Protein AF-0000000078446486 (afdb_homodimer)

Organism: NCBI:txid1537102

InterPro domains:
  IPR011009 Protein kinase-like domain superfamily [SSF56112] (20-369)

Secondary structure (DSSP, 8-state):
-------TT--S--GGGGGGGEEE-SS-HHHHHHHHHHSTTGGG--GGGEEEEEETT-SSSEEEEEEESS--TT--S-SEEEEEE----SSS---HHHHHHHHHHHHHTTSS--EEEEETTEEEEEPP--EEPPTTGGGSHHHHHHHHHHHHHHHHHHHHHS-TTS--S-HHHHHHHHHHHHHHHHHHHHT----HHHHHHHHHHHHHHHHHHHHH---GGGSEEEE-S---GGGEEEETTEEEE---TT-EEEEHHHHHHHHHHHTTEEE-SSTTSEEE-GGGSPPHHHHHHHHHHHHHHHHSS---TT-HHHHHHHHHHHHHHTHHHHHHHHHHHHHHHT-TT------HHHHHHHHHHHHHHHHHHHT-----/-------TT--S--TTGGGGGEEE-SS-HHHHHHHHHHSTTGGG--GGGEEEEEETT-SSSEEEEEEESS--TT--S-SEEEEEE----SSS---HHHHHHHHHHHHHTTSS--EEEEETTEEEEEPP--EEPPTTGGGSHHHHHHHHHHHHHHHHHHHHHS-TTS--S-HHHHHHHHHHHHHHHHHHHHT----HHHHHHHHHHHHHHHHHHHHH---GGGSEEEE-S---GGGEEEETTEEEE---TT-EEEEHHHHHHHHHHHTTEEE-SSTTSEEE-GGGSPPHHHHHHHHHHHHHHHHSS---TT-HHHHHHHHHHHHHHTHHHHHHHHHHHHHHHT-TT------HHHHHHHHHHHHHHHHHHHT-----

Nearest PDB structures (foldseek):
  3c5i-assembly1_A  TM=9.079E-01  e=2.081E-25  Plasmodium knowlesi
  3c5i-assembly2_B  TM=9.186E-01  e=1.576E-24  Plasmodium knowlesi
  3c5i-assembly3_C  TM=8.882E-01  e=9.376E-25  Plasmodium knowlesi
  3c5i-assembly4_D  TM=8.451E-01  e=1.606E-25  Plasmodium knowlesi
  3fi8-assembly1_A  TM=8.664E-01  e=1.576E-24  Plasmodium falciparum 3D7

pLDDT: mean 86.65, std 16.39, range [16.53, 98.81]

Structure (mmCIF, N/CA/C/O backbone):
data_AF-0000000078446486-model_v1
#
loop_
_entity.id
_entity.type
_entity.pdbx_description
1 polymer 'Choline/ethanolamine kinase, putative'
#
loop_
_atom_site.group_PDB
_atom_site.id
_atom_site.type_symbol
_atom_site.label_atom_id
_atom_site.label_alt_id
_atom_site.label_comp_id
_atom_site.label_asym_id
_atom_site.label_entity_id
_atom_site.label_seq_id
_atom_site.pdbx_PDB_ins_code
_atom_site.Cartn_x
_atom_site.Cartn_y
_atom_site.Cartn_z
_atom_site.occupancy
_atom_site.B_iso_or_equiv
_atom_site.auth_seq_id
_atom_site.auth_comp_id
_atom_site.auth_asym_id
_atom_site.auth_atom_id
_atom_site.pdbx_PDB_model_num
ATOM 1 N N . MET A 1 1 ? 1.137 -0.646 -34.281 1 17.17 1 MET A N 1
ATOM 2 C CA . MET A 1 1 ? -0.138 -0.261 -33.688 1 17.17 1 MET A CA 1
ATOM 3 C C . MET A 1 1 ? -0.159 -0.583 -32.188 1 17.17 1 MET A C 1
ATOM 5 O O . MET A 1 1 ? -1.215 -0.544 -31.562 1 17.17 1 MET A O 1
ATOM 9 N N . VAL A 1 2 ? 1.008 -1.05 -31.672 1 21.7 2 VAL A N 1
ATOM 10 C CA . VAL A 1 2 ? 1.697 -1.612 -30.516 1 21.7 2 VAL A CA 1
ATOM 11 C C . VAL A 1 2 ? 1.606 -0.644 -29.344 1 21.7 2 VAL A C 1
ATOM 13 O O . VAL A 1 2 ? 1.833 -1.03 -28.188 1 21.7 2 VAL A O 1
ATOM 16 N N . SER A 1 3 ? 1.565 0.663 -29.594 1 23.97 3 SER A N 1
ATOM 17 C CA . SER A 1 3 ? 2.326 1.719 -28.938 1 23.97 3 SER A CA 1
ATOM 18 C C . SER A 1 3 ? 1.633 2.186 -27.656 1 23.97 3 SER A C 1
ATOM 20 O O . SER A 1 3 ? 2.041 3.176 -27.047 1 23.97 3 SER A O 1
ATOM 22 N N . GLU A 1 4 ? 0.388 1.93 -27.609 1 28.2 4 GLU A N 1
ATOM 23 C CA . GLU A 1 4 ? -0.267 2.836 -26.672 1 28.2 4 GLU A CA 1
ATOM 24 C C . GLU A 1 4 ? 0.098 2.496 -25.234 1 28.2 4 GLU A C 1
ATOM 26 O O . GLU A 1 4 ? -0.685 1.864 -24.516 1 28.2 4 GLU A O 1
ATOM 31 N N . CYS A 1 5 ? 1.182 1.83 -25.047 1 30.77 5 CYS A N 1
ATOM 32 C CA . CYS A 1 5 ? 1.819 1.688 -23.75 1 30.77 5 CYS A CA 1
ATOM 33 C C . CYS A 1 5 ? 1.807 3.008 -22.984 1 30.77 5 CYS A C 1
ATOM 35 O O . CYS A 1 5 ? 2.312 4.016 -23.484 1 30.77 5 CYS A O 1
ATOM 37 N N . LEU A 1 6 ? 0.783 3.273 -22.25 1 31.23 6 LEU A N 1
ATOM 38 C CA . LEU A 1 6 ? 0.732 4.523 -21.5 1 31.23 6 LEU A CA 1
ATOM 39 C C . LEU A 1 6 ? 2.088 4.84 -20.875 1 31.23 6 LEU A C 1
ATOM 41 O O . LEU A 1 6 ? 2.809 3.934 -20.453 1 31.23 6 LEU A O 1
ATOM 45 N N . SER A 1 7 ? 2.74 5.855 -21.266 1 28.39 7 SER A N 1
ATOM 46 C CA . SER A 1 7 ? 3.955 6.406 -20.672 1 28.39 7 SER A CA 1
ATOM 47 C C . SER A 1 7 ? 3.951 6.242 -19.156 1 28.39 7 SER A C 1
ATOM 49 O O . SER A 1 7 ? 2.891 6.215 -18.531 1 28.39 7 SER A O 1
ATOM 51 N N . PRO A 1 8 ? 5.008 5.684 -18.547 1 33.44 8 PRO A N 1
ATOM 52 C CA . PRO A 1 8 ? 5.188 5.5 -17.109 1 33.44 8 PRO A CA 1
ATOM 53 C C . PRO A 1 8 ? 4.488 6.578 -16.281 1 33.44 8 PRO A C 1
ATOM 55 O O . PRO A 1 8 ? 4.25 6.387 -15.086 1 33.44 8 PRO A O 1
ATOM 58 N N . ASN A 1 9 ? 4.449 7.836 -16.719 1 31.69 9 ASN A N 1
ATOM 59 C CA . ASN A 1 9 ? 3.947 9.055 -16.078 1 31.69 9 ASN A CA 1
ATOM 60 C C . ASN A 1 9 ? 2.434 9 -15.891 1 31.69 9 ASN A C 1
ATOM 62 O O . ASN A 1 9 ? 1.844 9.93 -15.328 1 31.69 9 ASN A O 1
ATOM 66 N N . THR A 1 10 ? 1.692 8.398 -16.906 1 31.11 10 THR A N 1
ATOM 67 C CA . THR A 1 10 ? 0.243 8.562 -16.859 1 31.11 10 THR A CA 1
ATOM 68 C C . THR A 1 10 ? -0.374 7.652 -15.805 1 31.11 10 THR A C 1
ATOM 70 O O . THR A 1 10 ? -0.491 6.441 -16 1 31.11 10 THR A O 1
ATOM 73 N N . LEU A 1 11 ? -0.039 7.547 -14.727 1 34.69 11 LEU A N 1
ATOM 74 C CA . LEU A 1 11 ? -0.969 7.027 -13.727 1 34.69 11 LEU A CA 1
ATOM 75 C C . LEU A 1 11 ? -2.404 7.418 -14.062 1 34.69 11 LEU A C 1
ATOM 77 O O . LEU A 1 11 ? -3.287 7.363 -13.211 1 34.69 11 LEU A O 1
ATOM 81 N N . MET A 1 12 ? -2.592 8.461 -15.023 1 30.03 12 MET A N 1
ATOM 82 C CA . MET A 1 12 ? -3.953 8.938 -15.25 1 30.03 12 MET A CA 1
ATOM 83 C C . MET A 1 12 ? -4.902 7.77 -15.5 1 30.03 12 MET A C 1
ATOM 85 O O . MET A 1 12 ? -4.488 6.719 -15.992 1 30.03 12 MET A O 1
ATOM 89 N N . SER A 1 13 ? -6.141 7.949 -14.859 1 30.98 13 SER A N 1
ATOM 90 C CA . SER A 1 13 ? -7.418 7.285 -15.086 1 30.98 13 SER A CA 1
ATOM 91 C C . SER A 1 13 ? -7.621 6.973 -16.562 1 30.98 13 SER A C 1
ATOM 93 O O . SER A 1 13 ? -8.367 7.668 -17.266 1 30.98 13 SER A O 1
ATOM 95 N N . ASN A 1 14 ? -6.676 6.992 -17.375 1 31.09 14 ASN A N 1
ATOM 96 C CA . ASN A 1 14 ? -7.289 6.742 -18.672 1 31.09 14 ASN A CA 1
ATOM 97 C C . ASN A 1 14 ? -8.18 5.5 -18.656 1 31.09 14 ASN A C 1
ATOM 99 O O . ASN A 1 14 ? -7.68 4.375 -18.719 1 31.09 14 ASN A O 1
ATOM 103 N N . ALA A 1 15 ? -9.398 5.559 -18.156 1 30.23 15 ALA A N 1
ATOM 104 C CA . ALA A 1 15 ? -10.586 4.75 -18.406 1 30.23 15 ALA A CA 1
ATOM 105 C C . ALA A 1 15 ? -10.539 4.102 -19.781 1 30.23 15 ALA A C 1
ATOM 107 O O . ALA A 1 15 ? -11.156 3.061 -20.016 1 30.23 15 ALA A O 1
ATOM 108 N N . THR A 1 16 ? -9.93 4.801 -20.734 1 31.5 16 THR A N 1
ATOM 109 C CA . THR A 1 16 ? -10.055 4.281 -22.094 1 31.5 16 THR A CA 1
ATOM 110 C C . THR A 1 16 ? -9.141 3.08 -22.312 1 31.5 16 THR A C 1
ATOM 112 O O . THR A 1 16 ? -9.195 2.424 -23.344 1 31.5 16 THR A O 1
ATOM 115 N N . ALA A 1 17 ? -8 3.143 -21.766 1 34.19 17 ALA A N 1
ATOM 116 C CA . ALA A 1 17 ? -7.082 2.062 -22.109 1 34.19 17 ALA A CA 1
ATOM 117 C C . ALA A 1 17 ? -7.516 0.747 -21.469 1 34.19 17 ALA A C 1
ATOM 119 O O . ALA A 1 17 ? -6.797 -0.253 -21.547 1 34.19 17 ALA A O 1
ATOM 120 N N . ALA A 1 18 ? -8.43 0.736 -20.5 1 39.41 18 ALA A N 1
ATOM 121 C CA . ALA A 1 18 ? -9.156 -0.343 -19.844 1 39.41 18 ALA A CA 1
ATOM 122 C C . ALA A 1 18 ? -9.648 -1.376 -20.844 1 39.41 18 ALA A C 1
ATOM 124 O O . ALA A 1 18 ? -10 -2.498 -20.469 1 39.41 18 ALA A O 1
ATOM 125 N N . SER A 1 19 ? -9.844 -0.953 -21.922 1 44.41 19 SER A N 1
ATOM 126 C CA . SER A 1 19 ? -10.75 -1.642 -22.828 1 44.41 19 SER A CA 1
ATOM 127 C C . SER A 1 19 ? -10.133 -2.932 -23.359 1 44.41 19 SER A C 1
ATOM 129 O O . SER A 1 19 ? -10.844 -3.881 -23.688 1 44.41 19 SER A O 1
ATOM 131 N N . SER A 1 20 ? -8.633 -3.016 -23.25 1 59.62 20 SER A N 1
ATOM 132 C CA . SER A 1 20 ? -8.148 -4.039 -24.172 1 59.62 20 SER A CA 1
ATOM 133 C C . SER A 1 20 ? -8.133 -5.414 -23.516 1 59.62 20 SER A C 1
ATOM 135 O O . SER A 1 20 ? -8.102 -6.438 -24.203 1 59.62 20 SER A O 1
ATOM 137 N N . TYR A 1 21 ? -8.414 -5.387 -22.125 1 73.5 21 TYR A N 1
ATOM 138 C CA . TYR A 1 21 ? -8.289 -6.73 -21.578 1 73.5 21 TYR A CA 1
ATOM 139 C C . TYR A 1 21 ? -9.664 -7.32 -21.281 1 73.5 21 TYR A C 1
ATOM 141 O O . TYR A 1 21 ? -9.766 -8.383 -20.656 1 73.5 21 TYR A O 1
ATOM 149 N N . MET A 1 22 ? -10.641 -6.559 -21.766 1 80.44 22 MET A N 1
ATOM 150 C CA . MET A 1 22 ? -12 -7.039 -21.547 1 80.44 22 MET A CA 1
ATOM 151 C C . MET A 1 22 ? -12.828 -6.922 -22.812 1 80.44 22 MET A C 1
ATOM 153 O O . MET A 1 22 ? -12.68 -5.957 -23.578 1 80.44 22 MET A O 1
ATOM 157 N N . VAL A 1 23 ? -13.625 -7.93 -23.109 1 83.81 23 VAL A N 1
ATOM 158 C CA . VAL A 1 23 ? -14.516 -7.922 -24.266 1 83.81 23 VAL A CA 1
ATOM 159 C C . VAL A 1 23 ? -15.953 -8.125 -23.797 1 83.81 23 VAL A C 1
ATOM 161 O O . VAL A 1 23 ? -16.234 -8.984 -22.953 1 83.81 23 VAL A O 1
ATOM 164 N N . LYS A 1 24 ? -16.812 -7.328 -24.359 1 90.38 24 LYS A N 1
ATOM 165 C CA . LYS A 1 24 ? -18.234 -7.453 -24.031 1 90.38 24 LYS A CA 1
ATOM 166 C C . LYS A 1 24 ? -18.781 -8.797 -24.484 1 90.38 24 LYS A C 1
ATOM 168 O O . LYS A 1 24 ? -18.469 -9.266 -25.578 1 90.38 24 LYS A O 1
ATOM 173 N N . VAL A 1 25 ? -19.531 -9.391 -23.594 1 91.06 25 VAL A N 1
ATOM 174 C CA . VAL A 1 25 ? -20.172 -10.664 -23.922 1 91.06 25 VAL A CA 1
ATOM 175 C C . VAL A 1 25 ? -21.625 -10.43 -24.312 1 91.06 25 VAL A C 1
ATOM 177 O O . VAL A 1 25 ? -22.422 -9.945 -23.516 1 91.06 25 VAL A O 1
ATOM 180 N N . ASP A 1 26 ? -22.016 -10.758 -25.484 1 86.19 26 ASP A N 1
ATOM 181 C CA . ASP A 1 26 ? -23.359 -10.477 -26 1 86.19 26 ASP A CA 1
ATOM 182 C C . ASP A 1 26 ? -24.375 -11.477 -25.453 1 86.19 26 ASP A C 1
ATOM 184 O O . ASP A 1 26 ? -25.422 -11.086 -24.938 1 86.19 26 ASP A O 1
ATOM 188 N N . ASP A 1 27 ? -24.203 -12.758 -25.625 1 84.75 27 ASP A N 1
ATOM 189 C CA . ASP A 1 27 ? -25.109 -13.789 -25.109 1 84.75 27 ASP A CA 1
ATOM 190 C C . ASP A 1 27 ? -24.719 -14.211 -23.703 1 84.75 27 ASP A C 1
ATOM 192 O O . ASP A 1 27 ? -24.266 -15.336 -23.484 1 84.75 27 ASP A O 1
ATOM 196 N N . SER A 1 28 ? -25.125 -13.297 -22.719 1 89.81 28 SER A N 1
ATOM 197 C CA . SER A 1 28 ? -24.578 -13.477 -21.375 1 89.81 28 SER A CA 1
ATOM 198 C C . SER A 1 28 ? -25.688 -13.766 -20.359 1 89.81 28 SER A C 1
ATOM 200 O O . SER A 1 28 ? -25.531 -13.508 -19.172 1 89.81 28 SER A O 1
ATOM 202 N N . ASP A 1 29 ? -26.828 -14.25 -20.797 1 93.75 29 ASP A N 1
ATOM 203 C CA . ASP A 1 29 ? -27.984 -14.391 -19.922 1 93.75 29 ASP A CA 1
ATOM 204 C C . ASP A 1 29 ? -27.703 -15.391 -18.812 1 93.75 29 ASP A C 1
ATOM 206 O O . ASP A 1 29 ? -28.094 -15.164 -17.656 1 93.75 29 ASP A O 1
ATOM 210 N N . GLU A 1 30 ? -27.141 -16.453 -19.172 1 93.44 30 GLU A N 1
ATOM 211 C CA . GLU A 1 30 ? -26.828 -17.469 -18.172 1 93.44 30 GLU A CA 1
ATOM 212 C C . GLU A 1 30 ? -25.922 -16.906 -17.094 1 93.44 30 GLU A C 1
ATOM 214 O O . GLU A 1 30 ? -26.094 -17.219 -15.906 1 93.44 30 GLU A O 1
ATOM 219 N N . LEU A 1 31 ? -24.969 -16.172 -17.516 1 95.75 31 LEU A N 1
ATOM 220 C CA . LEU A 1 31 ? -24.047 -15.547 -16.578 1 95.75 31 LEU A CA 1
ATOM 221 C C . LEU A 1 31 ? -24.766 -14.539 -15.688 1 95.75 31 LEU A C 1
ATOM 223 O O . LEU A 1 31 ? -24.516 -14.484 -14.477 1 95.75 31 LEU A O 1
ATOM 227 N N . LYS A 1 32 ? -25.609 -13.797 -16.344 1 96.56 32 LYS A N 1
ATOM 228 C CA . LYS A 1 32 ? -26.406 -12.82 -15.594 1 96.56 32 LYS A CA 1
ATOM 229 C C . LYS A 1 32 ? -27.281 -13.508 -14.555 1 96.56 32 LYS A C 1
ATOM 231 O O . LYS A 1 32 ? -27.438 -13.023 -13.438 1 96.56 32 LYS A O 1
ATOM 236 N N . ASP A 1 33 ? -27.828 -14.609 -14.938 1 96.31 33 ASP A N 1
ATOM 237 C CA . ASP A 1 33 ? -28.688 -15.367 -14.039 1 96.31 33 ASP A CA 1
ATOM 238 C C . ASP A 1 33 ? -27.922 -15.82 -12.797 1 96.31 33 ASP A C 1
ATOM 240 O O . ASP A 1 33 ? -28.453 -15.789 -11.688 1 96.31 33 ASP A O 1
ATOM 244 N N . ILE A 1 34 ? -26.75 -16.266 -13 1 95.62 34 ILE A N 1
ATOM 245 C CA . ILE A 1 34 ? -25.922 -16.719 -11.883 1 95.62 34 ILE A CA 1
ATOM 246 C C . ILE A 1 34 ? -25.734 -15.57 -10.898 1 95.62 34 ILE A C 1
ATOM 248 O O . ILE A 1 34 ? -25.891 -15.75 -9.688 1 95.62 34 ILE A O 1
ATOM 252 N N . CYS A 1 35 ? -25.422 -14.398 -11.391 1 95.75 35 CYS A N 1
ATOM 253 C CA . CYS A 1 35 ? -25.141 -13.258 -10.539 1 95.75 35 CYS A CA 1
ATOM 254 C C . CYS A 1 35 ? -26.406 -12.766 -9.844 1 95.75 35 CYS A C 1
ATOM 256 O O . CYS A 1 35 ? -26.359 -12.375 -8.672 1 95.75 35 CYS A O 1
ATOM 258 N N . ILE A 1 36 ? -27.5 -12.797 -10.547 1 94.81 36 ILE A N 1
ATOM 259 C CA . ILE A 1 36 ? -28.781 -12.391 -9.961 1 94.81 36 ILE A CA 1
ATOM 260 C C . ILE A 1 36 ? -29.125 -13.32 -8.805 1 94.81 36 ILE A C 1
ATOM 262 O O . ILE A 1 36 ? -29.641 -12.875 -7.773 1 94.81 36 ILE A O 1
ATOM 266 N N . LYS A 1 37 ? -28.797 -14.508 -8.977 1 94.88 37 LYS A N 1
ATOM 267 C CA . LYS A 1 37 ? -29.141 -15.531 -7.988 1 94.88 37 LYS A CA 1
ATOM 268 C C . LYS A 1 37 ? -28.234 -15.438 -6.766 1 94.88 37 LYS A C 1
ATOM 270 O O . LYS A 1 37 ? -28.688 -15.617 -5.633 1 94.88 37 LYS A O 1
ATOM 275 N N . TYR A 1 38 ? -26.984 -15.148 -7.008 1 94.25 38 TYR A N 1
ATOM 276 C CA . TYR A 1 38 ? -26.031 -15.398 -5.926 1 94.25 38 TYR A CA 1
ATOM 277 C C . TYR A 1 38 ? -25.5 -14.094 -5.355 1 94.25 38 TYR A C 1
ATOM 279 O O . TYR A 1 38 ? -24.969 -14.07 -4.242 1 94.25 38 TYR A O 1
ATOM 287 N N . VAL A 1 39 ? -25.531 -12.992 -6.074 1 92.81 39 VAL A N 1
ATOM 288 C CA . VAL A 1 39 ? -25.047 -11.719 -5.551 1 92.81 39 VAL A CA 1
ATOM 289 C C . VAL A 1 39 ? -26.109 -11.062 -4.684 1 92.81 39 VAL A C 1
ATOM 291 O O . VAL A 1 39 ? -27.25 -10.875 -5.129 1 92.81 39 VAL A O 1
ATOM 294 N N . PRO A 1 40 ? -25.734 -10.727 -3.535 1 87 40 PRO A N 1
ATOM 295 C CA . PRO A 1 40 ? -26.734 -10.102 -2.654 1 87 40 PRO A CA 1
ATOM 296 C C . PRO A 1 40 ? -27.391 -8.875 -3.279 1 87 40 PRO A C 1
ATOM 298 O O . PRO A 1 40 ? -26.688 -8.016 -3.832 1 87 40 PRO A O 1
ATOM 301 N N . PHE A 1 41 ? -28.688 -8.812 -3.336 1 82.88 41 PHE A N 1
ATOM 302 C CA . PHE A 1 41 ? -29.531 -7.688 -3.719 1 82.88 41 PHE A CA 1
ATOM 303 C C . PHE A 1 41 ? -29.625 -7.57 -5.234 1 82.88 41 PHE A C 1
ATOM 305 O O . PHE A 1 41 ? -30.219 -6.617 -5.754 1 82.88 41 PHE A O 1
ATOM 312 N N . TRP A 1 42 ? -29.016 -8.477 -5.906 1 90.19 42 TRP A N 1
ATOM 313 C CA . TRP A 1 42 ? -29.078 -8.391 -7.363 1 90.19 42 TRP A CA 1
ATOM 314 C C . TRP A 1 42 ? -30.375 -8.977 -7.898 1 90.19 42 TRP A C 1
ATOM 316 O O . TRP A 1 42 ? -30.656 -8.883 -9.094 1 90.19 42 TRP A O 1
ATOM 326 N N . ASP A 1 43 ? -31.234 -9.492 -7.043 1 88.88 43 ASP A N 1
ATOM 327 C CA . ASP A 1 43 ? -32.5 -10.07 -7.438 1 88.88 43 ASP A CA 1
ATOM 328 C C . ASP A 1 43 ? -33.469 -8.992 -7.922 1 88.88 43 ASP A C 1
ATOM 330 O O . ASP A 1 43 ? -34.469 -9.297 -8.57 1 88.88 43 ASP A O 1
ATOM 334 N N . LYS A 1 44 ? -33.156 -7.832 -7.664 1 87.5 44 LYS A N 1
ATOM 335 C CA . LYS A 1 44 ? -34 -6.723 -8.07 1 87.5 44 LYS A CA 1
ATOM 336 C C . LYS A 1 44 ? -33.719 -6.285 -9.5 1 87.5 44 LYS A C 1
ATOM 338 O O . LYS A 1 44 ? -34.5 -5.543 -10.102 1 87.5 44 LYS A O 1
ATOM 343 N N . PHE A 1 45 ? -32.656 -6.742 -9.992 1 90.06 45 PHE A N 1
ATOM 344 C CA . PHE A 1 45 ? -32.25 -6.328 -11.328 1 90.06 45 PHE A CA 1
ATOM 345 C C . PHE A 1 45 ? -32.719 -7.336 -12.367 1 90.06 45 PHE A C 1
ATOM 347 O O . PHE A 1 45 ? -32.875 -8.523 -12.07 1 90.06 45 PHE A O 1
ATOM 354 N N . GLY A 1 46 ? -32.969 -6.797 -13.617 1 91.31 46 GLY A N 1
ATOM 355 C CA . GLY A 1 46 ? -33.188 -7.648 -14.773 1 91.31 46 GLY A CA 1
ATOM 356 C C . GLY A 1 46 ? -31.953 -7.762 -15.656 1 91.31 46 GLY A C 1
ATOM 357 O O . GLY A 1 46 ? -30.938 -7.086 -15.422 1 91.31 46 GLY A O 1
ATOM 358 N N . HIS A 1 47 ? -32.062 -8.594 -16.656 1 94.25 47 HIS A N 1
ATOM 359 C CA . HIS A 1 47 ? -30.953 -8.812 -17.578 1 94.25 47 HIS A CA 1
ATOM 360 C C . HIS A 1 47 ? -30.5 -7.512 -18.234 1 94.25 47 HIS A C 1
ATOM 362 O O . HIS A 1 47 ? -29.312 -7.305 -18.484 1 94.25 47 HIS A O 1
ATOM 368 N N . GLY A 1 48 ? -31.406 -6.688 -18.5 1 92.12 48 GLY A N 1
ATOM 369 C CA . GLY A 1 48 ? -31.125 -5.422 -19.156 1 92.12 48 GLY A CA 1
ATOM 370 C C . GLY A 1 48 ? -30.328 -4.461 -18.297 1 92.12 48 GLY A C 1
ATOM 371 O O . GLY A 1 48 ? -29.703 -3.529 -18.797 1 92.12 48 GLY A O 1
ATOM 372 N N . ASP A 1 49 ? -30.312 -4.746 -17.047 1 92.88 49 ASP A N 1
ATOM 373 C CA . ASP A 1 49 ? -29.641 -3.861 -16.094 1 92.88 49 ASP A CA 1
ATOM 374 C C . ASP A 1 49 ? -28.203 -4.289 -15.875 1 92.88 49 ASP A C 1
ATOM 376 O O . ASP A 1 49 ? -27.438 -3.602 -15.188 1 92.88 49 ASP A O 1
ATOM 380 N N . ILE A 1 50 ? -27.859 -5.379 -16.438 1 94.88 50 ILE A N 1
ATOM 381 C CA . ILE A 1 50 ? -26.578 -5.988 -16.109 1 94.88 50 ILE A CA 1
ATOM 382 C C . ILE A 1 50 ? -25.766 -6.168 -17.391 1 94.88 50 ILE A C 1
ATOM 384 O O . ILE A 1 50 ? -26.297 -6.551 -18.438 1 94.88 50 ILE A O 1
ATOM 388 N N . GLN A 1 51 ? -24.516 -5.871 -17.297 1 95 51 GLN A N 1
ATOM 389 C CA . GLN A 1 51 ? -23.578 -6.039 -18.406 1 95 51 GLN A CA 1
ATOM 390 C C . GLN A 1 51 ? -22.422 -6.973 -18.016 1 95 51 GLN A C 1
ATOM 392 O O . GLN A 1 51 ? -21.938 -6.926 -16.875 1 95 51 GLN A O 1
ATOM 397 N N . VAL A 1 52 ? -22.047 -7.789 -18.984 1 95.44 52 VAL A N 1
ATOM 398 C CA . VAL A 1 52 ? -21 -8.781 -18.719 1 95.44 52 VAL A CA 1
ATOM 399 C C . VAL A 1 52 ? -19.828 -8.562 -19.688 1 95.44 52 VAL A C 1
ATOM 401 O O . VAL A 1 52 ? -20.031 -8.391 -20.891 1 95.44 52 VAL A O 1
ATOM 404 N N . HIS A 1 53 ? -18.641 -8.492 -19.109 1 92.88 53 HIS A N 1
ATOM 405 C CA . HIS A 1 53 ? -17.406 -8.453 -19.891 1 92.88 53 HIS A CA 1
ATOM 406 C C . HIS A 1 53 ? -16.5 -9.633 -19.547 1 92.88 53 HIS A C 1
ATOM 408 O O . HIS A 1 53 ? -16.297 -9.945 -18.375 1 92.88 53 HIS A O 1
ATOM 414 N N . LYS A 1 54 ? -16.047 -10.25 -20.578 1 89.94 54 LYS A N 1
ATOM 415 C CA . LYS A 1 54 ? -15.07 -11.328 -20.375 1 89.94 54 LYS A CA 1
ATOM 416 C C . LYS A 1 54 ? -13.656 -10.781 -20.219 1 89.94 54 LYS A C 1
ATOM 418 O O . LYS A 1 54 ? -13.25 -9.875 -20.953 1 89.94 54 LYS A O 1
ATOM 423 N N . ILE A 1 55 ? -12.977 -11.25 -19.219 1 85.69 55 ILE A N 1
ATOM 424 C CA . ILE A 1 55 ? -11.57 -10.906 -19.062 1 85.69 55 ILE A CA 1
ATOM 425 C C . ILE A 1 55 ? -10.711 -11.82 -19.922 1 85.69 55 ILE A C 1
ATOM 427 O O . ILE A 1 55 ? -10.578 -13.016 -19.641 1 85.69 55 ILE A O 1
ATOM 431 N N . THR A 1 56 ? -10.07 -11.281 -20.875 1 76.94 56 THR A N 1
ATOM 432 C CA . THR A 1 56 ? -9.383 -12.062 -21.891 1 76.94 56 THR A CA 1
ATOM 433 C C . THR A 1 56 ? -7.988 -12.461 -21.422 1 76.94 56 THR A C 1
ATOM 435 O O . THR A 1 56 ? -7.367 -13.367 -21.984 1 76.94 56 THR A O 1
ATOM 438 N N . SER A 1 57 ? -7.531 -11.828 -20.422 1 71.94 57 SER A N 1
ATOM 439 C CA . SER A 1 57 ? -6.184 -12.078 -19.922 1 71.94 57 SER A CA 1
ATOM 440 C C . SER A 1 57 ? -6.152 -13.305 -19.016 1 71.94 57 SER A C 1
ATOM 442 O O . SER A 1 57 ? -5.078 -13.812 -18.672 1 71.94 57 SER A O 1
ATOM 444 N N . ALA A 1 58 ? -7.281 -13.844 -18.734 1 72.62 58 ALA A N 1
ATOM 445 C CA . ALA A 1 58 ? -7.316 -15.031 -17.891 1 72.62 58 ALA A CA 1
ATOM 446 C C . ALA A 1 58 ? -6.84 -16.266 -18.641 1 72.62 58 ALA A C 1
ATOM 448 O O . ALA A 1 58 ? -7.266 -16.516 -19.781 1 72.62 58 ALA A O 1
ATOM 449 N N . MET A 1 59 ? -5.984 -17.047 -18.047 1 66.25 59 MET A N 1
ATOM 450 C CA . MET A 1 59 ? -5.297 -18.109 -18.781 1 66.25 59 MET A CA 1
ATOM 451 C C . MET A 1 59 ? -5.895 -19.469 -18.453 1 66.25 59 MET A C 1
ATOM 453 O O . MET A 1 59 ? -5.734 -20.422 -19.219 1 66.25 59 MET A O 1
ATOM 457 N N . THR A 1 60 ? -6.496 -19.594 -17.312 1 68.31 60 THR A N 1
ATOM 458 C CA . THR A 1 60 ? -6.957 -20.906 -16.891 1 68.31 60 THR A CA 1
ATOM 459 C C . THR A 1 60 ? -8.484 -20.969 -16.859 1 68.31 60 THR A C 1
ATOM 461 O O . THR A 1 60 ? -9.094 -21.812 -17.5 1 68.31 60 THR A O 1
ATOM 464 N N . ASN A 1 61 ? -9.039 -20.047 -16.125 1 71.5 61 ASN A N 1
ATOM 465 C CA . ASN A 1 61 ? -10.477 -20.047 -15.891 1 71.5 61 ASN A CA 1
ATOM 466 C C . ASN A 1 61 ? -11.164 -18.938 -16.688 1 71.5 61 ASN A C 1
ATOM 468 O O . ASN A 1 61 ? -10.508 -18.047 -17.234 1 71.5 61 ASN A O 1
ATOM 472 N N . ARG A 1 62 ? -12.461 -19.203 -16.844 1 84 62 ARG A N 1
ATOM 473 C CA . ARG A 1 62 ? -13.266 -18.125 -17.422 1 84 62 ARG A CA 1
ATOM 474 C C . ARG A 1 62 ? -13.625 -17.094 -16.359 1 84 62 ARG A C 1
ATOM 476 O O . ARG A 1 62 ? -14.266 -17.422 -15.359 1 84 62 ARG A O 1
ATOM 483 N N . VAL A 1 63 ? -13.172 -15.922 -16.609 1 89.25 63 VAL A N 1
ATOM 484 C CA . VAL A 1 63 ? -13.367 -14.859 -15.625 1 89.25 63 VAL A CA 1
ATOM 485 C C . VAL A 1 63 ? -14.102 -13.688 -16.266 1 89.25 63 VAL A C 1
ATOM 487 O O . VAL A 1 63 ? -13.773 -13.281 -17.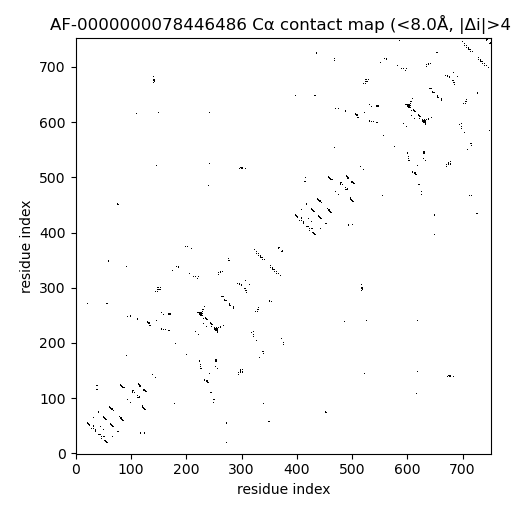391 1 89.25 63 VAL A O 1
ATOM 490 N N . TYR A 1 64 ? -15.125 -13.164 -15.555 1 93.19 64 TYR A N 1
ATOM 491 C CA . TYR A 1 64 ? -15.977 -12.102 -16.094 1 93.19 64 TYR A CA 1
ATOM 492 C C . TYR A 1 64 ? -16.125 -10.969 -15.086 1 93.19 64 TYR A C 1
ATOM 494 O O . TYR A 1 64 ? -16.25 -11.203 -13.883 1 93.19 64 TYR A O 1
ATOM 502 N N . ARG A 1 65 ? -16.062 -9.812 -15.609 1 93.44 65 ARG A N 1
ATOM 503 C CA . ARG A 1 65 ? -16.594 -8.688 -14.844 1 93.44 65 ARG A CA 1
ATOM 504 C C . ARG A 1 65 ? -18.078 -8.516 -15.086 1 93.44 65 ARG A C 1
ATOM 506 O O . ARG A 1 65 ? -18.516 -8.406 -16.234 1 93.44 65 ARG A O 1
ATOM 513 N N . VAL A 1 66 ? -18.859 -8.523 -14.109 1 95.38 66 VAL A N 1
ATOM 514 C CA . VAL A 1 66 ? -20.297 -8.32 -14.203 1 95.38 66 VAL A CA 1
ATOM 515 C C . VAL A 1 66 ? -20.703 -7.043 -13.461 1 95.38 66 VAL A C 1
ATOM 517 O O . VAL A 1 66 ? -20.375 -6.879 -12.281 1 95.38 66 VAL A O 1
ATOM 520 N N . GLN A 1 67 ? -21.375 -6.207 -14.133 1 93.88 67 GLN A N 1
ATOM 521 C CA . GLN A 1 67 ? -21.641 -4.898 -13.547 1 93.88 67 GLN A CA 1
ATOM 522 C C . GLN A 1 67 ? -23.094 -4.473 -13.773 1 93.88 67 GLN A C 1
ATOM 524 O O . GLN A 1 67 ? -23.656 -4.727 -14.836 1 93.88 67 GLN A O 1
ATOM 529 N N . VAL A 1 68 ? -23.609 -3.807 -12.828 1 91.75 68 VAL A N 1
ATOM 530 C CA . VAL A 1 68 ? -24.906 -3.16 -12.961 1 91.75 68 VAL A CA 1
ATOM 531 C C . VAL A 1 68 ? -24.75 -1.823 -13.68 1 91.75 68 VAL A C 1
ATOM 533 O O . VAL A 1 68 ? -23.875 -1.027 -13.344 1 91.75 68 VAL A O 1
ATOM 536 N N . LEU A 1 69 ? -25.359 -1.491 -14.742 1 86.44 69 LEU A N 1
ATOM 537 C CA . LEU A 1 69 ? -25.203 -0.333 -15.617 1 86.44 69 LEU A CA 1
ATOM 538 C C . LEU A 1 69 ? -25.641 0.944 -14.906 1 86.44 69 LEU A C 1
ATOM 540 O O . LEU A 1 69 ? -24.984 1.978 -15.016 1 86.44 69 LEU A O 1
ATOM 544 N N . GLU A 1 70 ? -26.734 1.104 -14.297 1 76.88 70 GLU A N 1
ATOM 545 C CA . GLU A 1 70 ? -27.219 2.305 -13.625 1 76.88 70 GLU A CA 1
ATOM 546 C C . GLU A 1 70 ? -27.406 2.061 -12.133 1 76.88 70 GLU A C 1
ATOM 548 O O . GLU A 1 70 ? -28.531 1.862 -11.664 1 76.88 70 GLU A O 1
ATOM 553 N N . PRO A 1 71 ? -26.234 2.021 -11.633 1 64.88 71 PRO A N 1
ATOM 554 C CA . PRO A 1 71 ? -26.406 1.771 -10.203 1 64.88 71 PRO A CA 1
ATOM 555 C C . PRO A 1 71 ? -27.047 2.945 -9.469 1 64.88 71 PRO A C 1
ATOM 557 O O . PRO A 1 71 ? -26.766 4.105 -9.781 1 64.88 71 PRO A O 1
ATOM 560 N N . ARG A 1 72 ? -28.094 2.732 -8.844 1 57.81 72 ARG A N 1
ATOM 561 C CA . ARG A 1 72 ? -28.734 3.799 -8.07 1 57.81 72 ARG A CA 1
ATOM 562 C C . ARG A 1 72 ? -27.844 4.23 -6.906 1 57.81 72 ARG A C 1
ATOM 564 O O . ARG A 1 72 ? -27.141 3.41 -6.316 1 57.81 72 ARG A O 1
ATOM 571 N N . LYS A 1 73 ? -27.656 5.43 -6.809 1 53.34 73 LYS A N 1
ATOM 572 C CA . LYS A 1 73 ? -26.844 6.059 -5.777 1 53.34 73 LYS A CA 1
ATOM 573 C C . LYS A 1 73 ? -27.094 5.43 -4.414 1 53.34 73 LYS A C 1
ATOM 575 O O . LYS A 1 73 ? -26.188 5.352 -3.58 1 53.34 73 LYS A O 1
ATOM 580 N N . ASP A 1 74 ? -28.406 4.953 -4.273 1 48.84 74 ASP A N 1
ATOM 581 C CA . ASP A 1 74 ? -28.844 4.449 -2.975 1 48.84 74 ASP A CA 1
ATOM 582 C C . ASP A 1 74 ? -28.641 2.939 -2.877 1 48.84 74 ASP A C 1
ATOM 584 O O . ASP A 1 74 ? -29.078 2.312 -1.906 1 48.84 74 ASP A O 1
ATOM 588 N N . SER A 1 75 ? -28 2.488 -3.885 1 52.91 75 SER A N 1
ATOM 589 C CA . SER A 1 75 ? -28 1.028 -3.916 1 52.91 75 SER A CA 1
ATOM 590 C C . SER A 1 75 ? -26.922 0.458 -3.004 1 52.91 75 SER A C 1
ATOM 592 O O . SER A 1 75 ? -25.797 0.956 -2.982 1 52.91 75 SER A O 1
ATOM 594 N N . LEU A 1 76 ? -27.375 -0.331 -2.033 1 53.03 76 LEU A N 1
ATOM 595 C CA . LEU A 1 76 ? -26.609 -0.979 -0.975 1 53.03 76 LEU A CA 1
ATOM 596 C C . LEU A 1 76 ? -25.703 -2.064 -1.546 1 53.03 76 LEU A C 1
ATOM 598 O O . LEU A 1 76 ? -24.734 -2.475 -0.902 1 53.03 76 LEU A O 1
ATOM 602 N N . GLY A 1 77 ? -25.906 -2.387 -2.754 1 60.81 77 GLY A N 1
ATOM 603 C CA . GLY A 1 77 ? -25.188 -3.568 -3.207 1 60.81 77 GLY A CA 1
ATOM 604 C C . GLY A 1 77 ? -24 -3.242 -4.102 1 60.81 77 GLY A C 1
ATOM 605 O O . GLY A 1 77 ? -23.781 -2.08 -4.449 1 60.81 77 GLY A O 1
ATOM 606 N N . ALA A 1 78 ? -23.125 -4.27 -4.164 1 76.75 78 ALA A N 1
ATOM 607 C CA . ALA A 1 78 ? -22.016 -4.152 -5.105 1 76.75 78 ALA A CA 1
ATOM 608 C C . ALA A 1 78 ? -22.516 -3.783 -6.5 1 76.75 78 ALA A C 1
ATOM 610 O O . ALA A 1 78 ? -23.562 -4.266 -6.941 1 76.75 78 ALA A O 1
ATOM 611 N N . HIS A 1 79 ? -21.797 -2.93 -7.094 1 86.31 79 HIS A N 1
ATOM 612 C CA . HIS A 1 79 ? -22.188 -2.553 -8.453 1 86.31 79 HIS A CA 1
ATOM 613 C C . HIS A 1 79 ? -21.422 -3.373 -9.484 1 86.31 79 HIS A C 1
ATOM 615 O O . HIS A 1 79 ? -21.812 -3.422 -10.656 1 86.31 79 HIS A O 1
ATOM 621 N N . LYS A 1 80 ? -20.328 -3.912 -9.047 1 91.56 80 LYS A N 1
ATOM 622 C CA . LYS A 1 80 ? -19.484 -4.754 -9.891 1 91.56 80 LYS A CA 1
ATOM 623 C C . LYS A 1 80 ? -19 -5.977 -9.125 1 91.56 80 LYS A C 1
ATOM 625 O O . LYS A 1 80 ? -18.703 -5.898 -7.93 1 91.56 80 LYS A O 1
ATOM 630 N N . VAL A 1 81 ? -18.984 -7.094 -9.805 1 94.69 81 VAL A N 1
ATOM 631 C CA . VAL A 1 81 ? -18.422 -8.305 -9.211 1 94.69 81 VAL A CA 1
ATOM 632 C C . VAL A 1 81 ? -17.578 -9.055 -10.242 1 94.69 81 VAL A C 1
ATOM 634 O O . VAL A 1 81 ? -17.656 -8.758 -11.438 1 94.69 81 VAL A O 1
ATOM 637 N N . LEU A 1 82 ? -16.734 -9.938 -9.758 1 94.69 82 LEU A N 1
ATOM 638 C CA . LEU A 1 82 ? -15.953 -10.844 -10.594 1 94.69 82 LEU A CA 1
ATOM 639 C C . LEU A 1 82 ? -16.516 -12.258 -10.539 1 94.69 82 LEU A C 1
ATOM 641 O O . LEU A 1 82 ? -16.594 -12.859 -9.469 1 94.69 82 LEU A O 1
ATOM 645 N N . LEU A 1 83 ? -16.969 -12.711 -11.672 1 95.25 83 LEU A N 1
ATOM 646 C CA . LEU A 1 83 ? -17.484 -14.07 -11.797 1 95.25 83 LEU A CA 1
ATOM 647 C C . LEU A 1 83 ? -16.422 -15 -12.375 1 95.25 83 LEU A C 1
ATOM 649 O O . LEU A 1 83 ? -15.883 -14.75 -13.453 1 95.25 83 LEU A O 1
ATOM 653 N N . ARG A 1 84 ? -16.094 -16.047 -11.625 1 91.38 84 ARG A N 1
ATOM 654 C CA . ARG A 1 84 ? -15.141 -17.062 -12.07 1 91.38 84 ARG A CA 1
ATOM 655 C C . ARG A 1 84 ? -15.82 -18.406 -12.234 1 91.38 84 ARG A C 1
ATOM 657 O O . ARG A 1 84 ? -16.438 -18.922 -11.297 1 91.38 84 ARG A O 1
ATOM 664 N N . LEU A 1 85 ? -15.742 -18.906 -13.398 1 88 85 LEU A N 1
ATOM 665 C CA . LEU A 1 85 ? -16.25 -20.234 -13.68 1 88 85 LEU A CA 1
ATOM 666 C C . LEU A 1 85 ? -15.117 -21.234 -13.852 1 88 85 LEU A C 1
ATOM 668 O O . LEU A 1 85 ? -14.188 -21 -14.625 1 88 85 LEU A O 1
ATOM 672 N N . VAL A 1 86 ? -15.211 -22.219 -12.984 1 77.56 86 VAL A N 1
ATOM 673 C CA . VAL A 1 86 ? -14.125 -23.203 -12.984 1 77.56 86 VAL A CA 1
ATOM 674 C C . VAL A 1 86 ? -14.531 -24.422 -13.812 1 77.56 86 VAL A C 1
ATOM 676 O O . VAL A 1 86 ? -15.68 -24.859 -13.758 1 77.56 86 VAL A O 1
ATOM 679 N N . TYR A 1 87 ? -13.695 -24.797 -14.672 1 68.25 87 TYR A N 1
ATOM 680 C CA . TYR A 1 87 ? -13.938 -26.016 -15.453 1 68.25 87 TYR A CA 1
ATOM 681 C C . TYR A 1 87 ? -13.742 -27.25 -14.594 1 68.25 87 TYR A C 1
ATOM 683 O O . TYR A 1 87 ? -12.844 -27.297 -13.742 1 68.25 87 TYR A O 1
ATOM 691 N N . PRO A 1 88 ? -14.82 -28.094 -14.656 1 60.53 88 PRO A N 1
ATOM 692 C CA . PRO A 1 88 ? -14.641 -29.344 -13.93 1 60.53 88 PRO A CA 1
ATOM 693 C C . PRO A 1 88 ? -13.414 -30.125 -14.398 1 60.53 88 PRO A C 1
ATOM 695 O O . PRO A 1 88 ? -13.258 -30.375 -15.602 1 60.53 88 PRO A O 1
ATOM 698 N N . ASP A 1 89 ? -12.234 -29.672 -14.148 1 59.41 89 ASP A N 1
ATOM 699 C CA . ASP A 1 89 ? -11.164 -30.469 -14.727 1 59.41 89 ASP A CA 1
ATOM 700 C C . ASP A 1 89 ? -10.352 -31.172 -13.633 1 59.41 89 ASP A C 1
ATOM 702 O O . ASP A 1 89 ? -9.961 -30.531 -12.648 1 59.41 89 ASP A O 1
ATOM 706 N N . GLU A 1 90 ? -10.414 -32.438 -13.781 1 56.62 90 GLU A N 1
ATOM 707 C CA . GLU A 1 90 ? -9.711 -33.344 -12.891 1 56.62 90 GLU A CA 1
ATOM 708 C C . GLU A 1 90 ? -8.211 -33.094 -12.898 1 56.62 90 GLU A C 1
ATOM 710 O O . GLU A 1 90 ? -7.504 -33.438 -11.945 1 56.62 90 GLU A O 1
ATOM 715 N N . LEU A 1 91 ? -7.742 -32.531 -13.969 1 54.88 91 LEU A N 1
ATOM 716 C CA . LEU A 1 91 ? -6.293 -32.531 -14.141 1 54.88 91 LEU A CA 1
ATOM 717 C C . LEU A 1 91 ? -5.645 -31.406 -13.336 1 54.88 91 LEU A C 1
ATOM 719 O O . LEU A 1 91 ? -4.668 -31.641 -12.617 1 54.88 91 LEU A O 1
ATOM 723 N N . VAL A 1 92 ? -6.156 -30.219 -13.531 1 55.81 92 VAL A N 1
ATOM 724 C CA . VAL A 1 92 ? -5.562 -29.062 -12.875 1 55.81 92 VAL A CA 1
ATOM 725 C C . VAL A 1 92 ? -6.508 -28.531 -11.797 1 55.81 92 VAL A C 1
ATOM 727 O O . VAL A 1 92 ? -6.309 -27.438 -11.266 1 55.81 92 VAL A O 1
ATOM 730 N N . SER A 1 93 ? -7.441 -29.547 -11.367 1 56.97 93 SER A N 1
ATOM 731 C CA . SER A 1 93 ? -8.547 -29.062 -10.547 1 56.97 93 SER A CA 1
ATOM 732 C C . SER A 1 93 ? -8.094 -28.734 -9.133 1 56.97 93 SER A C 1
ATOM 734 O O . SER A 1 93 ? -7.293 -29.469 -8.547 1 56.97 93 SER A O 1
ATOM 736 N N . PHE A 1 94 ? -8.266 -27.516 -8.859 1 61.88 94 PHE A N 1
ATOM 737 C CA . PHE A 1 94 ? -8.078 -27.031 -7.496 1 61.88 94 PHE A CA 1
ATOM 738 C C . PHE A 1 94 ? -9.25 -27.453 -6.609 1 61.88 94 PHE A C 1
ATOM 740 O O . PHE A 1 94 ? -10.359 -27.672 -7.102 1 61.88 94 PHE A O 1
ATOM 747 N N . ASP A 1 95 ? -8.828 -27.938 -5.445 1 72.44 95 ASP A N 1
ATOM 748 C CA . ASP A 1 95 ? -9.852 -28.125 -4.414 1 72.44 95 ASP A CA 1
ATOM 749 C C . ASP A 1 95 ? -10.594 -26.812 -4.137 1 72.44 95 ASP A C 1
ATOM 751 O O . ASP A 1 95 ? -10.117 -25.984 -3.365 1 72.44 95 ASP A O 1
ATOM 755 N N . MET A 1 96 ? -11.742 -26.688 -4.816 1 75.56 96 MET A N 1
ATOM 756 C CA . MET A 1 96 ? -12.516 -25.453 -4.734 1 75.56 96 MET A CA 1
ATOM 757 C C . MET A 1 96 ? -12.852 -25.109 -3.289 1 75.56 96 MET A C 1
ATOM 759 O O . MET A 1 96 ? -12.867 -23.938 -2.908 1 75.56 96 MET A O 1
ATOM 763 N N . GLU A 1 97 ? -13.125 -26.125 -2.586 1 78.69 97 GLU A N 1
ATOM 764 C CA . GLU A 1 97 ? -13.469 -25.891 -1.188 1 78.69 97 GLU A CA 1
ATOM 765 C C . GLU A 1 97 ? -12.289 -25.297 -0.424 1 78.69 97 GLU A C 1
ATOM 767 O O . GLU A 1 97 ? -12.469 -24.359 0.358 1 78.69 97 GLU A O 1
ATOM 772 N N . CYS A 1 98 ? -11.203 -25.859 -0.685 1 82.25 98 CYS A N 1
ATOM 773 C CA . CYS A 1 98 ? -10.008 -25.344 -0.032 1 82.25 98 CYS A CA 1
ATOM 774 C C . CYS A 1 98 ? -9.703 -23.922 -0.494 1 82.25 98 CYS A C 1
ATOM 776 O O . CYS A 1 98 ? -9.359 -23.062 0.317 1 82.25 98 CYS A O 1
ATOM 778 N N . GLN A 1 99 ? -9.93 -23.688 -1.726 1 84.88 99 GLN A N 1
ATOM 779 C CA . GLN A 1 99 ? -9.664 -22.359 -2.279 1 84.88 99 GLN A CA 1
ATOM 780 C C . GLN A 1 99 ? -10.617 -21.312 -1.694 1 84.88 99 GLN A C 1
ATOM 782 O O . GLN A 1 99 ? -10.219 -20.188 -1.429 1 84.88 99 GLN A O 1
ATOM 787 N N . ASN A 1 100 ? -11.766 -21.75 -1.546 1 87.81 100 ASN A N 1
ATOM 788 C CA . ASN A 1 100 ? -12.758 -20.844 -0.959 1 87.81 100 ASN A CA 1
ATOM 789 C C . ASN A 1 100 ? -12.422 -20.516 0.493 1 87.81 100 ASN A C 1
ATOM 791 O O . ASN A 1 100 ? -12.602 -19.375 0.934 1 87.81 100 ASN A O 1
ATOM 795 N N . GLU A 1 101 ? -11.953 -21.516 1.189 1 89.81 101 GLU A N 1
ATOM 796 C CA . GLU A 1 101 ? -11.547 -21.281 2.574 1 89.81 101 GLU A CA 1
ATOM 797 C C . GLU A 1 101 ? -10.375 -20.312 2.654 1 89.81 101 GLU A C 1
ATOM 799 O O . GLU A 1 101 ? -10.328 -19.453 3.539 1 89.81 101 GLU A O 1
ATOM 804 N N . VAL A 1 102 ? -9.5 -20.516 1.77 1 91.44 102 VAL A N 1
ATOM 805 C CA . VAL A 1 102 ? -8.328 -19.641 1.706 1 91.44 102 VAL A CA 1
ATOM 806 C C . VAL A 1 102 ? -8.766 -18.219 1.411 1 91.44 102 VAL A C 1
ATOM 808 O O . VAL A 1 102 ? -8.336 -17.281 2.088 1 91.44 102 VAL A O 1
ATOM 811 N N . LEU A 1 103 ? -9.617 -18.047 0.459 1 91.19 103 LEU A N 1
ATOM 812 C CA . LEU A 1 103 ? -10.102 -16.734 0.088 1 91.19 103 LEU A CA 1
ATOM 813 C C . LEU A 1 103 ? -10.82 -16.062 1.256 1 91.19 103 LEU A C 1
ATOM 815 O O . LEU A 1 103 ? -10.711 -14.852 1.456 1 91.19 103 LEU A O 1
ATOM 819 N N . GLU A 1 104 ? -11.539 -16.828 1.924 1 90.62 104 GLU A N 1
ATOM 820 C CA . GLU A 1 104 ? -12.266 -16.312 3.074 1 90.62 104 GLU A CA 1
ATOM 821 C C . GLU A 1 104 ? -11.312 -15.797 4.148 1 90.62 104 GLU A C 1
ATOM 823 O O . GLU A 1 104 ? -11.508 -14.711 4.699 1 90.62 104 GLU A O 1
ATOM 828 N N . LEU A 1 105 ? -10.336 -16.594 4.418 1 91.38 105 LEU A N 1
ATOM 829 C CA . LEU A 1 105 ? -9.367 -16.188 5.426 1 91.38 105 LEU A CA 1
ATOM 830 C C . LEU A 1 105 ? -8.594 -14.953 4.969 1 91.38 105 LEU A C 1
ATOM 832 O O . LEU A 1 105 ? -8.414 -14.008 5.734 1 91.38 105 LEU A O 1
ATOM 836 N N . LEU A 1 106 ? -8.172 -14.984 3.74 1 92.19 106 LEU A N 1
ATOM 837 C CA . LEU A 1 106 ? -7.383 -13.875 3.217 1 92.19 106 LEU A CA 1
ATOM 838 C C . LEU A 1 106 ? -8.203 -12.594 3.18 1 92.19 106 LEU A C 1
ATOM 840 O O . LEU A 1 106 ? -7.684 -11.508 3.441 1 92.19 106 LEU A O 1
ATOM 844 N N . SER A 1 107 ? -9.438 -12.727 2.811 1 87.81 107 SER A N 1
ATOM 845 C CA . SER A 1 107 ? -10.32 -11.562 2.742 1 87.81 107 SER A CA 1
ATOM 846 C C . SER A 1 107 ? -10.555 -10.969 4.125 1 87.81 107 SER A C 1
ATOM 848 O O . SER A 1 107 ? -10.688 -9.75 4.266 1 87.81 107 SER A O 1
ATOM 850 N N . SER A 1 108 ? -10.648 -11.812 5.074 1 83.31 108 SER A N 1
ATOM 851 C CA . SER A 1 108 ? -10.859 -11.344 6.441 1 83.31 108 SER A CA 1
ATOM 852 C C . SER A 1 108 ? -9.672 -10.516 6.926 1 83.31 108 SER A C 1
ATOM 854 O O . SER A 1 108 ? -9.82 -9.688 7.828 1 83.31 108 SER A O 1
ATOM 856 N N . HIS A 1 109 ? -8.562 -10.711 6.266 1 79.88 109 HIS A N 1
ATOM 857 C CA . HIS A 1 109 ? -7.375 -9.938 6.602 1 79.88 109 HIS A CA 1
ATOM 858 C C . HIS A 1 109 ? -7.043 -8.93 5.5 1 79.88 109 HIS A C 1
ATOM 860 O O . HIS A 1 109 ? -5.938 -8.391 5.461 1 79.88 109 HIS A O 1
ATOM 866 N N . GLU A 1 110 ? -7.934 -8.844 4.547 1 79.44 110 GLU A N 1
ATOM 867 C CA . GLU A 1 110 ? -7.941 -7.836 3.486 1 79.44 110 GLU A CA 1
ATOM 868 C C . GLU A 1 110 ? -6.781 -8.047 2.518 1 79.44 110 GLU A C 1
ATOM 870 O O . GLU A 1 110 ? -6.297 -7.09 1.906 1 79.44 110 GLU A O 1
ATOM 875 N N . PHE A 1 111 ? -6.262 -9.25 2.471 1 85.81 111 PHE A N 1
ATOM 876 C CA . PHE A 1 111 ? -5.211 -9.562 1.511 1 85.81 111 PHE A CA 1
ATOM 877 C C . PHE A 1 111 ? -5.801 -9.859 0.137 1 85.81 111 PHE A C 1
ATOM 879 O O . PHE A 1 111 ? -5.145 -9.641 -0.885 1 85.81 111 PHE A O 1
ATOM 886 N N . SER A 1 112 ? -7.016 -10.336 0.18 1 89.12 112 SER A N 1
ATOM 887 C CA . SER A 1 112 ? -7.664 -10.719 -1.068 1 89.12 112 SER A CA 1
ATOM 888 C C . SER A 1 112 ? -9 -10.008 -1.242 1 89.12 112 SER A C 1
ATOM 890 O O . SER A 1 112 ? -9.523 -9.422 -0.295 1 89.12 112 SER A O 1
ATOM 892 N N . PRO A 1 113 ? -9.469 -10.023 -2.518 1 88.12 113 PRO A N 1
ATOM 893 C CA . PRO A 1 113 ? -10.875 -9.648 -2.648 1 88.12 113 PRO A CA 1
ATOM 894 C C . PRO A 1 113 ? -11.805 -10.531 -1.82 1 88.12 113 PRO A C 1
ATOM 896 O O . PRO A 1 113 ? -11.469 -11.68 -1.528 1 88.12 113 PRO A O 1
ATOM 899 N N . ARG A 1 114 ? -12.898 -10.008 -1.504 1 88.25 114 ARG A N 1
ATOM 900 C CA . ARG A 1 114 ? -13.859 -10.758 -0.701 1 88.25 114 ARG A CA 1
ATOM 901 C C . ARG A 1 114 ? -14.57 -11.812 -1.541 1 88.25 114 ARG A C 1
ATOM 903 O O . ARG A 1 114 ? -14.891 -11.578 -2.709 1 88.25 114 ARG A O 1
ATOM 910 N N . LEU A 1 115 ? -14.82 -12.914 -0.897 1 90.31 115 LEU A N 1
ATOM 911 C CA . LEU A 1 115 ? -15.688 -13.914 -1.505 1 90.31 115 LEU A CA 1
ATOM 912 C C . LEU A 1 115 ? -17.156 -13.523 -1.368 1 90.31 115 LEU A C 1
ATOM 914 O O . LEU A 1 115 ? -17.672 -13.422 -0.254 1 90.31 115 LEU A O 1
ATOM 918 N N . VAL A 1 116 ? -17.797 -13.227 -2.451 1 91.44 116 VAL A N 1
ATOM 919 C CA . VAL A 1 116 ? -19.203 -12.812 -2.443 1 91.44 116 VAL A CA 1
ATOM 920 C C . VAL A 1 116 ? -20.109 -14.039 -2.354 1 91.44 116 VAL A C 1
ATOM 922 O O . VAL A 1 116 ? -21.062 -14.055 -1.576 1 91.44 116 VAL A O 1
ATOM 925 N N . ALA A 1 117 ? -19.797 -14.992 -3.16 1 92.81 117 ALA A N 1
ATOM 926 C CA . ALA A 1 117 ? -20.562 -16.234 -3.168 1 92.81 117 ALA A CA 1
ATOM 927 C C . ALA A 1 117 ? -19.781 -17.359 -3.832 1 92.81 117 ALA A C 1
ATOM 929 O O . ALA A 1 117 ? -18.953 -17.125 -4.707 1 92.81 117 ALA A O 1
ATOM 930 N N . ALA A 1 118 ? -20.078 -18.562 -3.281 1 91.38 118 ALA A N 1
ATOM 931 C CA . ALA A 1 118 ? -19.578 -19.781 -3.914 1 91.38 118 ALA A CA 1
ATOM 932 C C . ALA A 1 118 ? -20.719 -20.672 -4.402 1 91.38 118 ALA A C 1
ATOM 934 O O . ALA A 1 118 ? -21.766 -20.75 -3.76 1 91.38 118 ALA A O 1
ATOM 935 N N . PHE A 1 119 ? -20.594 -21.234 -5.543 1 89.44 119 PHE A N 1
ATOM 936 C CA . PHE A 1 119 ? -21.578 -22.141 -6.113 1 89.44 119 PHE A CA 1
ATOM 937 C C . PHE A 1 119 ? -20.891 -23.25 -6.906 1 89.44 119 PHE A C 1
ATOM 939 O O . PHE A 1 119 ? -19.703 -23.156 -7.219 1 89.44 119 PHE A O 1
ATOM 946 N N . PRO A 1 120 ? -21.672 -24.266 -7.09 1 83.75 120 PRO A N 1
ATOM 947 C CA . PRO A 1 120 ? -21.062 -25.328 -7.906 1 83.75 120 PRO A CA 1
ATOM 948 C C . PRO A 1 120 ? -20.625 -24.828 -9.281 1 83.75 120 PRO A C 1
ATOM 950 O O . PRO A 1 120 ? -21.438 -24.25 -10.016 1 83.75 120 PRO A O 1
ATOM 953 N N . GLY A 1 121 ? -19.406 -24.953 -9.523 1 82.81 121 GLY A N 1
ATOM 954 C CA . GLY A 1 121 ? -18.906 -24.578 -10.836 1 82.81 121 GLY A CA 1
ATOM 955 C C . GLY A 1 121 ? -18.156 -23.266 -10.844 1 82.81 121 GLY A C 1
ATOM 956 O O . GLY A 1 121 ? -17.609 -22.859 -11.867 1 82.81 121 GLY A O 1
ATOM 957 N N . GLY A 1 122 ? -18.266 -22.625 -9.664 1 89.44 122 GLY A N 1
ATOM 958 C CA . GLY A 1 122 ? -17.531 -21.359 -9.68 1 89.44 122 GLY A CA 1
ATOM 959 C C . GLY A 1 122 ? -17.719 -20.547 -8.414 1 89.44 122 GLY A C 1
ATOM 960 O O . GLY A 1 122 ? -18.109 -21.078 -7.371 1 89.44 122 GLY A O 1
ATOM 961 N N . ARG A 1 123 ? -17.281 -19.281 -8.523 1 91.81 123 ARG A N 1
ATOM 962 C CA . ARG A 1 123 ? -17.438 -18.359 -7.406 1 91.81 123 ARG A CA 1
ATOM 963 C C . ARG A 1 123 ? -17.547 -16.922 -7.895 1 91.81 123 ARG A C 1
ATOM 965 O O . ARG A 1 123 ? -17.234 -16.625 -9.047 1 91.81 123 ARG A O 1
ATOM 972 N N . ILE A 1 124 ? -18.062 -16.125 -7.051 1 94.12 124 ILE A N 1
ATOM 973 C CA . ILE A 1 124 ? -18.188 -14.695 -7.27 1 94.12 124 ILE A CA 1
ATOM 974 C C . ILE A 1 124 ? -17.359 -13.938 -6.23 1 94.12 124 ILE A C 1
ATOM 976 O O . ILE A 1 124 ? -17.469 -14.211 -5.031 1 94.12 124 ILE A O 1
ATOM 980 N N . GLU A 1 125 ? -16.484 -13.094 -6.73 1 93.38 125 GLU A N 1
ATOM 981 C CA . GLU A 1 125 ? -15.617 -12.312 -5.859 1 93.38 125 GLU A CA 1
ATOM 982 C C . GLU A 1 125 ? -15.883 -10.82 -6.004 1 93.38 125 GLU A C 1
ATOM 984 O O . GLU A 1 125 ? -16.469 -10.383 -6.988 1 93.38 125 GLU A O 1
ATOM 989 N N . GLN A 1 126 ? -15.445 -10.141 -5.004 1 91.38 126 GLN A N 1
ATOM 990 C CA . GLN A 1 126 ? -15.453 -8.68 -5.059 1 91.38 126 GLN A CA 1
ATOM 991 C C . GLN A 1 126 ? -14.617 -8.172 -6.23 1 91.38 126 GLN A C 1
ATOM 993 O O . GLN A 1 126 ? -13.531 -8.695 -6.5 1 91.38 126 GLN A O 1
ATOM 998 N N . TRP A 1 127 ? -15.188 -7.23 -6.938 1 89.81 127 TRP A N 1
ATOM 999 C CA . TRP A 1 127 ? -14.414 -6.531 -7.961 1 89.81 127 TRP A CA 1
ATOM 1000 C C . TRP A 1 127 ? -13.539 -5.449 -7.332 1 89.81 127 TRP A C 1
ATOM 1002 O O . TRP A 1 127 ? -14.031 -4.625 -6.555 1 89.81 127 TRP A O 1
ATOM 1012 N N . LEU A 1 128 ? -12.328 -5.441 -7.613 1 83.25 128 LEU A N 1
ATOM 1013 C CA . LEU A 1 128 ? -11.422 -4.391 -7.16 1 83.25 128 LEU A CA 1
ATOM 1014 C C . LEU A 1 128 ? -11.258 -3.314 -8.227 1 83.25 128 LEU A C 1
ATOM 1016 O O . LEU A 1 128 ? -10.805 -3.602 -9.336 1 83.25 128 LEU A O 1
ATOM 1020 N N . ASP A 1 129 ? -11.695 -2.146 -7.824 1 79.31 129 ASP A N 1
ATOM 1021 C CA . ASP A 1 129 ? -11.453 -1.031 -8.734 1 79.31 129 ASP A CA 1
ATOM 1022 C C . ASP A 1 129 ? -9.977 -0.656 -8.773 1 79.31 129 ASP A C 1
ATOM 1024 O O . ASP A 1 129 ? -9.359 -0.433 -7.727 1 79.31 129 ASP A O 1
ATOM 1028 N N . GLY A 1 130 ? -9.352 -0.82 -9.891 1 81.25 130 GLY A N 1
ATOM 1029 C CA . GLY A 1 130 ? -7.945 -0.507 -10.078 1 81.25 130 GLY A CA 1
ATOM 1030 C C . GLY A 1 130 ? -7.477 -0.679 -11.516 1 81.25 130 GLY A C 1
ATOM 1031 O O . GLY A 1 130 ? -8.289 -0.648 -12.445 1 81.25 130 GLY A O 1
ATOM 1032 N N . TYR A 1 131 ? -6.164 -0.621 -11.594 1 77.12 131 TYR A N 1
ATOM 1033 C CA . TYR A 1 131 ? -5.586 -0.733 -12.93 1 77.12 131 TYR A CA 1
ATOM 1034 C C . TYR A 1 131 ? -4.527 -1.828 -12.969 1 77.12 131 TYR A C 1
ATOM 1036 O O . TYR A 1 131 ? -3.857 -2.094 -11.969 1 77.12 131 TYR A O 1
ATOM 1044 N N . ILE A 1 132 ? -4.523 -2.436 -14.094 1 76.94 132 ILE A N 1
ATOM 1045 C CA . ILE A 1 132 ? -3.498 -3.457 -14.289 1 76.94 132 ILE A CA 1
ATOM 1046 C C . ILE A 1 132 ? -2.168 -2.795 -14.641 1 76.94 132 ILE A C 1
ATOM 1048 O O . ILE A 1 132 ? -2.137 -1.772 -15.328 1 76.94 132 ILE A O 1
ATOM 1052 N N . LEU A 1 133 ? -1.127 -3.326 -14.195 1 83.62 133 LEU A N 1
ATOM 1053 C CA . LEU A 1 133 ? 0.214 -2.799 -14.422 1 83.62 133 LEU A CA 1
ATOM 1054 C C . LEU A 1 133 ? 0.731 -3.203 -15.805 1 83.62 133 LEU A C 1
ATOM 1056 O O . LEU A 1 133 ? 0.366 -4.262 -16.328 1 83.62 133 LEU A O 1
ATOM 1060 N N . CYS A 1 134 ? 1.421 -2.33 -16.422 1 77.38 134 CYS A N 1
ATOM 1061 C CA . CYS A 1 134 ? 2.025 -2.625 -17.719 1 77.38 134 CYS A CA 1
ATOM 1062 C C . CYS A 1 134 ? 3.385 -3.293 -17.547 1 77.38 134 CYS A C 1
ATOM 1064 O O . CYS A 1 134 ? 3.996 -3.201 -16.469 1 77.38 134 CYS A O 1
ATOM 1066 N N . THR A 1 135 ? 3.713 -3.812 -18.797 1 73.94 135 THR A N 1
ATOM 1067 C CA . THR A 1 135 ? 5.02 -4.457 -18.812 1 73.94 135 THR A CA 1
ATOM 1068 C C . THR A 1 135 ? 6.117 -3.459 -18.438 1 73.94 135 THR A C 1
ATOM 1070 O O . THR A 1 135 ? 6.133 -2.336 -18.953 1 73.94 135 THR A O 1
ATOM 1073 N N . GLY A 1 136 ? 6.84 -3.568 -17.531 1 83.38 136 GLY A N 1
ATOM 1074 C CA . GLY A 1 136 ? 7.949 -2.713 -17.141 1 83.38 136 GLY A CA 1
ATOM 1075 C C . GLY A 1 136 ? 7.66 -1.902 -15.891 1 83.38 136 GLY A C 1
ATOM 1076 O O . GLY A 1 136 ? 8.578 -1.35 -15.273 1 83.38 136 GLY A O 1
ATOM 1077 N N . SER A 1 137 ? 6.363 -1.781 -15.617 1 86.5 137 SER A N 1
ATOM 1078 C CA . SER A 1 137 ? 5.98 -0.992 -14.453 1 86.5 137 SER A CA 1
ATOM 1079 C C . SER A 1 137 ? 6.773 -1.409 -13.219 1 86.5 137 SER A C 1
ATOM 1081 O O . SER A 1 137 ? 7.152 -0.566 -12.398 1 86.5 137 SER A O 1
ATOM 1083 N N . LEU A 1 138 ? 7.047 -2.594 -13.188 1 91.31 138 LEU A N 1
ATOM 1084 C CA . LEU A 1 138 ? 7.633 -3.145 -11.977 1 91.31 138 LEU A CA 1
ATOM 1085 C C . LEU A 1 138 ? 9.141 -2.887 -11.93 1 91.31 138 LEU A C 1
ATOM 1087 O O . LEU A 1 138 ? 9.797 -3.205 -10.938 1 91.31 138 LEU A O 1
ATOM 1091 N N . GLN A 1 139 ? 9.594 -2.223 -13.008 1 93.56 139 GLN A N 1
ATOM 1092 C CA . GLN A 1 139 ? 10.984 -1.768 -12.969 1 93.56 139 GLN A CA 1
ATOM 1093 C C . GLN A 1 139 ? 11.141 -0.558 -12.047 1 93.56 139 GLN A C 1
ATOM 1095 O O . GLN A 1 139 ? 12.25 -0.238 -11.617 1 93.56 139 GLN A O 1
ATOM 1100 N N . ASN A 1 140 ? 10.078 0.102 -11.828 1 94.25 140 ASN A N 1
ATOM 1101 C CA . ASN A 1 140 ? 10.102 1.261 -10.945 1 94.25 140 ASN A CA 1
ATOM 1102 C C . ASN A 1 140 ? 10.312 0.85 -9.484 1 94.25 140 ASN A C 1
ATOM 1104 O O . ASN A 1 140 ? 9.594 -0.011 -8.969 1 94.25 140 ASN A O 1
ATOM 1108 N N . ILE A 1 141 ? 11.227 1.536 -8.852 1 96.88 141 ILE A N 1
ATOM 1109 C CA . ILE A 1 141 ? 11.672 1.171 -7.512 1 96.88 141 ILE A CA 1
ATOM 1110 C C . ILE A 1 141 ? 10.5 1.254 -6.535 1 96.88 141 ILE A C 1
ATOM 1112 O O . ILE A 1 141 ? 10.336 0.381 -5.68 1 96.88 141 ILE A O 1
ATOM 1116 N N . SER A 1 142 ? 9.711 2.275 -6.633 1 94.62 142 SER A N 1
ATOM 1117 C CA . SER A 1 142 ? 8.609 2.457 -5.699 1 94.62 142 SER A CA 1
ATOM 1118 C C . SER A 1 142 ? 7.586 1.331 -5.828 1 94.62 142 SER A C 1
ATOM 1120 O O . SER A 1 142 ? 7.09 0.819 -4.82 1 94.62 142 SER A O 1
ATOM 1122 N N . LEU A 1 143 ? 7.258 0.9 -7.02 1 94.12 143 LEU A N 1
ATOM 1123 C CA . LEU A 1 143 ? 6.316 -0.193 -7.238 1 94.12 143 LEU A CA 1
ATOM 1124 C C . LEU A 1 143 ? 6.922 -1.524 -6.805 1 94.12 143 LEU A C 1
ATOM 1126 O O . LEU A 1 143 ? 6.254 -2.324 -6.141 1 94.12 143 LEU A O 1
ATOM 1130 N N . LEU A 1 144 ? 8.172 -1.684 -7.215 1 96.75 144 LEU A N 1
ATOM 1131 C CA . LEU A 1 144 ? 8.852 -2.934 -6.895 1 96.75 144 LEU A CA 1
ATOM 1132 C C . LEU A 1 144 ? 8.938 -3.135 -5.387 1 96.75 144 LEU A C 1
ATOM 1134 O O . LEU A 1 144 ? 8.68 -4.23 -4.887 1 96.75 144 LEU A O 1
ATOM 1138 N N . THR A 1 145 ? 9.305 -2.076 -4.625 1 96.88 145 THR A N 1
ATOM 1139 C CA . THR A 1 145 ? 9.438 -2.189 -3.178 1 96.88 145 THR A CA 1
ATOM 1140 C C . THR A 1 145 ? 8.062 -2.34 -2.521 1 96.88 145 THR A C 1
ATOM 1142 O O . THR A 1 145 ? 7.938 -2.986 -1.48 1 96.88 145 THR A O 1
ATOM 1145 N N . SER A 1 146 ? 7.035 -1.771 -3.145 1 94.94 146 SER A N 1
ATOM 1146 C CA . SER A 1 146 ? 5.68 -1.986 -2.646 1 94.94 146 SER A CA 1
ATOM 1147 C C . SER A 1 146 ? 5.281 -3.455 -2.744 1 94.94 146 SER A C 1
ATOM 1149 O O . SER A 1 146 ? 4.691 -4.008 -1.812 1 94.94 146 SER A O 1
ATOM 1151 N N . VAL A 1 147 ? 5.629 -4.062 -3.857 1 96.06 147 VAL A N 1
ATOM 1152 C CA . VAL A 1 147 ? 5.363 -5.488 -4.016 1 96.06 147 VAL A CA 1
ATOM 1153 C C . VAL A 1 147 ? 6.109 -6.277 -2.943 1 96.06 147 VAL A C 1
ATOM 1155 O O . VAL A 1 147 ? 5.539 -7.168 -2.309 1 96.06 147 VAL A O 1
ATOM 1158 N N . ALA A 1 148 ? 7.375 -5.945 -2.734 1 97.81 148 ALA A N 1
ATOM 1159 C CA . ALA A 1 148 ? 8.211 -6.629 -1.755 1 97.81 148 ALA A CA 1
ATOM 1160 C C . ALA A 1 148 ? 7.617 -6.527 -0.354 1 97.81 148 ALA A C 1
ATOM 1162 O O . ALA A 1 148 ? 7.559 -7.516 0.378 1 97.81 148 ALA A O 1
ATOM 1163 N N . ALA A 1 149 ? 7.172 -5.328 -0 1 95.75 149 ALA A N 1
ATOM 1164 C CA . ALA A 1 149 ? 6.605 -5.086 1.324 1 95.75 149 ALA A CA 1
ATOM 1165 C C . ALA A 1 149 ? 5.336 -5.902 1.537 1 95.75 149 ALA A C 1
ATOM 1167 O O . ALA A 1 149 ? 5.156 -6.52 2.588 1 95.75 149 ALA A O 1
ATOM 1168 N N . ILE A 1 150 ? 4.449 -5.93 0.552 1 94.75 150 ILE A N 1
ATOM 1169 C CA . ILE A 1 150 ? 3.174 -6.633 0.655 1 94.75 150 ILE A CA 1
ATOM 1170 C C . ILE A 1 150 ? 3.42 -8.141 0.723 1 94.75 150 ILE A C 1
ATOM 1172 O O . ILE A 1 150 ? 2.811 -8.836 1.537 1 94.75 150 ILE A O 1
ATOM 1176 N N . LEU A 1 151 ? 4.301 -8.609 -0.114 1 96.94 151 LEU A N 1
ATOM 1177 C CA . LEU A 1 151 ? 4.598 -10.039 -0.139 1 96.94 151 LEU A CA 1
ATOM 1178 C C . LEU A 1 151 ? 5.188 -10.5 1.191 1 96.94 151 LEU A C 1
ATOM 1180 O O . LEU A 1 151 ? 4.809 -11.547 1.715 1 96.94 151 LEU A O 1
ATOM 1184 N N . GLY A 1 152 ? 6.152 -9.711 1.706 1 97.12 152 GLY A N 1
ATOM 1185 C CA . GLY A 1 152 ? 6.727 -10.039 3 1 97.12 152 GLY A CA 1
ATOM 1186 C C . GLY A 1 152 ? 5.699 -10.078 4.117 1 97.12 152 GLY A C 1
ATOM 1187 O O . GLY A 1 152 ? 5.688 -11.008 4.926 1 97.12 152 GLY A O 1
ATOM 1188 N N . LYS A 1 153 ? 4.887 -9.047 4.145 1 93.75 153 LYS A N 1
ATOM 1189 C CA . LYS A 1 153 ? 3.822 -8.992 5.141 1 93.75 153 LYS A CA 1
ATOM 1190 C C . LYS A 1 153 ? 2.871 -10.172 4.992 1 93.75 153 LYS A C 1
ATOM 1192 O O . LYS A 1 153 ? 2.43 -10.75 5.988 1 93.75 153 LYS A O 1
ATOM 1197 N N . PHE A 1 154 ? 2.518 -10.477 3.793 1 95.38 154 PHE A N 1
ATOM 1198 C CA . PHE A 1 154 ? 1.644 -11.602 3.486 1 95.38 154 PHE A CA 1
ATOM 1199 C C . PHE A 1 154 ? 2.227 -12.898 4.031 1 95.38 154 PHE A C 1
ATOM 1201 O O . PHE A 1 154 ? 1.541 -13.648 4.73 1 95.38 154 PHE A O 1
ATOM 1208 N N . HIS A 1 155 ? 3.492 -13.125 3.707 1 97.25 155 HIS A N 1
ATOM 1209 C CA . HIS A 1 155 ? 4.176 -14.328 4.168 1 97.25 155 HIS A CA 1
ATOM 1210 C C . HIS A 1 155 ? 4.191 -14.398 5.691 1 97.25 155 HIS A C 1
ATOM 1212 O O . HIS A 1 155 ? 3.977 -15.469 6.27 1 97.25 155 HIS A O 1
ATOM 1218 N N . ARG A 1 156 ? 4.449 -13.344 6.293 1 94.5 156 ARG A N 1
ATOM 1219 C CA . ARG A 1 156 ? 4.578 -13.289 7.742 1 94.5 156 ARG A CA 1
ATOM 1220 C C . ARG A 1 156 ? 3.219 -13.453 8.422 1 94.5 156 ARG A C 1
ATOM 1222 O O . ARG A 1 156 ? 3.072 -14.234 9.359 1 94.5 156 ARG A O 1
ATOM 1229 N N . THR A 1 157 ? 2.195 -12.797 7.949 1 91.69 157 THR A N 1
ATOM 1230 C CA . THR A 1 157 ? 0.9 -12.695 8.617 1 91.69 157 THR A CA 1
ATOM 1231 C C . THR A 1 157 ? 0.076 -13.961 8.383 1 91.69 157 THR A C 1
ATOM 1233 O O . THR A 1 157 ? -0.43 -14.555 9.336 1 91.69 157 THR A O 1
ATOM 1236 N N . VAL A 1 158 ? -0.025 -14.383 7.176 1 93.12 158 VAL A N 1
ATOM 1237 C CA . VAL A 1 158 ? -0.929 -15.477 6.844 1 93.12 158 VAL A CA 1
ATOM 1238 C C . VAL A 1 158 ? -0.38 -16.781 7.41 1 93.12 158 VAL A C 1
ATOM 1240 O O . VAL A 1 158 ? -1.146 -17.672 7.805 1 93.12 158 VAL A O 1
ATOM 1243 N N . SER A 1 159 ? 0.938 -16.906 7.48 1 94.62 159 SER A N 1
ATOM 1244 C CA . SER A 1 159 ? 1.536 -18.109 8.039 1 94.62 159 SER A CA 1
ATOM 1245 C C . SER A 1 159 ? 1.139 -18.297 9.5 1 94.62 159 SER A C 1
ATOM 1247 O O . SER A 1 159 ? 1.059 -19.422 9.992 1 94.62 159 SER A O 1
ATOM 1249 N N . VAL A 1 160 ? 0.903 -17.203 10.148 1 91.75 160 VAL A N 1
ATOM 1250 C CA . VAL A 1 160 ? 0.555 -17.234 11.562 1 91.75 160 VAL A CA 1
ATOM 1251 C C . VAL A 1 160 ? -0.937 -17.516 11.727 1 91.75 160 VAL A C 1
ATOM 1253 O O . VAL A 1 160 ? -1.338 -18.281 12.602 1 91.75 160 VAL A O 1
ATOM 1256 N N . VAL A 1 161 ? -1.765 -17.047 10.844 1 91.25 161 VAL A N 1
ATOM 1257 C CA . VAL A 1 161 ? -3.209 -17.094 11.047 1 91.25 161 VAL A CA 1
ATOM 1258 C C . VAL A 1 161 ? -3.799 -18.266 10.258 1 91.25 161 VAL A C 1
ATOM 1260 O O . VAL A 1 161 ? -4.977 -18.594 10.414 1 91.25 161 VAL A O 1
ATOM 1263 N N . ALA A 1 162 ? -2.973 -18.875 9.43 1 93.44 162 ALA A N 1
ATOM 1264 C CA . ALA A 1 162 ? -3.445 -19.984 8.602 1 93.44 162 ALA A CA 1
ATOM 1265 C C . ALA A 1 162 ? -3.98 -21.125 9.477 1 93.44 162 ALA A C 1
ATOM 1267 O O . ALA A 1 162 ? -3.471 -21.375 10.57 1 93.44 162 ALA A O 1
ATOM 1268 N N . LYS A 1 163 ? -4.949 -21.781 8.953 1 92.81 163 LYS A N 1
ATOM 1269 C CA . LYS A 1 163 ? -5.562 -22.891 9.688 1 92.81 163 LYS A CA 1
ATOM 1270 C C . LYS A 1 163 ? -4.57 -24.031 9.898 1 92.81 163 LYS A C 1
ATOM 1272 O O . LYS A 1 163 ? -3.803 -24.359 8.992 1 92.81 163 LYS A O 1
ATOM 1277 N N . PRO A 1 164 ? -4.629 -24.625 11.102 1 92.94 164 PRO A N 1
ATOM 1278 C CA . PRO A 1 164 ? -3.729 -25.75 11.391 1 92.94 164 PRO A CA 1
ATOM 1279 C C . PRO A 1 164 ? -3.963 -26.938 10.469 1 92.94 164 PRO A C 1
ATOM 1281 O O . PRO A 1 164 ? -3.041 -27.719 10.219 1 92.94 164 PRO A O 1
ATOM 1284 N N . SER A 1 165 ? -5.156 -27.016 9.883 1 91.5 165 SER A N 1
ATOM 1285 C CA . SER A 1 165 ? -5.523 -28.172 9.062 1 91.5 165 SER A CA 1
ATOM 1286 C C . SER A 1 165 ? -4.906 -28.062 7.672 1 91.5 165 SER A C 1
ATOM 1288 O O . SER A 1 165 ? -4.871 -29.047 6.93 1 91.5 165 SER A O 1
ATOM 1290 N N . TRP A 1 166 ? -4.473 -26.938 7.324 1 91.69 166 TRP A N 1
ATOM 1291 C CA . TRP A 1 166 ? -3.879 -26.766 6.004 1 91.69 166 TRP A CA 1
ATOM 1292 C C . TRP A 1 166 ? -2.516 -27.453 5.93 1 91.69 166 TRP A C 1
ATOM 1294 O O . TRP A 1 166 ? -1.703 -27.328 6.852 1 91.69 166 TRP A O 1
ATOM 1304 N N . SER A 1 167 ? -2.27 -28.188 4.848 1 91.56 167 SER A N 1
ATOM 1305 C CA . SER A 1 167 ? -1.008 -28.891 4.676 1 91.56 167 SER A CA 1
ATOM 1306 C C . SER A 1 167 ? 0.177 -27.938 4.715 1 91.56 167 SER A C 1
ATOM 1308 O O . SER A 1 167 ? 0.144 -26.875 4.094 1 91.56 167 SER A O 1
ATOM 1310 N N . ARG A 1 168 ? 1.221 -28.328 5.418 1 95.12 168 ARG A N 1
ATOM 1311 C CA . ARG A 1 168 ? 2.439 -27.531 5.5 1 95.12 168 ARG A CA 1
ATOM 1312 C C . ARG A 1 168 ? 3.5 -28.047 4.535 1 95.12 168 ARG A C 1
ATOM 1314 O O . ARG A 1 168 ? 4.613 -27.516 4.48 1 95.12 168 ARG A O 1
ATOM 1321 N N . LYS A 1 169 ? 3.094 -29.109 3.807 1 95 169 LYS A N 1
ATOM 1322 C CA . LYS A 1 169 ? 3.988 -29.594 2.76 1 95 169 LYS A CA 1
ATOM 1323 C C . LYS A 1 169 ? 4.102 -28.594 1.62 1 95 169 LYS A C 1
ATOM 1325 O O . LYS A 1 169 ? 3.094 -28.047 1.169 1 95 169 LYS A O 1
ATOM 1330 N N . PRO A 1 170 ? 5.32 -28.312 1.175 1 97.44 170 PRO A N 1
ATOM 1331 C CA . PRO A 1 170 ? 5.465 -27.344 0.088 1 97.44 170 PRO A CA 1
ATOM 1332 C C . PRO A 1 170 ? 4.574 -27.656 -1.112 1 97.44 170 PRO A C 1
ATOM 1334 O O . PRO A 1 170 ? 4.602 -28.781 -1.621 1 97.44 170 PRO A O 1
ATOM 1337 N N . MET A 1 171 ? 3.822 -26.719 -1.518 1 95.06 171 MET A N 1
ATOM 1338 C CA . MET A 1 171 ? 2.832 -26.844 -2.584 1 95.06 171 MET A CA 1
ATOM 1339 C C . MET A 1 171 ? 3.484 -27.328 -3.877 1 95.06 171 MET A C 1
ATOM 1341 O O . MET A 1 171 ? 2.912 -28.141 -4.598 1 95.06 171 MET A O 1
ATOM 1345 N N . VAL A 1 172 ? 4.676 -26.859 -4.203 1 97.19 172 VAL A N 1
ATOM 1346 C CA . VAL A 1 172 ? 5.363 -27.203 -5.445 1 97.19 172 VAL A CA 1
ATOM 1347 C C . VAL A 1 172 ? 5.621 -28.703 -5.5 1 97.19 172 VAL A C 1
ATOM 1349 O O . VAL A 1 172 ? 5.438 -29.328 -6.547 1 97.19 172 VAL A O 1
ATOM 1352 N N . ASP A 1 173 ? 6.008 -29.312 -4.402 1 96.38 173 ASP A N 1
ATOM 1353 C CA . ASP A 1 173 ? 6.262 -30.75 -4.348 1 96.38 173 ASP A CA 1
ATOM 1354 C C . ASP A 1 173 ? 4.98 -31.531 -4.586 1 96.38 173 ASP A C 1
ATOM 1356 O O . ASP A 1 173 ? 4.969 -32.5 -5.371 1 96.38 173 ASP A O 1
ATOM 1360 N N . ARG A 1 174 ? 3.969 -31.094 -3.975 1 93.56 174 ARG A N 1
ATOM 1361 C CA . ARG A 1 174 ? 2.689 -31.781 -4.066 1 93.56 174 ARG A CA 1
ATOM 1362 C C . ARG A 1 174 ? 2.115 -31.688 -5.477 1 93.56 174 ARG A C 1
ATOM 1364 O O . ARG A 1 174 ? 1.66 -32.688 -6.035 1 93.56 174 ARG A O 1
ATOM 1371 N N . ILE A 1 175 ? 2.137 -30.547 -6.031 1 93.38 175 ILE A N 1
ATOM 1372 C CA . ILE A 1 175 ? 1.486 -30.297 -7.312 1 93.38 175 ILE A CA 1
ATOM 1373 C C . ILE A 1 175 ? 2.279 -30.969 -8.43 1 93.38 175 ILE A C 1
ATOM 1375 O O . ILE A 1 175 ? 1.7 -31.609 -9.32 1 93.38 175 ILE A O 1
ATOM 1379 N N . VAL A 1 176 ? 3.574 -30.859 -8.406 1 96.38 176 VAL A N 1
ATOM 1380 C CA . VAL A 1 176 ? 4.398 -31.453 -9.445 1 96.38 176 VAL A CA 1
ATOM 1381 C C . VAL A 1 176 ? 4.258 -32.969 -9.398 1 96.38 176 VAL A C 1
ATOM 1383 O O . VAL A 1 176 ? 4.129 -33.625 -10.445 1 96.38 176 VAL A O 1
ATOM 1386 N N . GLU A 1 177 ? 4.312 -33.5 -8.18 1 94.56 177 GLU A N 1
ATOM 1387 C CA . GLU A 1 177 ? 4.145 -34.938 -8.016 1 94.56 177 GLU A CA 1
ATOM 1388 C C . GLU A 1 177 ? 2.801 -35.406 -8.578 1 94.56 177 GLU A C 1
ATOM 1390 O O . GLU A 1 177 ? 2.715 -36.469 -9.203 1 94.56 177 GLU A O 1
ATOM 1395 N N . ARG A 1 178 ? 1.844 -34.656 -8.398 1 92.38 178 ARG A N 1
ATOM 1396 C CA . ARG A 1 178 ? 0.493 -34.969 -8.852 1 92.38 178 ARG A CA 1
ATOM 1397 C C . ARG A 1 178 ? 0.361 -34.781 -10.359 1 92.38 178 ARG A C 1
ATOM 1399 O O . ARG A 1 178 ? -0.334 -35.562 -11.023 1 92.38 178 ARG A O 1
ATOM 1406 N N . TRP A 1 179 ? 0.979 -33.781 -10.953 1 94.44 179 TRP A N 1
ATOM 1407 C CA . TRP A 1 179 ? 0.771 -33.406 -12.344 1 94.44 179 TRP A CA 1
ATOM 1408 C C . TRP A 1 179 ? 1.58 -34.281 -13.281 1 94.44 179 TRP A C 1
ATOM 1410 O O . TRP A 1 179 ? 1.183 -34.531 -14.43 1 94.44 179 TRP A O 1
ATOM 1420 N N . LEU A 1 180 ? 2.707 -34.875 -12.836 1 96.44 180 LEU A N 1
ATOM 1421 C CA . LEU A 1 180 ? 3.643 -35.562 -13.703 1 96.44 180 LEU A CA 1
ATOM 1422 C C . LEU A 1 180 ? 2.963 -36.75 -14.391 1 96.44 180 LEU A C 1
ATOM 1424 O O . LEU A 1 180 ? 3.059 -36.906 -15.609 1 96.44 180 LEU A O 1
ATOM 1428 N N . PRO A 1 181 ? 2.191 -37.594 -13.648 1 95.19 181 PRO A N 1
ATOM 1429 C CA . PRO A 1 181 ? 1.487 -38.688 -14.328 1 95.19 181 PRO A CA 1
ATOM 1430 C C . PRO A 1 181 ? 0.473 -38.188 -15.352 1 95.19 181 PRO A C 1
ATOM 1432 O O . PRO A 1 181 ? 0.299 -38.781 -16.406 1 95.19 181 PRO A O 1
ATOM 1435 N N . HIS A 1 182 ? -0.175 -37.062 -15.047 1 93.12 182 HIS A N 1
ATOM 1436 C CA . HIS A 1 182 ? -1.146 -36.5 -15.977 1 93.12 182 HIS A CA 1
ATOM 1437 C C . HIS A 1 182 ? -0.46 -35.938 -17.219 1 93.12 182 HIS A C 1
ATOM 1439 O O . HIS A 1 182 ? -1.016 -36 -18.312 1 93.12 182 HIS A O 1
ATOM 1445 N N . VAL A 1 183 ? 0.702 -35.406 -17.016 1 95.88 183 VAL A N 1
ATOM 1446 C CA . VAL A 1 183 ? 1.491 -34.875 -18.125 1 95.88 183 VAL A CA 1
ATOM 1447 C C . VAL A 1 183 ? 1.878 -36.031 -19.062 1 95.88 183 VAL A C 1
ATOM 1449 O O . VAL A 1 183 ? 1.786 -35.875 -20.297 1 95.88 183 VAL A O 1
ATOM 1452 N N . LYS A 1 184 ? 2.287 -37.125 -18.5 1 96.25 184 LYS A N 1
ATOM 1453 C CA . LYS A 1 184 ? 2.639 -38.281 -19.297 1 96.25 184 LYS A CA 1
ATOM 1454 C C . LYS A 1 184 ? 1.47 -38.719 -20.172 1 96.25 184 LYS A C 1
ATOM 1456 O O . LYS A 1 184 ? 1.638 -38.969 -21.375 1 96.25 184 LYS A O 1
ATOM 1461 N N . VAL A 1 185 ? 0.323 -38.781 -19.594 1 94.56 185 VAL A N 1
ATOM 1462 C CA . VAL A 1 185 ? -0.879 -39.188 -20.312 1 94.56 185 VAL A CA 1
ATOM 1463 C C . VAL A 1 185 ? -1.209 -38.188 -21.406 1 94.56 185 VAL A C 1
ATOM 1465 O O . VAL A 1 185 ? -1.53 -38.562 -22.531 1 94.56 185 VAL A O 1
ATOM 1468 N N . ALA A 1 186 ? -1.115 -36.938 -21.062 1 93.69 186 ALA A N 1
ATOM 1469 C CA . ALA A 1 186 ? -1.443 -35.875 -22 1 93.69 186 ALA A CA 1
ATOM 1470 C C . ALA A 1 186 ? -0.508 -35.906 -23.203 1 93.69 186 ALA A C 1
ATOM 1472 O O . ALA A 1 186 ? -0.952 -35.75 -24.344 1 93.69 186 ALA A O 1
ATOM 1473 N N . VAL A 1 187 ? 0.732 -36.062 -23 1 96 187 VAL A N 1
ATOM 1474 C CA . VAL A 1 187 ? 1.737 -36.062 -24.047 1 96 187 VAL A CA 1
ATOM 1475 C C . VAL A 1 187 ? 1.496 -37.219 -25 1 96 187 VAL A C 1
ATOM 1477 O O . VAL A 1 187 ? 1.563 -37.094 -26.219 1 96 187 VAL A O 1
ATOM 1480 N N . GLN A 1 188 ? 1.179 -38.344 -24.453 1 95.44 188 GLN A N 1
ATOM 1481 C CA . GLN A 1 188 ? 0.924 -39.562 -25.25 1 95.44 188 GLN A CA 1
ATOM 1482 C C . GLN A 1 188 ? -0.359 -39.406 -26.062 1 95.44 188 GLN A C 1
ATOM 1484 O O . GLN A 1 188 ? -0.379 -39.719 -27.25 1 95.44 188 GLN A O 1
ATOM 1489 N N . LYS A 1 189 ? -1.341 -38.969 -25.406 1 93.44 189 LYS A N 1
ATOM 1490 C CA . LYS A 1 189 ? -2.654 -38.844 -26.047 1 93.44 189 LYS A CA 1
ATOM 1491 C C . LYS A 1 189 ? -2.643 -37.812 -27.172 1 93.44 189 LYS A C 1
ATOM 1493 O O . LYS A 1 189 ? -3.283 -38.031 -28.203 1 93.44 189 LYS A O 1
ATOM 1498 N N . CYS A 1 190 ? -1.934 -36.75 -27 1 93.75 190 CYS A N 1
ATOM 1499 C CA . CYS A 1 190 ? -1.986 -35.656 -27.953 1 93.75 190 CYS A CA 1
ATOM 1500 C C . CYS A 1 190 ? -0.783 -35.688 -28.875 1 93.75 190 CYS A C 1
ATOM 1502 O O . CYS A 1 190 ? -0.674 -34.844 -29.781 1 93.75 190 CYS A O 1
ATOM 1504 N N . GLY A 1 191 ? 0.103 -36.594 -28.703 1 94.12 191 GLY A N 1
ATOM 1505 C CA . GLY A 1 191 ? 1.279 -36.688 -29.547 1 94.12 191 GLY A CA 1
ATOM 1506 C C . GLY A 1 191 ? 2.18 -35.469 -29.484 1 94.12 191 GLY A C 1
ATOM 1507 O O . GLY A 1 191 ? 2.629 -35 -30.531 1 94.12 191 GLY A O 1
ATOM 1508 N N . MET A 1 192 ? 2.369 -34.969 -28.281 1 94.62 192 MET A N 1
ATOM 1509 C CA . MET A 1 192 ? 3.182 -33.781 -28.125 1 94.62 192 MET A CA 1
ATOM 1510 C C . MET A 1 192 ? 4.668 -34.094 -28.203 1 94.62 192 MET A C 1
ATOM 1512 O O . MET A 1 192 ? 5.09 -35.188 -27.797 1 94.62 192 MET A O 1
ATOM 1516 N N . ASP A 1 193 ? 5.438 -33.156 -28.766 1 94.38 193 ASP A N 1
ATOM 1517 C CA . ASP A 1 193 ? 6.891 -33.312 -28.828 1 94.38 193 ASP A CA 1
ATOM 1518 C C . ASP A 1 193 ? 7.531 -32.875 -27.5 1 94.38 193 ASP A C 1
ATOM 1520 O O . ASP A 1 193 ? 8.172 -31.844 -27.422 1 94.38 193 ASP A O 1
ATOM 1524 N N . VAL A 1 194 ? 7.371 -33.656 -26.484 1 96.25 194 VAL A N 1
ATOM 1525 C CA . VAL A 1 194 ? 7.867 -33.406 -25.141 1 96.25 194 VAL A CA 1
ATOM 1526 C C . VAL A 1 194 ? 8.523 -34.656 -24.578 1 96.25 194 VAL A C 1
ATOM 1528 O O . VAL A 1 194 ? 7.977 -35.75 -24.703 1 96.25 194 VAL A O 1
ATOM 1531 N N . ASP A 1 195 ? 9.711 -34.531 -24.062 1 96.19 195 ASP A N 1
ATOM 1532 C CA . ASP A 1 195 ? 10.406 -35.656 -23.422 1 96.19 195 ASP A CA 1
ATOM 1533 C C . ASP A 1 195 ? 9.945 -35.812 -21.969 1 96.19 195 ASP A C 1
ATOM 1535 O O . ASP A 1 195 ? 10.531 -35.219 -21.062 1 96.19 195 ASP A O 1
ATOM 1539 N N . VAL A 1 196 ? 9.016 -36.719 -21.766 1 97.06 196 VAL A N 1
ATOM 1540 C CA . VAL A 1 196 ? 8.398 -36.906 -20.453 1 97.06 196 VAL A CA 1
ATOM 1541 C C . VAL A 1 196 ? 9.43 -37.438 -19.469 1 97.06 196 VAL A C 1
ATOM 1543 O O . VAL A 1 196 ? 9.406 -37.062 -18.281 1 97.06 196 VAL A O 1
ATOM 1546 N N . ASP A 1 197 ? 10.32 -38.281 -19.875 1 96.31 197 ASP A N 1
ATOM 1547 C CA . ASP A 1 197 ? 11.367 -38.812 -19 1 96.31 197 ASP A CA 1
ATOM 1548 C C . ASP A 1 197 ? 12.258 -37.688 -18.469 1 96.31 197 ASP A C 1
ATOM 1550 O O . ASP A 1 197 ? 12.703 -37.75 -17.328 1 96.31 197 ASP A O 1
ATOM 1554 N N . LYS A 1 198 ? 12.531 -36.75 -19.297 1 96.69 198 LYS A N 1
ATOM 1555 C CA . LYS A 1 198 ? 13.336 -35.625 -18.891 1 96.69 198 LYS A CA 1
ATOM 1556 C C . LYS A 1 198 ? 12.633 -34.812 -17.812 1 96.69 198 LYS A C 1
ATOM 1558 O O . LYS A 1 198 ? 13.281 -34.25 -16.906 1 96.69 198 LYS A O 1
ATOM 1563 N N . LEU A 1 199 ? 11.344 -34.719 -17.938 1 97.81 199 LEU A N 1
ATOM 1564 C CA . LEU A 1 199 ? 10.562 -34 -16.922 1 97.81 199 LEU A CA 1
ATOM 1565 C C . LEU A 1 199 ? 10.625 -34.719 -15.586 1 97.81 199 LEU A C 1
ATOM 1567 O O . LEU A 1 199 ? 10.773 -34.062 -14.539 1 97.81 199 LEU A O 1
ATOM 1571 N N . TYR A 1 200 ? 10.484 -36 -15.57 1 97.5 200 TYR A N 1
ATOM 1572 C CA . TYR A 1 200 ? 10.602 -36.781 -14.344 1 97.5 200 TYR A CA 1
ATOM 1573 C C . TYR A 1 200 ? 11.992 -36.656 -13.734 1 97.5 200 TYR A C 1
ATOM 1575 O O . TYR A 1 200 ? 12.125 -36.5 -12.516 1 97.5 200 TYR A O 1
ATOM 1583 N N . ARG A 1 201 ? 13.008 -36.688 -14.586 1 96.81 201 ARG A N 1
ATOM 1584 C CA . ARG A 1 201 ? 14.367 -36.5 -14.109 1 96.81 201 ARG A CA 1
ATOM 1585 C C . ARG A 1 201 ? 14.555 -35.094 -13.5 1 96.81 201 ARG A C 1
ATOM 1587 O O . ARG A 1 201 ? 15.242 -34.938 -12.492 1 96.81 201 ARG A O 1
ATOM 1594 N N . ALA A 1 202 ? 13.969 -34.125 -14.164 1 97.38 202 ALA A N 1
ATOM 1595 C CA . ALA A 1 202 ? 14.039 -32.75 -13.664 1 97.38 202 ALA A CA 1
ATOM 1596 C C . ALA A 1 202 ? 13.453 -32.625 -12.258 1 97.38 202 ALA A C 1
ATOM 1598 O O . ALA A 1 202 ? 14.008 -31.953 -11.398 1 97.38 202 ALA A O 1
ATOM 1599 N N . PHE A 1 203 ? 12.352 -33.281 -12.039 1 98.06 203 PHE A N 1
ATOM 1600 C CA . PHE A 1 203 ? 11.719 -33.281 -10.727 1 98.06 203 PHE A CA 1
ATOM 1601 C C . PHE A 1 203 ? 12.609 -33.938 -9.688 1 98.06 203 PHE A C 1
ATOM 1603 O O . PHE A 1 203 ? 12.734 -33.438 -8.562 1 98.06 203 PHE A O 1
ATOM 1610 N N . ASP A 1 204 ? 13.242 -35.031 -10.047 1 96.88 204 ASP A N 1
ATOM 1611 C CA . ASP A 1 204 ? 14.164 -35.719 -9.148 1 96.88 204 ASP A CA 1
ATOM 1612 C C . ASP A 1 204 ? 15.344 -34.844 -8.773 1 96.88 204 ASP A C 1
ATOM 1614 O O . ASP A 1 204 ? 15.75 -34.781 -7.613 1 96.88 204 ASP A O 1
ATOM 1618 N N . VAL A 1 205 ? 15.898 -34.188 -9.781 1 96.38 205 VAL A N 1
ATOM 1619 C CA . VAL A 1 205 ? 17.016 -33.281 -9.562 1 96.38 205 VAL A CA 1
ATOM 1620 C C . VAL A 1 205 ? 16.578 -32.125 -8.672 1 96.38 205 VAL A C 1
ATOM 1622 O O . VAL A 1 205 ? 17.297 -31.75 -7.738 1 96.38 205 VAL A O 1
ATOM 1625 N N . TYR A 1 206 ? 15.406 -31.594 -8.984 1 97.12 206 TYR A N 1
ATOM 1626 C CA . TYR A 1 206 ? 14.859 -30.516 -8.172 1 97.12 206 TYR A CA 1
ATOM 1627 C C . TYR A 1 206 ? 14.789 -30.906 -6.703 1 97.12 206 TYR A C 1
ATOM 1629 O O . TYR A 1 206 ? 15.258 -30.172 -5.828 1 97.12 206 TYR A O 1
ATOM 1637 N N . LYS A 1 207 ? 14.242 -32.062 -6.402 1 97.06 207 LYS A N 1
ATOM 1638 C CA . LYS A 1 207 ? 14.078 -32.531 -5.031 1 97.06 207 LYS A CA 1
ATOM 1639 C C . LYS A 1 207 ? 15.43 -32.688 -4.332 1 97.06 207 LYS A C 1
ATOM 1641 O O . LYS A 1 207 ? 15.578 -32.281 -3.176 1 97.06 207 LYS A O 1
ATOM 1646 N N . LYS A 1 208 ? 16.406 -33.188 -5.043 1 95.5 208 LYS A N 1
ATOM 1647 C CA . LYS A 1 208 ? 17.734 -33.375 -4.48 1 95.5 208 LYS A CA 1
ATOM 1648 C C . LYS A 1 208 ? 18.406 -32.031 -4.184 1 95.5 208 LYS A C 1
ATOM 1650 O O . LYS A 1 208 ? 19.016 -31.875 -3.123 1 95.5 208 LYS A O 1
ATOM 1655 N N . VAL A 1 209 ? 18.281 -31.125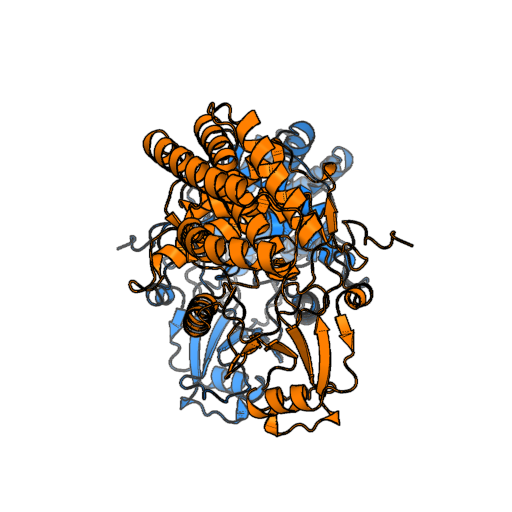 -5.113 1 95.75 209 VAL A N 1
ATOM 1656 C CA . VAL A 1 209 ? 18.922 -29.828 -4.984 1 95.75 209 VAL A CA 1
ATOM 1657 C C . VAL A 1 209 ? 18.312 -29.062 -3.811 1 95.75 209 VAL A C 1
ATOM 1659 O O . VAL A 1 209 ? 19.031 -28.5 -2.982 1 95.75 209 VAL A O 1
ATOM 1662 N N . ILE A 1 210 ? 17.016 -29.078 -3.707 1 96.56 210 ILE A N 1
ATOM 1663 C CA . ILE A 1 210 ? 16.328 -28.312 -2.67 1 96.56 210 ILE A CA 1
ATOM 1664 C C . ILE A 1 210 ? 16.609 -28.938 -1.303 1 96.56 210 ILE A C 1
ATOM 1666 O O . ILE A 1 210 ? 16.797 -28.219 -0.318 1 96.56 210 ILE A O 1
ATOM 1670 N N . ALA A 1 211 ? 16.594 -30.25 -1.245 1 95.12 211 ALA A N 1
ATOM 1671 C CA . ALA A 1 211 ? 16.922 -30.922 0.008 1 95.12 211 ALA A CA 1
ATOM 1672 C C . ALA A 1 211 ? 18.312 -30.547 0.49 1 95.12 211 ALA A C 1
ATOM 1674 O O . ALA A 1 211 ? 18.516 -30.219 1.66 1 95.12 211 ALA A O 1
ATOM 1675 N N . LYS A 1 212 ? 19.281 -30.609 -0.378 1 93.94 212 LYS A N 1
ATOM 1676 C CA . LYS A 1 212 ? 20.656 -30.25 -0.03 1 93.94 212 LYS A CA 1
ATOM 1677 C C . LYS A 1 212 ? 20.766 -28.781 0.354 1 93.94 212 LYS A C 1
ATOM 1679 O O . LYS A 1 212 ? 21.453 -28.438 1.314 1 93.94 212 LYS A O 1
ATOM 1684 N N . HIS A 1 213 ? 20.094 -27.984 -0.443 1 94.44 213 HIS A N 1
ATOM 1685 C CA . HIS A 1 213 ? 20.125 -26.547 -0.196 1 94.44 213 HIS A CA 1
ATOM 1686 C C . HIS A 1 213 ? 19.531 -26.203 1.162 1 94.44 213 HIS A C 1
ATOM 1688 O O . HIS A 1 213 ? 20.062 -25.359 1.893 1 94.44 213 HIS A O 1
ATOM 1694 N N . SER A 1 214 ? 18.453 -26.797 1.52 1 94.25 214 SER A N 1
ATOM 1695 C CA . SER A 1 214 ? 17.781 -26.562 2.791 1 94.25 214 SER A CA 1
ATOM 1696 C C . SER A 1 214 ? 18.656 -26.969 3.969 1 94.25 214 SER A C 1
ATOM 1698 O O . SER A 1 214 ? 18.547 -26.406 5.059 1 94.25 214 SER A O 1
ATOM 1700 N N . GLU A 1 215 ? 19.531 -27.875 3.717 1 94 215 GLU A N 1
ATOM 1701 C CA . GLU A 1 215 ? 20.438 -28.359 4.762 1 94 215 GLU A CA 1
ATOM 1702 C C . GLU A 1 215 ? 21.641 -27.453 4.914 1 94 215 GLU A C 1
ATOM 1704 O O . GLU A 1 215 ? 22.203 -27.328 6.012 1 94 215 GLU A O 1
ATOM 1709 N N . THR A 1 216 ? 22 -26.797 3.867 1 93.31 216 THR A N 1
ATOM 1710 C CA . THR A 1 216 ? 23.297 -26.125 3.869 1 93.31 216 THR A CA 1
ATOM 1711 C C . THR A 1 216 ? 23.141 -24.609 3.982 1 93.31 216 THR A C 1
ATOM 1713 O O . THR A 1 216 ? 24.094 -23.891 4.281 1 93.31 216 THR A O 1
ATOM 1716 N N . SER A 1 217 ? 21.922 -24.141 3.783 1 94.81 217 SER A N 1
ATOM 1717 C CA . SER A 1 217 ? 21.688 -22.703 3.816 1 94.81 217 SER A CA 1
ATOM 1718 C C . SER A 1 217 ? 20.641 -22.344 4.859 1 94.81 217 SER A C 1
ATOM 1720 O O . SER A 1 217 ? 19.625 -23.016 4.98 1 94.81 217 SER A O 1
ATOM 1722 N N . GLN A 1 218 ? 20.953 -21.281 5.566 1 93.81 218 GLN A N 1
ATOM 1723 C CA . GLN A 1 218 ? 20 -20.797 6.57 1 93.81 218 GLN A CA 1
ATOM 1724 C C . GLN A 1 218 ? 19.188 -19.609 6.051 1 93.81 218 GLN A C 1
ATOM 1726 O O . GLN A 1 218 ? 18.594 -18.875 6.832 1 93.81 218 GLN A O 1
ATOM 1731 N N . SER A 1 219 ? 19.203 -19.469 4.793 1 96.81 219 SER A N 1
ATOM 1732 C CA . SER A 1 219 ? 18.469 -18.375 4.164 1 96.81 219 SER A CA 1
ATOM 1733 C C . SER A 1 219 ? 16.984 -18.453 4.473 1 96.81 219 SER A C 1
ATOM 1735 O O . SER A 1 219 ? 16.406 -19.547 4.492 1 96.81 219 SER A O 1
ATOM 1737 N N . PHE A 1 220 ? 16.375 -17.25 4.664 1 97.56 220 PHE A N 1
ATOM 1738 C CA . PHE A 1 220 ? 14.93 -17.172 4.879 1 97.56 220 PHE A CA 1
ATOM 1739 C C . PHE A 1 220 ? 14.172 -17.797 3.717 1 97.56 220 PHE A C 1
ATOM 1741 O O . PHE A 1 220 ? 13.039 -18.266 3.881 1 97.56 220 PHE A O 1
ATOM 1748 N N . SER A 1 221 ? 14.75 -17.875 2.557 1 97.38 221 SER A N 1
ATOM 1749 C CA . SER A 1 221 ? 14.141 -18.438 1.354 1 97.38 221 SER A CA 1
ATOM 1750 C C . SER A 1 221 ? 13.742 -19.891 1.559 1 97.38 221 SER A C 1
ATOM 1752 O O . SER A 1 221 ? 12.859 -20.406 0.868 1 97.38 221 SER A O 1
ATOM 1754 N N . ASN A 1 222 ? 14.422 -20.609 2.477 1 97.62 222 ASN A N 1
ATOM 1755 C CA . ASN A 1 222 ? 14.18 -22.031 2.711 1 97.62 222 ASN A CA 1
ATOM 1756 C C . ASN A 1 222 ? 13.023 -22.25 3.68 1 97.62 222 ASN A C 1
ATOM 1758 O O . ASN A 1 222 ? 12.555 -23.375 3.85 1 97.62 222 ASN A O 1
ATOM 1762 N N . LYS A 1 223 ? 12.562 -21.156 4.273 1 97.75 223 LYS A N 1
ATOM 1763 C CA . LYS A 1 223 ? 11.445 -21.266 5.203 1 97.75 223 LYS A CA 1
ATOM 1764 C C . LYS A 1 223 ? 10.148 -21.578 4.469 1 97.75 223 LYS A C 1
ATOM 1766 O O . LYS A 1 223 ? 9.898 -21.047 3.389 1 97.75 223 LYS A O 1
ATOM 1771 N N . VAL A 1 224 ? 9.391 -22.484 5.062 1 98.06 224 VAL A N 1
ATOM 1772 C CA . VAL A 1 224 ? 8.062 -22.781 4.531 1 98.06 224 VAL A CA 1
ATOM 1773 C C . VAL A 1 224 ? 7.047 -21.812 5.129 1 98.06 224 VAL A C 1
ATOM 1775 O O . VAL A 1 224 ? 6.871 -21.766 6.352 1 98.06 224 VAL A O 1
ATOM 1778 N N . VAL A 1 225 ? 6.441 -20.984 4.273 1 98.44 225 VAL A N 1
ATOM 1779 C CA . VAL A 1 225 ? 5.445 -19.984 4.66 1 98.44 225 VAL A CA 1
ATOM 1780 C C . VAL A 1 225 ? 4.238 -20.078 3.729 1 98.44 225 VAL A C 1
ATOM 1782 O O . VAL A 1 225 ? 4.262 -20.828 2.744 1 98.44 225 VAL A O 1
ATOM 1785 N N . PHE A 1 226 ? 3.146 -19.469 4.141 1 97.69 226 PHE A N 1
ATOM 1786 C CA . PHE A 1 226 ? 1.998 -19.422 3.244 1 97.69 226 PHE A CA 1
ATOM 1787 C C . PHE A 1 226 ? 2.25 -18.484 2.078 1 97.69 226 PHE A C 1
ATOM 1789 O O . PHE A 1 226 ? 2.404 -17.266 2.273 1 97.69 226 PHE A O 1
ATOM 1796 N N . CYS A 1 227 ? 2.275 -19.016 0.864 1 98.31 227 CYS A N 1
ATOM 1797 C CA . CYS A 1 227 ? 2.711 -18.297 -0.321 1 98.31 227 CYS A CA 1
ATOM 1798 C C . CYS A 1 227 ? 1.543 -18.047 -1.267 1 98.31 227 CYS A C 1
ATOM 1800 O O . CYS A 1 227 ? 0.524 -18.734 -1.198 1 98.31 227 CYS A O 1
ATOM 1802 N N . HIS A 1 228 ? 1.674 -17.016 -2.104 1 97.19 228 HIS A N 1
ATOM 1803 C CA . HIS A 1 228 ? 0.771 -16.781 -3.227 1 97.19 228 HIS A CA 1
ATOM 1804 C C . HIS A 1 228 ? 0.948 -17.844 -4.301 1 97.19 228 HIS A C 1
ATOM 1806 O O . HIS A 1 228 ? -0.034 -18.344 -4.863 1 97.19 228 HIS A O 1
ATOM 1812 N N . ASN A 1 229 ? 2.191 -18.156 -4.602 1 97.5 229 ASN A N 1
ATOM 1813 C CA . ASN A 1 229 ? 2.656 -19.25 -5.457 1 97.5 229 ASN A CA 1
ATOM 1814 C C . ASN A 1 229 ? 2.385 -18.953 -6.93 1 97.5 229 ASN A C 1
ATOM 1816 O O . ASN A 1 229 ? 2.775 -19.734 -7.801 1 97.5 229 ASN A O 1
ATOM 1820 N N . ASP A 1 230 ? 1.757 -17.875 -7.281 1 96.19 230 ASP A N 1
ATOM 1821 C CA . ASP A 1 230 ? 1.542 -17.469 -8.664 1 96.19 230 ASP A CA 1
ATOM 1822 C C . ASP A 1 230 ? 1.562 -15.945 -8.805 1 96.19 230 ASP A C 1
ATOM 1824 O O . ASP A 1 230 ? 0.709 -15.367 -9.484 1 96.19 230 ASP A O 1
ATOM 1828 N N . LEU A 1 231 ? 2.467 -15.32 -8.125 1 95.94 231 LEU A N 1
ATOM 1829 C CA . LEU A 1 231 ? 2.561 -13.867 -8.203 1 95.94 231 LEU A CA 1
ATOM 1830 C C . LEU A 1 231 ? 3.301 -13.438 -9.469 1 95.94 231 LEU A C 1
ATOM 1832 O O . LEU A 1 231 ? 4.465 -13.797 -9.664 1 95.94 231 LEU A O 1
ATOM 1836 N N . HIS A 1 232 ? 2.672 -12.812 -10.352 1 93.06 232 HIS A N 1
ATOM 1837 C CA . HIS A 1 232 ? 3.201 -12.148 -11.531 1 93.06 232 HIS A CA 1
ATOM 1838 C C . HIS A 1 232 ? 2.43 -10.867 -11.844 1 93.06 232 HIS A C 1
ATOM 1840 O O . HIS A 1 232 ? 1.473 -10.531 -11.141 1 93.06 232 HIS A O 1
ATOM 1846 N N . ILE A 1 233 ? 2.836 -10.125 -12.805 1 90.38 233 ILE A N 1
ATOM 1847 C CA . ILE A 1 233 ? 2.389 -8.75 -13.016 1 90.38 233 ILE A CA 1
ATOM 1848 C C . ILE A 1 233 ? 0.876 -8.727 -13.227 1 90.38 233 ILE A C 1
ATOM 1850 O O . ILE A 1 233 ? 0.199 -7.785 -12.812 1 90.38 233 ILE A O 1
ATOM 1854 N N . LYS A 1 234 ? 0.261 -9.758 -13.844 1 88.31 234 LYS A N 1
ATOM 1855 C CA . LYS A 1 234 ? -1.169 -9.773 -14.141 1 88.31 234 LYS A CA 1
ATOM 1856 C C . LYS A 1 234 ? -1.986 -10.047 -12.883 1 88.31 234 LYS A C 1
ATOM 1858 O O . LYS A 1 234 ? -3.201 -9.844 -12.867 1 88.31 234 LYS A O 1
ATOM 1863 N N . ASN A 1 235 ? -1.322 -10.508 -11.883 1 92 235 ASN A N 1
ATOM 1864 C CA . ASN A 1 235 ? -2.01 -10.812 -10.625 1 92 235 ASN A CA 1
ATOM 1865 C C . ASN A 1 235 ? -1.785 -9.711 -9.594 1 92 235 ASN A C 1
ATOM 1867 O O . ASN A 1 235 ? -1.9 -9.961 -8.391 1 92 235 ASN A O 1
ATOM 1871 N N . ILE A 1 236 ? -1.381 -8.586 -10.07 1 92.38 236 ILE A N 1
ATOM 1872 C CA . ILE A 1 236 ? -1.227 -7.391 -9.242 1 92.38 236 ILE A CA 1
ATOM 1873 C C . ILE A 1 236 ? -2.111 -6.27 -9.781 1 92.38 236 ILE A C 1
ATOM 1875 O O . ILE A 1 236 ? -2.01 -5.902 -10.961 1 92.38 236 ILE A O 1
ATOM 1879 N N . VAL A 1 237 ? -2.959 -5.797 -8.945 1 89.81 237 VAL A N 1
ATOM 1880 C CA . VAL A 1 237 ? -3.824 -4.676 -9.297 1 89.81 237 VAL A CA 1
ATOM 1881 C C . VAL A 1 237 ? -3.354 -3.414 -8.578 1 89.81 237 VAL A C 1
ATOM 1883 O O . VAL A 1 237 ? -3.172 -3.42 -7.359 1 89.81 237 VAL A O 1
ATOM 1886 N N . ALA A 1 238 ? -3.061 -2.447 -9.352 1 86.69 238 ALA A N 1
ATOM 1887 C CA . ALA A 1 238 ? -2.703 -1.158 -8.766 1 86.69 238 ALA A CA 1
ATOM 1888 C C . ALA A 1 238 ? -3.949 -0.334 -8.453 1 86.69 238 ALA A C 1
ATOM 1890 O O . ALA A 1 238 ? -4.852 -0.22 -9.281 1 86.69 238 ALA A O 1
ATOM 1891 N N . THR A 1 239 ? -3.984 0.041 -7.223 1 78.19 239 THR A N 1
ATOM 1892 C CA . THR A 1 239 ? -5.031 0.965 -6.805 1 78.19 239 THR A CA 1
ATOM 1893 C C . THR A 1 239 ? -4.438 2.318 -6.418 1 78.19 239 THR A C 1
ATOM 1895 O O . THR A 1 239 ? -3.217 2.486 -6.41 1 78.19 239 THR A O 1
ATOM 1898 N N . TYR A 1 240 ? -5.277 3.268 -6.184 1 66.62 240 TYR A N 1
ATOM 1899 C CA . TYR A 1 240 ? -4.793 4.586 -5.797 1 66.62 240 TYR A CA 1
ATOM 1900 C C . TYR A 1 240 ? -4.148 4.547 -4.414 1 66.62 240 TYR A C 1
ATOM 1902 O O . TYR A 1 240 ? -3.291 5.375 -4.098 1 66.62 240 TYR A O 1
ATOM 1910 N N . THR A 1 241 ? -4.52 3.559 -3.701 1 67.88 241 THR A N 1
ATOM 1911 C CA . THR A 1 241 ? -4.016 3.525 -2.332 1 67.88 241 THR A CA 1
ATOM 1912 C C . THR A 1 241 ? -2.967 2.428 -2.17 1 67.88 241 THR A C 1
ATOM 1914 O O . THR A 1 241 ? -2.539 2.133 -1.053 1 67.88 241 THR A O 1
ATOM 1917 N N . GLY A 1 242 ? -2.643 1.846 -3.254 1 78.31 242 GLY A N 1
ATOM 1918 C CA . GLY A 1 242 ? -1.607 0.83 -3.156 1 78.31 242 GLY A CA 1
ATOM 1919 C C . GLY A 1 242 ? -1.842 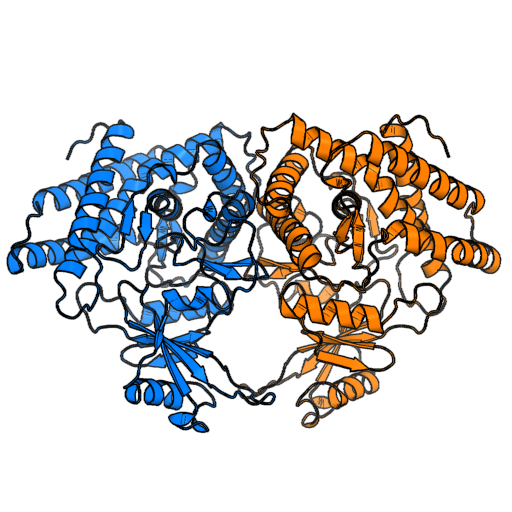-0.352 -4.078 1 78.31 242 GLY A C 1
ATOM 1920 O O . GLY A 1 242 ? -2.658 -0.276 -5 1 78.31 242 GLY A O 1
ATOM 1921 N N . LEU A 1 243 ? -1.074 -1.379 -3.895 1 89.62 243 LEU A N 1
ATOM 1922 C CA . LEU A 1 243 ? -1.152 -2.578 -4.723 1 89.62 243 LEU A CA 1
ATOM 1923 C C . LEU A 1 243 ? -1.965 -3.666 -4.027 1 89.62 243 LEU A C 1
ATOM 1925 O O . LEU A 1 243 ? -1.979 -3.746 -2.797 1 89.62 243 LEU A O 1
ATOM 1929 N N . ARG A 1 244 ? -2.682 -4.414 -4.812 1 89.75 244 ARG A N 1
ATOM 1930 C CA . ARG A 1 244 ? -3.439 -5.562 -4.324 1 89.75 244 ARG A CA 1
ATOM 1931 C C . ARG A 1 244 ? -3.125 -6.812 -5.141 1 89.75 244 ARG A C 1
ATOM 1933 O O . ARG A 1 244 ? -3.006 -6.746 -6.367 1 89.75 244 ARG A O 1
ATOM 1940 N N . PHE A 1 245 ? -2.922 -7.883 -4.414 1 93.19 245 PHE A N 1
ATOM 1941 C CA . PHE A 1 245 ? -2.752 -9.156 -5.105 1 93.19 245 PHE A CA 1
ATOM 1942 C C . PHE A 1 245 ? -4.102 -9.797 -5.398 1 93.19 245 PHE A C 1
ATOM 1944 O O . PHE A 1 245 ? -5.062 -9.602 -4.652 1 93.19 245 PHE A O 1
ATOM 1951 N N . ILE A 1 246 ? -4.188 -10.469 -6.508 1 91.25 246 ILE A N 1
ATOM 1952 C CA . ILE A 1 246 ? -5.398 -11.203 -6.855 1 91.25 246 ILE A CA 1
ATOM 1953 C C . ILE A 1 246 ? -5.031 -12.617 -7.312 1 91.25 246 ILE A C 1
ATOM 1955 O O . ILE A 1 246 ? -3.848 -12.945 -7.449 1 91.25 246 ILE A O 1
ATOM 1959 N N . ASP A 1 247 ? -5.984 -13.477 -7.422 1 90.5 247 ASP A N 1
ATOM 1960 C CA . ASP A 1 247 ? -5.875 -14.852 -7.906 1 90.5 247 ASP A CA 1
ATOM 1961 C C . ASP A 1 247 ? -5.023 -15.703 -6.965 1 90.5 247 ASP A C 1
ATOM 1963 O O . ASP A 1 247 ? -3.85 -15.953 -7.242 1 90.5 247 ASP A O 1
ATOM 1967 N N . PHE A 1 248 ? -5.609 -16.234 -6.012 1 91.94 248 PHE A N 1
ATOM 1968 C CA . PHE A 1 248 ? -4.945 -17.031 -4.984 1 91.94 248 PHE A CA 1
ATOM 1969 C C . PHE A 1 248 ? -5.238 -18.516 -5.18 1 91.94 248 PHE A C 1
ATOM 1971 O O . PHE A 1 248 ? -5.316 -19.266 -4.207 1 91.94 248 PHE A O 1
ATOM 1978 N N . ASP A 1 249 ? -5.363 -18.891 -6.398 1 87.5 249 ASP A N 1
ATOM 1979 C CA . ASP A 1 249 ? -5.766 -20.25 -6.723 1 87.5 249 ASP A CA 1
ATOM 1980 C C . ASP A 1 249 ? -4.68 -21.25 -6.328 1 87.5 249 ASP A C 1
ATOM 1982 O O . ASP A 1 249 ? -4.977 -22.391 -5.984 1 87.5 249 ASP A O 1
ATOM 1986 N N . TYR A 1 250 ? -3.508 -20.781 -6.336 1 91.62 250 TYR A N 1
ATOM 1987 C CA . TYR A 1 250 ? -2.4 -21.672 -6.031 1 91.62 250 TYR A CA 1
ATOM 1988 C C . TYR A 1 250 ? -1.837 -21.406 -4.645 1 91.62 250 TYR A C 1
ATOM 1990 O O . TYR A 1 250 ? -0.796 -21.953 -4.27 1 91.62 250 TYR A O 1
ATOM 1998 N N . ALA A 1 251 ? -2.498 -20.578 -3.951 1 94.81 251 ALA A N 1
ATOM 1999 C CA . ALA A 1 251 ? -1.983 -20.188 -2.639 1 94.81 251 ALA A CA 1
ATOM 2000 C C . ALA A 1 251 ? -1.897 -21.391 -1.707 1 94.81 251 ALA A C 1
ATOM 2002 O O . ALA A 1 251 ? -2.76 -22.266 -1.738 1 94.81 251 ALA A O 1
ATOM 2003 N N . GLY A 1 252 ? -0.928 -21.453 -0.93 1 95.31 252 GLY A N 1
ATOM 2004 C CA . GLY A 1 252 ? -0.64 -22.5 0.029 1 95.31 252 GLY A CA 1
ATOM 2005 C C . GLY A 1 252 ? 0.77 -22.438 0.585 1 95.31 252 GLY A C 1
ATOM 2006 O O . GLY A 1 252 ? 1.573 -21.609 0.155 1 95.31 252 GLY A O 1
ATOM 2007 N N . PHE A 1 253 ? 1.027 -23.312 1.523 1 97.5 253 PHE A N 1
ATOM 2008 C CA . PHE A 1 253 ? 2.35 -23.312 2.137 1 97.5 253 PHE A CA 1
ATOM 2009 C C . PHE A 1 253 ? 3.406 -23.781 1.146 1 97.5 253 PHE A C 1
ATOM 2011 O O . PHE A 1 253 ? 3.172 -24.734 0.385 1 97.5 253 PHE A O 1
ATOM 2018 N N . ASN A 1 254 ? 4.465 -23.125 1.04 1 98.5 254 ASN A N 1
ATOM 2019 C CA . ASN A 1 254 ? 5.594 -23.359 0.145 1 98.5 254 ASN A CA 1
ATOM 2020 C C . ASN A 1 254 ? 6.848 -22.641 0.627 1 98.5 254 ASN A C 1
ATOM 2022 O O . ASN A 1 254 ? 6.816 -21.922 1.632 1 98.5 254 ASN A O 1
ATOM 2026 N N . TYR A 1 255 ? 7.973 -22.906 -0.008 1 98.62 255 TYR A N 1
ATOM 2027 C CA . TYR A 1 255 ? 9.188 -22.172 0.326 1 98.62 255 TYR A CA 1
ATOM 2028 C C . TYR A 1 255 ? 9.031 -20.688 -0.008 1 98.62 255 TYR A C 1
ATOM 2030 O O . TYR A 1 255 ? 8.57 -20.344 -1.094 1 98.62 255 TYR A O 1
ATOM 2038 N N . ALA A 1 256 ? 9.391 -19.828 0.961 1 98.75 256 ALA A N 1
ATOM 2039 C CA . ALA A 1 256 ? 9.375 -18.391 0.698 1 98.75 256 ALA A CA 1
ATOM 2040 C C . ALA A 1 256 ? 10.141 -18.062 -0.577 1 98.75 256 ALA A C 1
ATOM 2042 O O . ALA A 1 256 ? 9.711 -17.219 -1.369 1 98.75 256 ALA A O 1
ATOM 2043 N N . GLY A 1 257 ? 11.242 -18.781 -0.77 1 98.69 257 GLY A N 1
ATOM 2044 C CA . GLY A 1 257 ? 12.086 -18.578 -1.937 1 98.69 257 GLY A CA 1
ATOM 2045 C C . GLY A 1 257 ? 11.391 -18.891 -3.244 1 98.69 257 GLY A C 1
ATOM 2046 O O . GLY A 1 257 ? 11.664 -18.266 -4.273 1 98.69 257 GLY A O 1
ATOM 2047 N N . TYR A 1 258 ? 10.492 -19.844 -3.242 1 98.62 258 TYR A N 1
ATOM 2048 C CA . TYR A 1 258 ? 9.719 -20.188 -4.434 1 98.62 258 TYR A CA 1
ATOM 2049 C C . TYR A 1 258 ? 8.898 -18.984 -4.902 1 98.62 258 TYR A C 1
ATOM 2051 O O . TYR A 1 258 ? 8.875 -18.672 -6.098 1 98.62 258 TYR A O 1
ATOM 2059 N N . ASP A 1 259 ? 8.219 -18.359 -3.943 1 98.69 259 ASP A N 1
ATOM 2060 C CA . ASP A 1 259 ? 7.305 -17.266 -4.262 1 98.69 259 ASP A CA 1
ATOM 2061 C C . ASP A 1 259 ? 8.055 -16.078 -4.855 1 98.69 259 ASP A C 1
ATOM 2063 O O . ASP A 1 259 ? 7.625 -15.5 -5.859 1 98.69 259 ASP A O 1
ATOM 2067 N N . VAL A 1 260 ? 9.172 -15.734 -4.262 1 98.81 260 VAL A N 1
ATOM 2068 C CA . VAL A 1 260 ? 10 -14.641 -4.754 1 98.81 260 VAL A CA 1
ATOM 2069 C C . VAL A 1 260 ? 10.609 -15.016 -6.105 1 98.81 260 VAL A C 1
ATOM 2071 O O . VAL A 1 260 ? 10.633 -14.195 -7.027 1 98.81 260 VAL A O 1
ATOM 2074 N N . ALA A 1 261 ? 11.062 -16.266 -6.227 1 98.69 261 ALA A N 1
ATOM 2075 C CA . ALA A 1 261 ? 11.648 -16.75 -7.473 1 98.69 261 ALA A CA 1
ATOM 2076 C C . ALA A 1 261 ? 10.641 -16.703 -8.609 1 98.69 261 ALA A C 1
ATOM 2078 O O . ALA A 1 261 ? 10.984 -16.344 -9.742 1 98.69 261 ALA A O 1
ATOM 2079 N N . ASN A 1 262 ? 9.438 -17.141 -8.258 1 98.5 262 ASN A N 1
ATOM 2080 C CA . ASN A 1 262 ? 8.383 -17.094 -9.266 1 98.5 262 ASN A CA 1
ATOM 2081 C C . ASN A 1 262 ? 8.164 -15.672 -9.781 1 98.5 262 ASN A C 1
ATOM 2083 O O . ASN A 1 262 ? 8.031 -15.461 -10.992 1 98.5 262 ASN A O 1
ATOM 2087 N N . PHE A 1 263 ? 8.148 -14.734 -8.891 1 97.94 263 PHE A N 1
ATOM 2088 C CA . PHE A 1 263 ? 7.953 -13.328 -9.242 1 97.94 263 PHE A CA 1
ATOM 2089 C C . PHE A 1 263 ? 9.102 -12.828 -10.109 1 97.94 263 PHE A C 1
ATOM 2091 O O . PHE A 1 263 ? 8.875 -12.195 -11.148 1 97.94 263 PHE A O 1
ATOM 2098 N N . PHE A 1 264 ? 10.344 -13.156 -9.734 1 97.88 264 PHE A N 1
ATOM 2099 C CA . PHE A 1 264 ? 11.516 -12.711 -10.477 1 97.88 264 PHE A CA 1
ATOM 2100 C C . PHE A 1 264 ? 11.562 -13.359 -11.852 1 97.88 264 PHE A C 1
ATOM 2102 O O . PHE A 1 264 ? 11.828 -12.688 -12.852 1 97.88 264 PHE A O 1
ATOM 2109 N N . ALA A 1 265 ? 11.289 -14.641 -11.898 1 96.56 265 ALA A N 1
ATOM 2110 C CA . ALA A 1 265 ? 11.422 -15.398 -13.133 1 96.56 265 ALA A CA 1
ATOM 2111 C C . ALA A 1 265 ? 10.383 -14.969 -14.164 1 96.56 265 ALA A C 1
ATOM 2113 O O . ALA A 1 265 ? 10.594 -15.109 -15.367 1 96.56 265 ALA A O 1
ATOM 2114 N N . ASP A 1 266 ? 9.305 -14.398 -13.688 1 95.31 266 ASP A N 1
ATOM 2115 C CA . ASP A 1 266 ? 8.219 -14.039 -14.594 1 95.31 266 ASP A CA 1
ATOM 2116 C C . ASP A 1 266 ? 8.383 -12.609 -15.102 1 95.31 266 ASP A C 1
ATOM 2118 O O . ASP A 1 266 ? 7.715 -12.203 -16.062 1 95.31 266 ASP A O 1
ATOM 2122 N N . MET A 1 267 ? 9.297 -11.852 -14.594 1 94.31 267 MET A N 1
ATOM 2123 C CA . MET A 1 267 ? 9.492 -10.445 -14.922 1 94.31 267 MET A CA 1
ATOM 2124 C C . MET A 1 267 ? 9.719 -10.266 -16.422 1 94.31 267 MET A C 1
ATOM 2126 O O . MET A 1 267 ? 9.164 -9.352 -17.031 1 94.31 267 MET A O 1
ATOM 2130 N N . PRO A 1 268 ? 10.453 -11.18 -17.062 1 94 268 PRO A N 1
ATOM 2131 C CA . PRO A 1 268 ? 10.711 -10.969 -18.5 1 94 268 PRO A CA 1
ATOM 2132 C C . PRO A 1 268 ? 9.547 -11.383 -19.375 1 94 268 PRO A C 1
ATOM 2134 O O . PRO A 1 268 ? 9.578 -11.18 -20.594 1 94 268 PRO A O 1
ATOM 2137 N N . PHE A 1 269 ? 8.523 -12 -18.812 1 91.12 269 PHE A N 1
ATOM 2138 C CA . PHE A 1 269 ? 7.395 -12.477 -19.609 1 91.12 269 PHE A CA 1
ATOM 2139 C C . PHE A 1 269 ? 6.379 -11.359 -19.828 1 91.12 269 PHE A C 1
ATOM 2141 O O . PHE A 1 269 ? 5.867 -10.789 -18.859 1 91.12 269 PHE A O 1
ATOM 2148 N N . CYS A 1 270 ? 6.129 -11.047 -21.047 1 87 270 CYS A N 1
ATOM 2149 C CA . CYS A 1 270 ? 5.125 -10.07 -21.453 1 87 270 CYS A CA 1
ATOM 2150 C C . CYS A 1 270 ? 3.887 -10.758 -22.016 1 87 270 CYS A C 1
ATOM 2152 O O . CYS A 1 270 ? 3.947 -11.391 -23.078 1 87 270 CYS A O 1
ATOM 2154 N N . TYR A 1 271 ? 2.865 -10.586 -21.328 1 81.56 271 TYR A N 1
ATOM 2155 C CA . TYR A 1 271 ? 1.622 -11.211 -21.766 1 81.56 271 TYR A CA 1
ATOM 2156 C C . TYR A 1 271 ? 0.8 -10.266 -22.625 1 81.56 271 TYR A C 1
ATOM 2158 O O . TYR A 1 271 ? 0.549 -9.125 -22.25 1 81.56 271 TYR A O 1
ATOM 2166 N N . VAL A 1 272 ? 0.57 -10.711 -23.812 1 73.12 272 VAL A N 1
ATOM 2167 C CA . VAL A 1 272 ? -0.094 -9.867 -24.812 1 73.12 272 VAL A CA 1
ATOM 2168 C C . VAL A 1 272 ? -1.33 -10.586 -25.344 1 73.12 272 VAL A C 1
ATOM 2170 O O . VAL A 1 272 ? -1.497 -11.789 -25.141 1 73.12 272 VAL A O 1
ATOM 2173 N N . ASP A 1 273 ? -2.17 -9.859 -25.953 1 68.75 273 ASP A N 1
ATOM 2174 C CA . ASP A 1 273 ? -3.432 -10.398 -26.438 1 68.75 273 ASP A CA 1
ATOM 2175 C C . ASP A 1 273 ? -3.232 -11.156 -27.75 1 68.75 273 ASP A C 1
ATOM 2177 O O . ASP A 1 273 ? -4.016 -12.047 -28.094 1 68.75 273 ASP A O 1
ATOM 2181 N N . GLN A 1 274 ? -2.199 -10.922 -28.422 1 67.12 274 GLN A N 1
ATOM 2182 C CA . GLN A 1 274 ? -1.965 -11.578 -29.703 1 67.12 274 GLN A CA 1
ATOM 2183 C C . GLN A 1 274 ? -1.194 -12.883 -29.531 1 67.12 274 GLN A C 1
ATOM 2185 O O . GLN A 1 274 ? -0.374 -13 -28.609 1 67.12 274 GLN A O 1
ATOM 2190 N N . SER A 1 275 ? -1.666 -13.891 -30.328 1 66.56 275 SER A N 1
ATOM 2191 C CA . SER A 1 275 ? -0.921 -15.148 -30.312 1 66.56 275 SER A CA 1
ATOM 2192 C C . SER A 1 275 ? 0.577 -14.898 -30.453 1 66.56 275 SER A C 1
ATOM 2194 O O . SER A 1 275 ? 1.001 -14.07 -31.25 1 66.56 275 SER A O 1
ATOM 2196 N N . PRO A 1 276 ? 1.451 -15.562 -29.766 1 71.62 276 PRO A N 1
ATOM 2197 C CA . PRO A 1 276 ? 1.203 -16.656 -28.844 1 71.62 276 PRO A CA 1
ATOM 2198 C C . PRO A 1 276 ? 0.78 -16.172 -27.453 1 71.62 276 PRO A C 1
ATOM 2200 O O . PRO A 1 276 ? 0.845 -16.938 -26.484 1 71.62 276 PRO A O 1
ATOM 2203 N N . SER A 1 277 ? 0.51 -14.977 -27.281 1 76.62 277 SER A N 1
ATOM 2204 C CA . SER A 1 277 ? -0.091 -14.305 -26.141 1 76.62 277 SER A CA 1
ATOM 2205 C C . SER A 1 277 ? 0.944 -14.031 -25.047 1 76.62 277 SER A C 1
ATOM 2207 O O . SER A 1 277 ? 0.588 -13.727 -23.906 1 76.62 277 SER A O 1
ATOM 2209 N N . PHE A 1 278 ? 2.293 -14.43 -25.438 1 84 278 PHE A N 1
ATOM 2210 C CA . PHE A 1 278 ? 3.361 -13.984 -24.547 1 84 278 PHE A CA 1
ATOM 2211 C C . PHE A 1 278 ? 4.656 -13.781 -25.328 1 84 278 PHE A C 1
ATOM 2213 O O . PHE A 1 278 ? 4.816 -14.32 -26.422 1 84 278 PHE A O 1
ATOM 2220 N N . ARG A 1 279 ? 5.449 -12.945 -24.891 1 88.31 279 ARG A N 1
ATOM 2221 C CA . ARG A 1 279 ? 6.812 -12.727 -25.375 1 88.31 279 ARG A CA 1
ATOM 2222 C C . ARG A 1 279 ? 7.785 -12.602 -24.203 1 88.31 279 ARG A C 1
ATOM 2224 O O . ARG A 1 279 ? 7.391 -12.234 -23.094 1 88.31 279 ARG A O 1
ATOM 2231 N N . VAL A 1 280 ? 8.977 -13.086 -24.5 1 92.19 280 VAL A N 1
ATOM 2232 C CA . VAL A 1 280 ? 10 -12.961 -23.469 1 92.19 280 VAL A CA 1
ATOM 2233 C C . VAL A 1 280 ? 10.93 -11.797 -23.812 1 92.19 280 VAL A C 1
ATOM 2235 O O . VAL A 1 280 ? 11.484 -11.742 -24.906 1 92.19 280 VAL A O 1
ATOM 2238 N N . ASP A 1 281 ? 11.008 -10.852 -22.969 1 92.94 281 ASP A N 1
ATOM 2239 C CA . ASP A 1 281 ? 11.891 -9.703 -23.094 1 92.94 281 ASP A CA 1
ATOM 2240 C C . ASP A 1 281 ? 12.93 -9.688 -21.969 1 92.94 281 ASP A C 1
ATOM 2242 O O . ASP A 1 281 ? 12.672 -9.172 -20.891 1 92.94 281 ASP A O 1
ATOM 2246 N N . GLU A 1 282 ? 14.102 -10.133 -22.266 1 91.94 282 GLU A N 1
ATOM 2247 C CA . GLU A 1 282 ? 15.164 -10.297 -21.281 1 91.94 282 GLU A CA 1
ATOM 2248 C C . GLU A 1 282 ? 15.547 -8.961 -20.656 1 91.94 282 GLU A C 1
ATOM 2250 O O . GLU A 1 282 ? 16.109 -8.922 -19.547 1 91.94 282 GLU A O 1
ATOM 2255 N N . SER A 1 283 ? 15.273 -7.855 -21.328 1 91.94 283 SER A N 1
ATOM 2256 C CA . SER A 1 283 ? 15.617 -6.535 -20.797 1 91.94 283 SER A CA 1
ATOM 2257 C C . SER A 1 283 ? 14.781 -6.195 -19.578 1 91.94 283 SER A C 1
ATOM 2259 O O . SER A 1 283 ? 15.102 -5.258 -18.844 1 91.94 283 SER A O 1
ATOM 2261 N N . LEU A 1 284 ? 13.789 -7.027 -19.375 1 92.44 284 LEU A N 1
ATOM 2262 C CA . LEU A 1 284 ? 12.891 -6.758 -18.25 1 92.44 284 LEU A CA 1
ATOM 2263 C C . LEU A 1 284 ? 13.297 -7.562 -17.016 1 92.44 284 LEU A C 1
ATOM 2265 O O . LEU A 1 284 ? 12.656 -7.465 -15.969 1 92.44 284 LEU A O 1
ATOM 2269 N N . GLU A 1 285 ? 14.367 -8.258 -17.156 1 94.94 285 GLU A N 1
ATOM 2270 C CA . GLU A 1 285 ? 14.914 -8.898 -15.961 1 94.94 285 GLU A CA 1
ATOM 2271 C C . GLU A 1 285 ? 15.367 -7.855 -14.938 1 94.94 285 GLU A C 1
ATOM 2273 O O . GLU A 1 285 ? 15.945 -6.832 -15.305 1 94.94 285 GLU A O 1
ATOM 2278 N N . LEU A 1 286 ? 15.094 -8.102 -13.688 1 95.94 286 LEU A N 1
ATOM 2279 C CA . LEU A 1 286 ? 15.508 -7.152 -12.656 1 95.94 286 LEU A CA 1
ATOM 2280 C C . LEU A 1 286 ? 17.031 -7.09 -12.555 1 95.94 286 LEU A C 1
ATOM 2282 O O . LEU A 1 286 ? 17.703 -8.125 -12.578 1 95.94 286 LEU A O 1
ATOM 2286 N N . SER A 1 287 ? 17.547 -5.906 -12.508 1 95.94 287 SER A N 1
ATOM 2287 C CA . SER A 1 287 ? 18.969 -5.738 -12.25 1 95.94 287 SER A CA 1
ATOM 2288 C C . SER A 1 287 ? 19.328 -6.16 -10.828 1 95.94 287 SER A C 1
ATOM 2290 O O . SER A 1 287 ? 18.453 -6.312 -9.984 1 95.94 287 SER A O 1
ATOM 2292 N N . ARG A 1 288 ? 20.594 -6.379 -10.578 1 96.38 288 ARG A N 1
ATOM 2293 C CA . ARG A 1 288 ? 21.062 -6.738 -9.242 1 96.38 288 ARG A CA 1
ATOM 2294 C C . ARG A 1 288 ? 20.672 -5.68 -8.219 1 96.38 288 ARG A C 1
ATOM 2296 O O . ARG A 1 288 ? 20.234 -6.008 -7.105 1 96.38 288 ARG A O 1
ATOM 2303 N N . ASP A 1 289 ? 20.797 -4.406 -8.562 1 96.94 289 ASP A N 1
ATOM 2304 C CA . ASP A 1 289 ? 20.438 -3.309 -7.668 1 96.94 289 ASP A CA 1
ATOM 2305 C C . ASP A 1 289 ? 18.969 -3.387 -7.266 1 96.94 289 ASP A C 1
ATOM 2307 O O . ASP A 1 289 ? 18.625 -3.193 -6.094 1 96.94 289 ASP A O 1
ATOM 2311 N N . LEU A 1 290 ? 18.141 -3.623 -8.219 1 97.56 290 LEU A N 1
ATOM 2312 C CA . LEU A 1 290 ? 16.719 -3.713 -7.949 1 97.56 290 LEU A CA 1
ATOM 2313 C C . LEU A 1 290 ? 16.391 -4.938 -7.102 1 97.56 290 LEU A C 1
ATOM 2315 O O . LEU A 1 290 ? 15.547 -4.875 -6.207 1 97.56 290 LEU A O 1
ATOM 2319 N N . LYS A 1 291 ? 17.109 -6.074 -7.383 1 98.31 291 LYS A N 1
ATOM 2320 C CA . LYS A 1 291 ? 16.906 -7.281 -6.586 1 98.31 291 LYS A CA 1
ATOM 2321 C C . LYS A 1 291 ? 17.344 -7.059 -5.137 1 98.31 291 LYS A C 1
ATOM 2323 O O . LYS A 1 291 ? 16.719 -7.578 -4.211 1 98.31 291 LYS A O 1
ATOM 2328 N N . VAL A 1 292 ? 18.375 -6.312 -4.973 1 98.25 292 VAL A N 1
ATOM 2329 C CA . VAL A 1 292 ? 18.891 -6.008 -3.637 1 98.25 292 VAL A CA 1
ATOM 2330 C C . VAL A 1 292 ? 17.844 -5.184 -2.871 1 98.25 292 VAL A C 1
ATOM 2332 O O . VAL A 1 292 ? 17.562 -5.461 -1.702 1 98.25 292 VAL A O 1
ATOM 2335 N N . LEU A 1 293 ? 17.281 -4.176 -3.521 1 98 293 LEU A N 1
ATOM 2336 C CA . LEU A 1 293 ? 16.266 -3.348 -2.883 1 98 293 LEU A CA 1
ATOM 2337 C C . LEU A 1 293 ? 15.023 -4.176 -2.537 1 98 293 LEU A C 1
ATOM 2339 O O . LEU A 1 293 ? 14.469 -4.039 -1.445 1 98 293 LEU A O 1
ATOM 2343 N N . PHE A 1 294 ? 14.633 -5.039 -3.494 1 98.62 294 PHE A N 1
ATOM 2344 C CA . PHE A 1 294 ? 13.508 -5.934 -3.238 1 98.62 294 PHE A CA 1
ATOM 2345 C C . PHE A 1 294 ? 13.773 -6.801 -2.014 1 98.62 294 PHE A C 1
ATOM 2347 O O . PHE A 1 294 ? 12.938 -6.895 -1.115 1 98.62 294 PHE A O 1
ATOM 2354 N N . ALA A 1 295 ? 14.938 -7.395 -1.984 1 98.81 295 ALA A N 1
ATOM 2355 C CA . ALA A 1 295 ? 15.297 -8.312 -0.908 1 98.81 295 ALA A CA 1
ATOM 2356 C C . ALA A 1 295 ? 15.32 -7.598 0.44 1 98.81 295 ALA A C 1
ATOM 2358 O O . ALA A 1 295 ? 14.852 -8.141 1.444 1 98.81 295 ALA A O 1
ATOM 2359 N N . SER A 1 296 ? 15.883 -6.414 0.477 1 98.69 296 SER A N 1
ATOM 2360 C CA . SER A 1 296 ? 15.953 -5.617 1.696 1 98.69 296 SER A CA 1
ATOM 2361 C C . SER A 1 296 ? 14.562 -5.355 2.27 1 98.69 296 SER A C 1
ATOM 2363 O O . SER A 1 296 ? 14.305 -5.652 3.436 1 98.69 296 SER A O 1
ATOM 2365 N N . VAL A 1 297 ? 13.68 -4.871 1.442 1 98.44 297 VAL A N 1
ATOM 2366 C CA . VAL A 1 297 ? 12.336 -4.516 1.881 1 98.44 297 VAL A CA 1
ATOM 2367 C C . VAL A 1 297 ? 11.555 -5.781 2.238 1 98.44 297 VAL A C 1
ATOM 2369 O O . VAL A 1 297 ? 10.898 -5.84 3.281 1 98.44 297 VAL A O 1
ATOM 2372 N N . TYR A 1 298 ? 11.656 -6.82 1.397 1 98.69 298 TYR A N 1
ATOM 2373 C CA . TYR A 1 298 ? 10.93 -8.07 1.603 1 98.69 298 TYR A CA 1
ATOM 2374 C C . TYR A 1 298 ? 11.336 -8.734 2.914 1 98.69 298 TYR A C 1
ATOM 2376 O O . TYR A 1 298 ? 10.484 -9.102 3.725 1 98.69 298 TYR A O 1
ATOM 2384 N N . LEU A 1 299 ? 12.648 -8.875 3.086 1 98.75 299 LEU A N 1
ATOM 2385 C CA . LEU A 1 299 ? 13.141 -9.547 4.285 1 98.75 299 LEU A CA 1
ATOM 2386 C C . LEU A 1 299 ? 12.766 -8.758 5.539 1 98.75 299 LEU A C 1
ATOM 2388 O O . LEU A 1 299 ? 12.422 -9.352 6.566 1 98.75 299 LEU A O 1
ATOM 2392 N N . SER A 1 300 ? 12.852 -7.426 5.453 1 97.94 300 SER A N 1
ATOM 2393 C CA . SER A 1 300 ? 12.484 -6.598 6.594 1 97.94 300 SER A CA 1
ATOM 2394 C C . SER A 1 300 ? 11.016 -6.781 6.961 1 97.94 300 SER A C 1
ATOM 2396 O O . SER A 1 300 ? 10.656 -6.809 8.141 1 97.94 300 SER A O 1
ATOM 2398 N N . ALA A 1 301 ? 10.164 -6.906 5.965 1 95.81 301 ALA A N 1
ATOM 2399 C CA . ALA A 1 301 ? 8.742 -7.129 6.188 1 95.81 301 ALA A CA 1
ATOM 2400 C C . ALA A 1 301 ? 8.484 -8.539 6.707 1 95.81 301 ALA A C 1
ATOM 2402 O O . ALA A 1 301 ? 7.734 -8.727 7.672 1 95.81 301 ALA A O 1
ATOM 2403 N N . ALA A 1 302 ? 9.094 -9.531 6.07 1 97.19 302 ALA A N 1
ATOM 2404 C CA . ALA A 1 302 ? 8.82 -10.938 6.34 1 97.19 302 ALA A CA 1
ATOM 2405 C C . ALA A 1 302 ? 9.336 -11.344 7.719 1 97.19 302 ALA A C 1
ATOM 2407 O O . ALA A 1 302 ? 8.734 -12.172 8.398 1 97.19 302 ALA A O 1
ATOM 2408 N N . THR A 1 303 ? 10.461 -10.758 8.148 1 95.81 303 THR A N 1
ATOM 2409 C CA . THR A 1 303 ? 11.07 -11.164 9.406 1 95.81 303 THR A CA 1
ATOM 2410 C C . THR A 1 303 ? 10.68 -10.211 10.531 1 95.81 303 THR A C 1
ATOM 2412 O O . THR A 1 303 ? 10.836 -10.539 11.711 1 95.81 303 THR A O 1
ATOM 2415 N N . GLY A 1 304 ? 10.289 -9.008 10.164 1 91.81 304 GLY A N 1
ATOM 2416 C CA . GLY A 1 304 ? 9.992 -8 11.172 1 91.81 304 GLY A CA 1
ATOM 2417 C C . GLY A 1 304 ? 11.227 -7.262 11.656 1 91.81 304 GLY A C 1
ATOM 2418 O O . GLY A 1 304 ? 11.125 -6.328 12.453 1 91.81 304 GLY A O 1
ATOM 2419 N N . SER A 1 305 ? 12.375 -7.648 11.133 1 94.56 305 SER A N 1
ATOM 2420 C CA . SER A 1 305 ? 13.641 -7.012 11.477 1 94.56 305 SER A CA 1
ATOM 2421 C C . SER A 1 305 ? 14.32 -6.438 10.234 1 94.56 305 SER A C 1
ATOM 2423 O O . SER A 1 305 ? 14.367 -7.09 9.188 1 94.56 305 SER A O 1
ATOM 2425 N N . ASN A 1 306 ? 14.898 -5.305 10.453 1 96.44 306 ASN A N 1
ATOM 2426 C CA . ASN A 1 306 ? 15.445 -4.59 9.305 1 96.44 306 ASN A CA 1
ATOM 2427 C C . ASN A 1 306 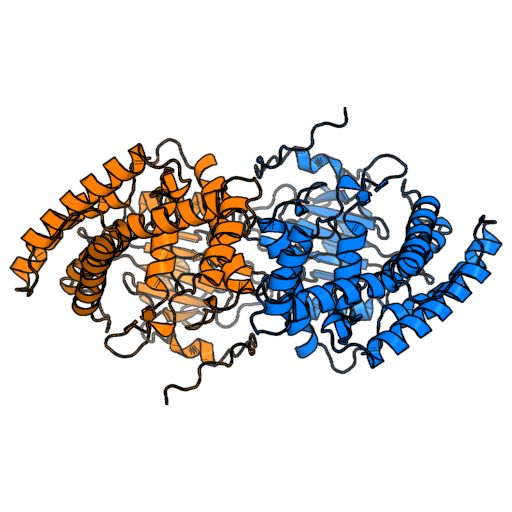? 16.656 -5.309 8.719 1 96.44 306 ASN A C 1
ATOM 2429 O O . ASN A 1 306 ? 17.547 -5.723 9.453 1 96.44 306 ASN A O 1
ATOM 2433 N N . VAL A 1 307 ? 16.641 -5.473 7.484 1 98 307 VAL A N 1
ATOM 2434 C CA . VAL A 1 307 ? 17.781 -5.906 6.684 1 98 307 VAL A CA 1
ATOM 2435 C C . VAL A 1 307 ? 18.141 -4.82 5.672 1 98 307 VAL A C 1
ATOM 2437 O O . VAL A 1 307 ? 17.453 -4.641 4.672 1 98 307 VAL A O 1
ATOM 2440 N N . LEU A 1 308 ? 19.234 -4.141 5.867 1 97.19 308 LEU A N 1
ATOM 2441 C CA . LEU A 1 308 ? 19.641 -3.037 5.004 1 97.19 308 LEU A CA 1
ATOM 2442 C C . LEU A 1 308 ? 20.203 -3.559 3.684 1 97.19 308 LEU A C 1
ATOM 2444 O O . LEU A 1 308 ? 20.766 -4.652 3.635 1 97.19 308 LEU A O 1
ATOM 2448 N N . PRO A 1 309 ? 20.062 -2.773 2.605 1 96.25 309 PRO A N 1
ATOM 2449 C CA . PRO A 1 309 ? 20.688 -3.172 1.346 1 96.25 309 PRO A CA 1
ATOM 2450 C C . PRO A 1 309 ? 22.188 -3.402 1.486 1 96.25 309 PRO A C 1
ATOM 2452 O O . PRO A 1 309 ? 22.766 -4.199 0.743 1 96.25 309 PRO A O 1
ATOM 2455 N N . SER A 1 310 ? 22.797 -2.766 2.496 1 95 310 SER A N 1
ATOM 2456 C CA . SER A 1 310 ? 24.234 -2.85 2.688 1 95 310 SER A CA 1
ATOM 2457 C C . SER A 1 310 ? 24.625 -4.133 3.41 1 95 310 SER A C 1
ATOM 2459 O O . SER A 1 310 ? 25.812 -4.484 3.479 1 95 310 SER A O 1
ATOM 2461 N N . ASP A 1 311 ? 23.672 -4.82 3.955 1 96.62 311 ASP A N 1
ATOM 2462 C CA . ASP A 1 311 ? 23.938 -6.129 4.543 1 96.62 311 ASP A CA 1
ATOM 2463 C C . ASP A 1 311 ? 24.172 -7.184 3.463 1 96.62 311 ASP A C 1
ATOM 2465 O O . ASP A 1 311 ? 23.344 -8.07 3.268 1 96.62 311 ASP A O 1
ATOM 2469 N N . SER A 1 312 ? 25.297 -7.172 2.885 1 95.75 312 SER A N 1
ATOM 2470 C CA . SER A 1 312 ? 25.609 -7.973 1.707 1 95.75 312 SER A CA 1
ATOM 2471 C C . SER A 1 312 ? 25.562 -9.461 2.023 1 95.75 312 SER A C 1
ATOM 2473 O O . SER A 1 312 ? 25.156 -10.266 1.185 1 95.75 312 SER A O 1
ATOM 2475 N N . GLU A 1 313 ? 25.953 -9.812 3.191 1 96.88 313 GLU A N 1
ATOM 2476 C CA . GLU A 1 313 ? 25.953 -11.227 3.555 1 96.88 313 GLU A CA 1
ATOM 2477 C C . GLU A 1 313 ? 24.547 -11.812 3.51 1 96.88 313 GLU A C 1
ATOM 2479 O O . GLU A 1 313 ? 24.297 -12.812 2.84 1 96.88 313 GLU A O 1
ATOM 2484 N N . THR A 1 314 ? 23.641 -11.141 4.199 1 97.5 314 THR A N 1
ATOM 2485 C CA . THR A 1 314 ? 22.266 -11.617 4.254 1 97.5 314 THR A CA 1
ATOM 2486 C C . THR A 1 314 ? 21.594 -11.523 2.883 1 97.5 314 THR A C 1
ATOM 2488 O O . THR A 1 314 ? 20.922 -12.453 2.451 1 97.5 314 THR A O 1
ATOM 2491 N N . ILE A 1 315 ? 21.844 -10.438 2.191 1 98.06 315 ILE A N 1
ATOM 2492 C CA . ILE A 1 315 ? 21.188 -10.164 0.913 1 98.06 315 ILE A CA 1
ATOM 2493 C C . ILE A 1 315 ? 21.703 -11.133 -0.147 1 98.06 315 ILE A C 1
ATOM 2495 O O . ILE A 1 315 ? 20.922 -11.727 -0.895 1 98.06 315 ILE A O 1
ATOM 2499 N N . ASP A 1 316 ? 23.016 -11.281 -0.228 1 97.25 316 ASP A N 1
ATOM 2500 C CA . ASP A 1 316 ? 23.609 -12.156 -1.24 1 97.25 316 ASP A CA 1
ATOM 2501 C C . ASP A 1 316 ? 23.172 -13.609 -1.031 1 97.25 316 ASP A C 1
ATOM 2503 O O . ASP A 1 316 ? 22.891 -14.32 -1.995 1 97.25 316 ASP A O 1
ATOM 2507 N N . GLU A 1 317 ? 23.188 -13.992 0.178 1 97.44 317 GLU A N 1
ATOM 2508 C CA . GLU A 1 317 ? 22.734 -15.352 0.467 1 97.44 317 GLU A CA 1
ATOM 2509 C C . GLU A 1 317 ? 21.281 -15.555 0.05 1 97.44 317 GLU A C 1
ATOM 2511 O O . GLU A 1 317 ? 20.938 -16.594 -0.521 1 97.44 317 GLU A O 1
ATOM 2516 N N . PHE A 1 318 ? 20.484 -14.625 0.378 1 98.44 318 PHE A N 1
ATOM 2517 C CA . PHE A 1 318 ? 19.078 -14.695 0.03 1 98.44 318 PHE A CA 1
ATOM 2518 C C . PHE A 1 318 ? 18.891 -14.758 -1.481 1 98.44 318 PHE A C 1
ATOM 2520 O O . PHE A 1 318 ? 18.156 -15.602 -1.988 1 98.44 318 PHE A O 1
ATOM 2527 N N . LEU A 1 319 ? 19.531 -13.891 -2.236 1 97.88 319 LEU A N 1
ATOM 2528 C CA . LEU A 1 319 ? 19.359 -13.812 -3.684 1 97.88 319 LEU A CA 1
ATOM 2529 C C . LEU A 1 319 ? 19.922 -15.062 -4.363 1 97.88 319 LEU A C 1
ATOM 2531 O O . LEU A 1 319 ? 19.344 -15.539 -5.348 1 97.88 319 LEU A O 1
ATOM 2535 N N . LYS A 1 320 ? 21.031 -15.594 -3.855 1 96.19 320 LYS A N 1
ATOM 2536 C CA . LYS A 1 320 ? 21.547 -16.844 -4.375 1 96.19 320 LYS A CA 1
ATOM 2537 C C . LYS A 1 320 ? 20.562 -18 -4.137 1 96.19 320 LYS A C 1
ATOM 2539 O O . LYS A 1 320 ? 20.359 -18.828 -5.016 1 96.19 320 LYS A O 1
ATOM 2544 N N . SER A 1 321 ? 20.047 -18.016 -2.973 1 97.25 321 SER A N 1
ATOM 2545 C CA . SER A 1 321 ? 19.062 -19.031 -2.623 1 97.25 321 SER A CA 1
ATOM 2546 C C . SER A 1 321 ? 17.812 -18.922 -3.492 1 97.25 321 SER A C 1
ATOM 2548 O O . SER A 1 321 ? 17.266 -19.938 -3.922 1 97.25 321 SER A O 1
ATOM 2550 N N . VAL A 1 322 ? 17.328 -17.719 -3.758 1 98.06 322 VAL A N 1
ATOM 2551 C CA . VAL A 1 322 ? 16.172 -17.484 -4.613 1 98.06 322 VAL A CA 1
ATOM 2552 C C . VAL A 1 322 ? 16.453 -18.031 -6.016 1 98.06 322 VAL A C 1
ATOM 2554 O O . VAL A 1 322 ? 15.562 -18.594 -6.656 1 98.06 322 VAL A O 1
ATOM 2557 N N . GLU A 1 323 ? 17.641 -17.891 -6.492 1 96.56 323 GLU A N 1
ATOM 2558 C CA . GLU A 1 323 ? 18.016 -18.422 -7.793 1 96.56 323 GLU A CA 1
ATOM 2559 C C . GLU A 1 323 ? 17.875 -19.953 -7.82 1 96.56 323 GLU A C 1
ATOM 2561 O O . GLU A 1 323 ? 17.375 -20.516 -8.797 1 96.56 323 GLU A O 1
ATOM 2566 N N . ILE A 1 324 ? 18.281 -20.547 -6.742 1 96.56 324 ILE A N 1
ATOM 2567 C CA . ILE A 1 324 ? 18.156 -22 -6.648 1 96.56 324 ILE A CA 1
ATOM 2568 C C . ILE A 1 324 ? 16.672 -22.391 -6.625 1 96.56 324 ILE A C 1
ATOM 2570 O O . ILE A 1 324 ? 16.266 -23.312 -7.332 1 96.56 324 ILE A O 1
ATOM 2574 N N . HIS A 1 325 ? 15.867 -21.672 -5.883 1 98 325 HIS A N 1
ATOM 2575 C CA . HIS A 1 325 ? 14.445 -21.953 -5.75 1 98 325 HIS A CA 1
ATOM 2576 C C . HIS A 1 325 ? 13.703 -21.719 -7.062 1 98 325 HIS A C 1
ATOM 2578 O O . HIS A 1 325 ? 12.562 -22.156 -7.227 1 98 325 HIS A O 1
ATOM 2584 N N . THR A 1 326 ? 14.32 -21.031 -8.023 1 98.12 326 THR A N 1
ATOM 2585 C CA . THR A 1 326 ? 13.703 -20.781 -9.32 1 98.12 326 THR A CA 1
ATOM 2586 C C . THR A 1 326 ? 13.398 -22.094 -10.039 1 98.12 326 THR A C 1
ATOM 2588 O O . THR A 1 326 ? 12.5 -22.156 -10.883 1 98.12 326 THR A O 1
ATOM 2591 N N . LEU A 1 327 ? 14.109 -23.188 -9.703 1 97.81 327 LEU A N 1
ATOM 2592 C CA . LEU A 1 327 ? 13.883 -24.5 -10.305 1 97.81 327 LEU A CA 1
ATOM 2593 C C . LEU A 1 327 ? 12.4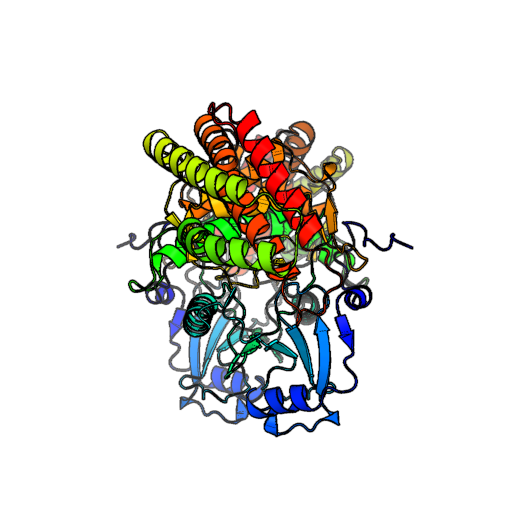38 -24.938 -10.117 1 97.81 327 LEU A C 1
ATOM 2595 O O . LEU A 1 327 ? 11.844 -25.547 -11.016 1 97.81 327 LEU A O 1
ATOM 2599 N N . GLY A 1 328 ? 11.883 -24.594 -8.984 1 98.25 328 GLY A N 1
ATOM 2600 C CA . GLY A 1 328 ? 10.523 -25 -8.656 1 98.25 328 GLY A CA 1
ATOM 2601 C C . GLY A 1 328 ? 9.484 -24.406 -9.586 1 98.25 328 GLY A C 1
ATOM 2602 O O . GLY A 1 328 ? 8.805 -25.125 -10.312 1 98.25 328 GLY A O 1
ATOM 2603 N N . PRO A 1 329 ? 9.383 -23.031 -9.594 1 98.56 329 PRO A N 1
ATOM 2604 C CA . PRO A 1 329 ? 8.336 -22.422 -10.406 1 98.56 329 PRO A CA 1
ATOM 2605 C C . PRO A 1 329 ? 8.516 -22.688 -11.898 1 98.56 329 PRO A C 1
ATOM 2607 O O . PRO A 1 329 ? 7.535 -22.891 -12.617 1 98.56 329 PRO A O 1
ATOM 2610 N N . VAL A 1 330 ? 9.703 -22.688 -12.438 1 97.94 330 VAL A N 1
ATOM 2611 C CA . VAL A 1 330 ? 9.859 -22.891 -13.875 1 97.94 330 VAL A CA 1
ATOM 2612 C C . VAL A 1 330 ? 9.477 -24.328 -14.25 1 97.94 330 VAL A C 1
ATOM 2614 O O . VAL A 1 330 ? 8.938 -24.578 -15.328 1 97.94 330 VAL A O 1
ATOM 2617 N N . LEU A 1 331 ? 9.773 -25.312 -13.367 1 98.25 331 LEU A N 1
ATOM 2618 C CA . LEU A 1 331 ? 9.336 -26.688 -13.609 1 98.25 331 LEU A CA 1
ATOM 2619 C C . LEU A 1 331 ? 7.816 -26.797 -13.531 1 98.25 331 LEU A C 1
ATOM 2621 O O . LEU A 1 331 ? 7.184 -27.359 -14.422 1 98.25 331 LEU A O 1
ATOM 2625 N N . LEU A 1 332 ? 7.254 -26.266 -12.477 1 97.94 332 LEU A N 1
ATOM 2626 C CA . LEU A 1 332 ? 5.812 -26.328 -12.266 1 97.94 332 LEU A CA 1
ATOM 2627 C C . LEU A 1 332 ? 5.062 -25.719 -13.445 1 97.94 332 LEU A C 1
ATOM 2629 O O . LEU A 1 332 ? 4.133 -26.344 -13.977 1 97.94 332 LEU A O 1
ATOM 2633 N N . TRP A 1 333 ? 5.449 -24.547 -13.891 1 97.19 333 TRP A N 1
ATOM 2634 C CA . TRP A 1 333 ? 4.719 -23.859 -14.953 1 97.19 333 TRP A CA 1
ATOM 2635 C C . TRP A 1 333 ? 4.988 -24.484 -16.312 1 97.19 333 TRP A C 1
ATOM 2637 O O . TRP A 1 333 ? 4.195 -24.344 -17.234 1 97.19 333 TRP A O 1
ATOM 2647 N N . SER A 1 334 ? 6.129 -25.219 -16.438 1 97.81 334 SER A N 1
ATOM 2648 C CA . SER A 1 334 ? 6.324 -26.047 -17.625 1 97.81 334 SER A CA 1
ATOM 2649 C C . SER A 1 334 ? 5.277 -27.141 -17.703 1 97.81 334 SER A C 1
ATOM 2651 O O . SER A 1 334 ? 4.688 -27.375 -18.766 1 97.81 334 SER A O 1
ATOM 2653 N N . LEU A 1 335 ? 5.102 -27.812 -16.594 1 97.19 335 LEU A N 1
ATOM 2654 C CA . LEU A 1 335 ? 4.09 -28.859 -16.547 1 97.19 335 LEU A CA 1
ATOM 2655 C C . LEU A 1 335 ? 2.699 -28.297 -16.797 1 97.19 335 LEU A C 1
ATOM 2657 O O . LEU A 1 335 ? 1.901 -28.891 -17.531 1 97.19 335 LEU A O 1
ATOM 2661 N N . TRP A 1 336 ? 2.438 -27.156 -16.203 1 94.44 336 TRP A N 1
ATOM 2662 C CA . TRP A 1 336 ? 1.168 -26.453 -16.375 1 94.44 336 TRP A CA 1
ATOM 2663 C C . TRP A 1 336 ? 0.882 -26.219 -17.859 1 94.44 336 TRP A C 1
ATOM 2665 O O . TRP A 1 336 ? -0.227 -26.469 -18.328 1 94.44 336 TRP A O 1
ATOM 2675 N N . GLY A 1 337 ? 1.859 -25.719 -18.594 1 94.06 337 GLY A N 1
ATOM 2676 C CA . GLY A 1 337 ? 1.702 -25.453 -20.016 1 94.06 337 GLY A CA 1
ATOM 2677 C C . GLY A 1 337 ? 1.343 -26.688 -20.812 1 94.06 337 GLY A C 1
ATOM 2678 O O . GLY A 1 337 ? 0.496 -26.625 -21.703 1 94.06 337 GLY A O 1
ATOM 2679 N N . ILE A 1 338 ? 1.901 -27.828 -20.516 1 95.31 338 ILE A N 1
ATOM 2680 C CA . ILE A 1 338 ? 1.631 -29.078 -21.219 1 95.31 338 ILE A CA 1
ATOM 2681 C C . ILE A 1 338 ? 0.192 -29.516 -20.953 1 95.31 338 ILE A C 1
ATOM 2683 O O . ILE A 1 338 ? -0.534 -29.875 -21.875 1 95.31 338 ILE A O 1
ATOM 2687 N N . LEU A 1 339 ? -0.177 -29.453 -19.719 1 91.94 339 LEU A N 1
ATOM 2688 C CA . LEU A 1 339 ? -1.51 -29.906 -19.328 1 91.94 339 LEU A CA 1
ATOM 2689 C C . LEU A 1 339 ? -2.584 -29.047 -19.984 1 91.94 339 LEU A C 1
ATOM 2691 O O . LEU A 1 339 ? -3.596 -29.562 -20.469 1 91.94 339 LEU A O 1
ATOM 2695 N N . LEU A 1 340 ? -2.363 -27.734 -19.984 1 89.12 340 LEU A N 1
ATOM 2696 C CA . LEU A 1 340 ? -3.363 -26.844 -20.562 1 89.12 340 LEU A CA 1
ATOM 2697 C C . LEU A 1 340 ? -3.396 -26.984 -22.094 1 89.12 340 LEU A C 1
ATOM 2699 O O . LEU A 1 340 ? -4.445 -26.797 -22.703 1 89.12 340 LEU A O 1
ATOM 2703 N N . ALA A 1 341 ? -2.279 -27.297 -22.688 1 89.81 341 ALA A N 1
ATOM 2704 C CA . ALA A 1 341 ? -2.234 -27.516 -24.141 1 89.81 341 ALA A CA 1
ATOM 2705 C C . ALA A 1 341 ? -3.084 -28.719 -24.531 1 89.81 341 ALA A C 1
ATOM 2707 O O . ALA A 1 341 ? -3.584 -28.781 -25.656 1 89.81 341 ALA A O 1
ATOM 2708 N N . ALA A 1 342 ? -3.236 -29.609 -23.656 1 88.25 342 ALA A N 1
ATOM 2709 C CA . ALA A 1 342 ? -3.971 -30.828 -23.953 1 88.25 342 ALA A CA 1
ATOM 2710 C C . ALA A 1 342 ? -5.461 -30.656 -23.672 1 88.25 342 ALA A C 1
ATOM 2712 O O . ALA A 1 342 ? -6.266 -31.547 -23.984 1 88.25 342 ALA A O 1
ATOM 2713 N N . ARG A 1 343 ? -5.809 -29.547 -23.125 1 82.25 343 ARG A N 1
ATOM 2714 C CA . ARG A 1 343 ? -7.207 -29.328 -22.781 1 82.25 343 ARG A CA 1
ATOM 2715 C C . ARG A 1 343 ? -7.996 -28.781 -23.953 1 82.25 343 ARG A C 1
ATOM 2717 O O . ARG A 1 343 ? -7.723 -27.688 -24.438 1 82.25 343 ARG A O 1
ATOM 2724 N N . PRO A 1 344 ? -9.008 -29.547 -24.328 1 73.44 344 PRO A N 1
ATOM 2725 C CA . PRO A 1 344 ? -9.797 -29.125 -25.484 1 73.44 344 PRO A CA 1
ATOM 2726 C C . PRO A 1 344 ? -10.758 -27.984 -25.172 1 73.44 344 PRO A C 1
ATOM 2728 O O . PRO A 1 344 ? -11.18 -27.266 -26.078 1 73.44 344 PRO A O 1
ATOM 2731 N N . ASP A 1 345 ? -11.078 -27.828 -23.984 1 71.69 345 ASP A N 1
ATOM 2732 C CA . ASP A 1 345 ? -12.141 -26.891 -23.609 1 71.69 345 ASP A CA 1
ATOM 2733 C C . ASP A 1 345 ? -11.57 -25.5 -23.328 1 71.69 345 ASP A C 1
ATOM 2735 O O . ASP A 1 345 ? -12.32 -24.547 -23.109 1 71.69 345 ASP A O 1
ATOM 2739 N N . VAL A 1 346 ? -10.336 -25.422 -23.438 1 67.06 346 VAL A N 1
ATOM 2740 C CA . VAL A 1 346 ? -9.758 -24.125 -23.141 1 67.06 346 VAL A CA 1
ATOM 2741 C C . VAL A 1 346 ? -9.742 -23.266 -24.422 1 67.06 346 VAL A C 1
ATOM 2743 O O . VAL A 1 346 ? -9.164 -23.672 -25.438 1 67.06 346 VAL A O 1
ATOM 2746 N N . ASP A 1 347 ? -10.539 -22.266 -24.391 1 65.94 347 ASP A N 1
ATOM 2747 C CA . ASP A 1 347 ? -10.617 -21.297 -25.484 1 65.94 347 ASP A CA 1
ATOM 2748 C C . ASP A 1 347 ? -9.641 -20.141 -25.266 1 65.94 347 ASP A C 1
ATOM 2750 O O . ASP A 1 347 ? -10.039 -19.078 -24.781 1 65.94 347 ASP A O 1
ATOM 2754 N N . SER A 1 348 ? -8.398 -20.422 -25.625 1 73 348 SER A N 1
ATOM 2755 C CA . SER A 1 348 ? -7.391 -19.375 -25.422 1 73 348 SER A CA 1
ATOM 2756 C C . SER A 1 348 ? -6.395 -19.344 -26.562 1 73 348 SER A C 1
ATOM 2758 O O . SER A 1 348 ? -6.086 -20.391 -27.156 1 73 348 SER A O 1
ATOM 2760 N N . ASP A 1 349 ? -6.012 -18.172 -26.984 1 75.56 349 ASP A N 1
ATOM 2761 C CA . ASP A 1 349 ? -4.984 -18 -28 1 75.56 349 ASP A CA 1
ATOM 2762 C C . ASP A 1 349 ? -3.588 -18.141 -27.406 1 75.56 349 ASP A C 1
ATOM 2764 O O . ASP A 1 349 ? -2.586 -18 -28.109 1 75.56 349 ASP A O 1
ATOM 2768 N N . PHE A 1 350 ? -3.605 -18.594 -26.203 1 85.81 350 PHE A N 1
ATOM 2769 C CA . PHE A 1 350 ? -2.33 -18.75 -25.5 1 85.81 350 PHE A CA 1
ATOM 2770 C C . PHE A 1 350 ? -1.604 -20 -25.969 1 85.81 350 PHE A C 1
ATOM 2772 O O . PHE A 1 350 ? -2.186 -21.094 -26 1 85.81 350 PHE A O 1
ATOM 2779 N N . ASP A 1 351 ? -0.385 -19.844 -26.406 1 89.81 351 ASP A N 1
ATOM 2780 C CA . ASP A 1 351 ? 0.41 -21 -26.828 1 89.81 351 ASP A CA 1
ATOM 2781 C C . ASP A 1 351 ? 1.043 -21.703 -25.625 1 89.81 351 ASP A C 1
ATOM 2783 O O . ASP A 1 351 ? 2.23 -21.516 -25.344 1 89.81 351 ASP A O 1
ATOM 2787 N N . TYR A 1 352 ? 0.345 -22.594 -25.109 1 92 352 TYR A N 1
ATOM 2788 C CA . TYR A 1 352 ? 0.712 -23.25 -23.859 1 92 352 TYR A CA 1
ATOM 2789 C C . TYR A 1 352 ? 1.97 -24.094 -24.047 1 92 352 TYR A C 1
ATOM 2791 O O . TYR A 1 352 ? 2.834 -24.125 -23.172 1 92 352 TYR A O 1
ATOM 2799 N N . LEU A 1 353 ? 2.057 -24.75 -25.125 1 93.69 353 LEU A N 1
ATOM 2800 C CA . LEU A 1 353 ? 3.191 -25.641 -25.328 1 93.69 353 LEU A CA 1
ATOM 2801 C C . LEU A 1 353 ? 4.484 -24.859 -25.5 1 93.69 353 LEU A C 1
ATOM 2803 O O . LEU A 1 353 ? 5.531 -25.25 -24.984 1 93.69 353 LEU A O 1
ATOM 2807 N N . SER A 1 354 ? 4.418 -23.766 -26.266 1 93.81 354 SER A N 1
ATOM 2808 C CA . SER A 1 354 ? 5.582 -22.891 -26.406 1 93.81 354 SER A CA 1
ATOM 2809 C C . SER A 1 354 ? 6 -22.312 -25.047 1 93.81 354 SER A C 1
ATOM 2811 O O . SER A 1 354 ? 7.195 -22.203 -24.766 1 93.81 354 SER A O 1
ATOM 2813 N N . TYR A 1 355 ? 5.016 -21.922 -24.312 1 94.31 355 TYR A N 1
ATOM 2814 C CA . TYR A 1 355 ? 5.266 -21.438 -22.969 1 94.31 355 TYR A CA 1
ATOM 2815 C C . TYR A 1 355 ? 5.984 -22.484 -22.125 1 94.31 355 TYR A C 1
ATOM 2817 O O . TYR A 1 355 ? 6.957 -22.172 -21.422 1 94.31 355 TYR A O 1
ATOM 2825 N N . SER A 1 356 ? 5.516 -23.688 -22.188 1 96.44 356 SER A N 1
ATOM 2826 C CA . SER A 1 356 ? 6.113 -24.797 -21.453 1 96.44 356 SER A CA 1
ATOM 2827 C C . SER A 1 356 ? 7.574 -24.984 -21.844 1 96.44 356 SER A C 1
ATOM 2829 O O . SER A 1 356 ? 8.43 -25.172 -20.969 1 96.44 356 SER A O 1
ATOM 2831 N N . LYS A 1 357 ? 7.828 -24.953 -23.094 1 96.31 357 LYS A N 1
ATOM 2832 C CA . LYS A 1 357 ? 9.188 -25.156 -23.578 1 96.31 357 LYS A CA 1
ATOM 2833 C C . LYS A 1 357 ? 10.125 -24.062 -23.094 1 96.31 357 LYS A C 1
ATOM 2835 O O . LYS A 1 357 ? 11.266 -24.344 -22.719 1 96.31 357 LYS A O 1
ATOM 2840 N N . VAL A 1 358 ? 9.625 -22.859 -23.125 1 96 358 VAL A N 1
ATOM 2841 C CA . VAL A 1 358 ? 10.43 -21.734 -22.656 1 96 358 VAL A CA 1
ATOM 2842 C C . VAL A 1 358 ? 10.727 -21.891 -21.172 1 96 358 VAL A C 1
ATOM 2844 O O . VAL A 1 358 ? 11.867 -21.719 -20.734 1 96 358 VAL A O 1
ATOM 2847 N N . LYS A 1 359 ? 9.742 -22.203 -20.375 1 97.06 359 LYS A N 1
ATOM 2848 C CA . LYS A 1 359 ? 9.922 -22.375 -18.938 1 97.06 359 LYS A CA 1
ATOM 2849 C C . LYS A 1 359 ? 10.883 -23.531 -18.641 1 97.06 359 LYS A C 1
ATOM 2851 O O . LYS A 1 359 ? 11.75 -23.406 -17.766 1 97.06 359 LYS A O 1
ATOM 2856 N N . PHE A 1 360 ? 10.758 -24.594 -19.344 1 97.06 360 PHE A N 1
ATOM 2857 C CA . PHE A 1 360 ? 11.625 -25.734 -19.094 1 97.06 360 PHE A CA 1
ATOM 2858 C C . PHE A 1 360 ? 13.062 -25.422 -19.5 1 97.06 360 PHE A C 1
ATOM 2860 O O . PHE A 1 360 ? 14.008 -25.891 -18.875 1 97.06 360 PHE A O 1
ATOM 2867 N N . SER A 1 361 ? 13.211 -24.641 -20.562 1 95.69 361 SER A N 1
ATOM 2868 C CA . SER A 1 361 ? 14.555 -24.203 -20.938 1 95.69 361 SER A CA 1
ATOM 2869 C C . SER A 1 361 ? 15.211 -23.406 -19.828 1 95.69 361 SER A C 1
ATOM 2871 O O . SER A 1 361 ? 16.422 -23.5 -19.609 1 95.69 361 SER A O 1
ATOM 2873 N N . LEU A 1 362 ? 14.422 -22.594 -19.141 1 95.38 362 LEU A N 1
ATOM 2874 C CA . LEU A 1 362 ? 14.922 -21.828 -18.016 1 95.38 362 LEU A CA 1
ATOM 2875 C C . LEU A 1 362 ? 15.391 -22.75 -16.891 1 95.38 362 LEU A C 1
ATOM 2877 O O . LEU A 1 362 ? 16.344 -22.438 -16.172 1 95.38 362 LEU A O 1
ATOM 2881 N N . PHE A 1 363 ? 14.742 -23.875 -16.719 1 96.38 363 PHE A N 1
ATOM 2882 C CA . PHE A 1 363 ? 15.164 -24.859 -15.727 1 96.38 363 PHE A CA 1
ATOM 2883 C C . PHE A 1 363 ? 16.609 -25.297 -15.977 1 96.38 363 PHE A C 1
ATOM 2885 O O . PHE A 1 363 ? 17.422 -25.328 -15.047 1 96.38 363 PHE A O 1
ATOM 2892 N N . GLY A 1 364 ? 16.891 -25.609 -17.219 1 93.62 364 GLY A N 1
ATOM 2893 C CA . GLY A 1 364 ? 18.234 -25.984 -17.578 1 93.62 364 GLY A CA 1
ATOM 2894 C C . GLY A 1 364 ? 19.25 -24.891 -17.344 1 93.62 364 GLY A C 1
ATOM 2895 O O . GLY A 1 364 ? 20.359 -25.141 -16.859 1 93.62 364 GLY A O 1
ATOM 2896 N N . LYS A 1 365 ? 18.859 -23.688 -17.672 1 92.75 365 LYS A N 1
ATOM 2897 C CA . LYS A 1 365 ? 19.734 -22.547 -17.484 1 92.75 365 LYS A CA 1
ATOM 2898 C C . LYS A 1 365 ? 20.078 -22.344 -16.016 1 92.75 365 LYS A C 1
ATOM 2900 O O . LYS A 1 365 ? 21.234 -22.078 -15.672 1 92.75 365 LYS A O 1
ATOM 2905 N N . VAL A 1 366 ? 19.094 -22.453 -15.195 1 93.5 366 VAL A N 1
ATOM 2906 C CA . VAL A 1 366 ? 19.297 -22.266 -13.766 1 93.5 366 VAL A CA 1
ATOM 2907 C C . VAL A 1 366 ? 20.219 -23.359 -13.227 1 93.5 366 VAL A C 1
ATOM 2909 O O . VAL A 1 366 ? 21.109 -23.078 -12.414 1 93.5 366 VAL A O 1
ATOM 2912 N N . LEU A 1 367 ? 20.031 -24.547 -13.648 1 92.06 367 LEU A N 1
ATOM 2913 C CA . LEU A 1 367 ? 20.875 -25.656 -13.211 1 92.06 367 LEU A CA 1
ATOM 2914 C C . LEU A 1 367 ? 22.328 -25.406 -13.609 1 92.06 367 LEU A C 1
ATOM 2916 O O . LEU A 1 367 ? 23.25 -25.672 -12.828 1 92.06 367 LEU A O 1
ATOM 2920 N N . GLU A 1 368 ? 22.5 -24.922 -14.75 1 88.69 368 GLU A N 1
ATOM 2921 C CA . GLU A 1 368 ? 23.844 -24.672 -15.258 1 88.69 368 GLU A CA 1
ATOM 2922 C C . GLU A 1 368 ? 24.516 -23.531 -14.492 1 88.69 368 GLU A C 1
ATOM 2924 O O . GLU A 1 368 ? 25.688 -23.625 -14.133 1 88.69 368 GLU A O 1
ATOM 2929 N N . GLU A 1 369 ? 23.781 -22.531 -14.281 1 86.12 369 GLU A N 1
ATOM 2930 C CA . GLU A 1 369 ? 24.328 -21.328 -13.664 1 86.12 369 GLU A CA 1
ATOM 2931 C C . GLU A 1 369 ? 24.531 -21.516 -12.164 1 86.12 369 GLU A C 1
ATOM 2933 O O . GLU A 1 369 ? 25.328 -20.828 -11.539 1 86.12 369 GLU A O 1
ATOM 2938 N N . SER A 1 370 ? 23.766 -22.359 -11.57 1 80.88 370 SER A N 1
ATOM 2939 C CA . SER A 1 370 ? 23.859 -22.562 -10.125 1 80.88 370 SER A CA 1
ATOM 2940 C C . SER A 1 370 ? 25.125 -23.328 -9.758 1 80.88 370 SER A C 1
ATOM 2942 O O . SER A 1 370 ? 25.562 -23.297 -8.609 1 80.88 370 SER A O 1
ATOM 2944 N N . GLY A 1 371 ? 25.719 -23.984 -10.703 1 77.69 371 GLY A N 1
ATOM 2945 C CA . GLY A 1 371 ? 26.938 -24.719 -10.469 1 77.69 371 GLY A CA 1
ATOM 2946 C C . GLY A 1 371 ? 26.75 -25.922 -9.562 1 77.69 371 GLY A C 1
ATOM 2947 O O . GLY A 1 371 ? 27.688 -26.344 -8.883 1 77.69 371 GLY A O 1
ATOM 2948 N N . LEU A 1 372 ? 25.609 -26.406 -9.477 1 79.31 372 LEU A N 1
ATOM 2949 C CA . LEU A 1 372 ? 25.312 -27.469 -8.516 1 79.31 372 LEU A CA 1
ATOM 2950 C C . LEU A 1 372 ? 25.703 -28.828 -9.086 1 79.31 372 LEU A C 1
ATOM 2952 O O . LEU A 1 372 ? 25.625 -29.844 -8.383 1 79.31 372 LEU A O 1
ATOM 2956 N N . GLY A 1 373 ? 26.141 -28.875 -10.281 1 73.94 373 GLY A N 1
ATOM 2957 C CA . GLY A 1 373 ? 26.703 -30.094 -10.852 1 73.94 373 GLY A CA 1
ATOM 2958 C C . GLY A 1 373 ? 25.641 -31.062 -11.359 1 73.94 373 GLY A C 1
ATOM 2959 O O . GLY A 1 373 ? 25.922 -32.25 -11.555 1 73.94 373 GLY A O 1
ATOM 2960 N N . TYR A 1 374 ? 24.469 -30.609 -11.422 1 77.88 374 TYR A N 1
ATOM 2961 C CA . TYR A 1 374 ? 23.422 -31.484 -11.945 1 77.88 374 TYR A CA 1
ATOM 2962 C C . TYR A 1 374 ? 23.172 -31.203 -13.422 1 77.88 374 TYR A C 1
ATOM 2964 O O . TYR A 1 374 ? 23.406 -30.094 -13.898 1 77.88 374 TYR A O 1
ATOM 2972 N N . ALA A 1 375 ? 22.938 -32.281 -14.203 1 75.25 375 ALA A N 1
ATOM 2973 C CA . ALA A 1 375 ? 22.547 -32.156 -15.602 1 75.25 375 ALA A CA 1
ATOM 2974 C C . ALA A 1 375 ? 21.281 -32.938 -15.891 1 75.25 375 ALA A C 1
ATOM 2976 O O . ALA A 1 375 ? 20.969 -33.906 -15.18 1 75.25 375 ALA A O 1
ATOM 2977 N N . LEU A 1 376 ? 20.484 -32.312 -16.797 1 77.5 376 LEU A N 1
ATOM 2978 C CA . LEU A 1 376 ? 19.266 -33 -17.203 1 77.5 376 LEU A CA 1
ATOM 2979 C C . LEU A 1 376 ? 19.547 -34 -18.312 1 77.5 376 LEU A C 1
ATOM 2981 O O . LEU A 1 376 ? 20.375 -33.75 -19.188 1 77.5 376 LEU A O 1
ATOM 2985 N N . MET B 1 1 ? 3.91 0.617 33.844 1 16.53 1 MET B N 1
ATOM 2986 C CA . MET B 1 1 ? 2.607 0.188 33.344 1 16.53 1 MET B CA 1
ATOM 2987 C C . MET B 1 1 ? 2.461 0.523 31.844 1 16.53 1 MET B C 1
ATOM 2989 O O . MET B 1 1 ? 1.365 0.428 31.297 1 16.53 1 MET B O 1
ATOM 2993 N N . VAL B 1 2 ? 3.529 1.079 31.234 1 21.55 2 VAL B N 1
ATOM 2994 C CA . VAL B 1 2 ? 4.141 1.661 30.047 1 21.55 2 VAL B CA 1
ATOM 2995 C C . VAL B 1 2 ? 4.082 0.661 28.891 1 21.55 2 VAL B C 1
ATOM 2997 O O . VAL B 1 2 ? 4.309 1.024 27.734 1 21.55 2 VAL B O 1
ATOM 3000 N N . SER B 1 3 ? 4.129 -0.617 29.188 1 23.77 3 SER B N 1
ATOM 3001 C CA . SER B 1 3 ? 4.887 -1.684 28.547 1 23.77 3 SER B CA 1
ATOM 3002 C C . SER B 1 3 ? 4.16 -2.221 27.312 1 23.77 3 SER B C 1
ATOM 3004 O O . SER B 1 3 ? 4.605 -3.188 26.703 1 23.77 3 SER B O 1
ATOM 3006 N N . GLU B 1 4 ? 2.893 -2.066 27.359 1 27.73 4 GLU B N 1
ATOM 3007 C CA . GLU B 1 4 ? 2.201 -2.998 26.469 1 27.73 4 GLU B CA 1
ATOM 3008 C C . GLU B 1 4 ? 2.406 -2.623 25 1 27.73 4 GLU B C 1
ATOM 3010 O O . GLU B 1 4 ? 1.52 -2.041 24.375 1 27.73 4 GLU B O 1
ATOM 3015 N N . CYS B 1 5 ? 3.408 -1.872 24.734 1 30.34 5 CYS B N 1
ATOM 3016 C CA . CYS B 1 5 ? 3.918 -1.687 23.375 1 30.34 5 CYS B CA 1
ATOM 3017 C C . CYS B 1 5 ? 3.957 -3.01 22.625 1 30.34 5 CYS B C 1
ATOM 3019 O O . CYS B 1 5 ? 4.617 -3.957 23.062 1 30.34 5 CYS B O 1
ATOM 3021 N N . LEU B 1 6 ? 2.879 -3.398 22 1 30.67 6 LEU B N 1
ATOM 3022 C CA . LEU B 1 6 ? 2.863 -4.656 21.25 1 30.67 6 LEU B CA 1
ATOM 3023 C C . LEU B 1 6 ? 4.16 -4.848 20.484 1 30.67 6 LEU B C 1
ATOM 3025 O O . LEU B 1 6 ? 4.754 -3.875 20 1 30.67 6 LEU B O 1
ATOM 3029 N N . SER B 1 7 ? 4.918 -5.844 20.734 1 28.78 7 SER B N 1
ATOM 3030 C CA . SER B 1 7 ? 6.105 -6.289 20.016 1 28.78 7 SER B CA 1
ATOM 3031 C C . SER B 1 7 ? 5.953 -6.059 18.516 1 28.78 7 SER B C 1
ATOM 3033 O O . SER B 1 7 ? 4.84 -6.078 17.984 1 28.78 7 SER B O 1
ATOM 3035 N N . PRO B 1 8 ? 6.922 -5.398 17.844 1 33.5 8 PRO B N 1
ATOM 3036 C CA . PRO B 1 8 ? 6.957 -5.156 16.391 1 33.5 8 PRO B CA 1
ATOM 3037 C C . PRO B 1 8 ? 6.254 -6.254 15.602 1 33.5 8 PRO B C 1
ATOM 3039 O O . PRO B 1 8 ? 5.934 -6.055 14.422 1 33.5 8 PRO B O 1
ATOM 3042 N N . ASN B 1 9 ? 6.316 -7.527 16.016 1 31.73 9 ASN B N 1
ATOM 3043 C CA . ASN B 1 9 ? 5.852 -8.766 15.406 1 31.73 9 ASN B CA 1
ATOM 3044 C C . ASN B 1 9 ? 4.328 -8.812 15.328 1 31.73 9 ASN B C 1
ATOM 3046 O O . ASN B 1 9 ? 3.76 -9.758 14.781 1 31.73 9 ASN B O 1
ATOM 3050 N N . THR B 1 10 ? 3.635 -8.32 16.422 1 31.12 10 THR B N 1
ATOM 3051 C CA . THR B 1 10 ? 2.203 -8.594 16.484 1 31.12 10 THR B CA 1
ATOM 3052 C C . THR B 1 10 ? 1.44 -7.703 15.5 1 31.12 10 THR B C 1
ATOM 3054 O O . THR B 1 10 ? 1.269 -6.508 15.75 1 31.12 10 THR B O 1
ATOM 3057 N N . LEU B 1 11 ? 1.659 -7.602 14.383 1 34.19 11 LEU B N 1
ATOM 3058 C CA . LEU B 1 11 ? 0.598 -7.148 13.492 1 34.19 11 LEU B CA 1
ATOM 3059 C C . LEU B 1 11 ? -0.769 -7.594 14 1 34.19 11 LEU B C 1
ATOM 3061 O O . LEU B 1 11 ? -1.752 -7.57 13.258 1 34.19 11 LEU B O 1
ATOM 3065 N N . MET B 1 12 ? -0.797 -8.641 14.961 1 29.86 12 MET B N 1
ATOM 3066 C CA . MET B 1 12 ? -2.102 -9.18 15.344 1 29.86 12 MET B CA 1
ATOM 3067 C C . MET B 1 12 ? -3.059 -8.055 15.719 1 29.86 12 MET B C 1
ATOM 3069 O O . MET B 1 12 ? -2.627 -6.98 16.156 1 29.86 12 MET B O 1
ATOM 3073 N N . SER B 1 13 ? -4.359 -8.297 15.273 1 30.86 13 SER B N 1
ATOM 3074 C CA . SER B 1 13 ? -5.637 -7.703 15.656 1 30.86 13 SER B CA 1
ATOM 3075 C C . SER B 1 13 ? -5.672 -7.395 17.156 1 30.86 13 SER B C 1
ATOM 3077 O O . SER B 1 13 ? -6.289 -8.125 17.922 1 30.86 13 SER B O 1
ATOM 3079 N N . ASN B 1 14 ? -4.652 -7.352 17.812 1 30.88 14 ASN B N 1
ATOM 3080 C CA . ASN B 1 14 ? -5.125 -7.121 19.172 1 30.88 14 ASN B CA 1
ATOM 3081 C C . ASN B 1 14 ? -6.113 -5.961 19.234 1 30.88 14 ASN B C 1
ATOM 3083 O O . ASN B 1 14 ? -5.715 -4.797 19.172 1 30.88 14 ASN B O 1
ATOM 3087 N N . ALA B 1 15 ? -7.355 -6.148 18.906 1 30.27 15 ALA B N 1
ATOM 3088 C CA . ALA B 1 15 ? -8.57 -5.418 19.25 1 30.27 15 ALA B CA 1
ATOM 3089 C C . ALA B 1 15 ? -8.445 -4.734 20.609 1 30.27 15 ALA B C 1
ATOM 3091 O O . ALA B 1 15 ? -9.125 -3.742 20.875 1 30.27 15 ALA B O 1
ATOM 3092 N N . THR B 1 16 ? -7.699 -5.355 21.469 1 31.2 16 THR B N 1
ATOM 3093 C CA . THR B 1 16 ? -7.727 -4.816 22.828 1 31.2 16 THR B CA 1
ATOM 3094 C C . THR B 1 16 ? -6.898 -3.535 22.906 1 31.2 16 THR B C 1
ATOM 3096 O O . THR B 1 16 ? -6.957 -2.818 23.906 1 31.2 16 THR B O 1
ATOM 3099 N N . ALA B 1 17 ? -5.793 -3.551 22.281 1 34.47 17 ALA B N 1
ATOM 3100 C CA . ALA B 1 17 ? -4.941 -2.381 22.5 1 34.47 17 ALA B CA 1
ATOM 3101 C C . ALA B 1 17 ? -5.547 -1.141 21.844 1 34.47 17 ALA B C 1
ATOM 3103 O O . ALA B 1 17 ? -4.938 -0.069 21.844 1 34.47 17 ALA B O 1
ATOM 3104 N N . ALA B 1 18 ? -6.508 -1.295 20.875 1 39.03 18 ALA B N 1
ATOM 3105 C CA . ALA B 1 18 ? -7.414 -0.35 20.234 1 39.03 18 ALA B CA 1
ATOM 3106 C C . ALA B 1 18 ? -7.973 0.653 21.234 1 39.03 18 ALA B C 1
ATOM 3108 O O . ALA B 1 18 ? -8.391 1.752 20.859 1 39.03 18 ALA B O 1
ATOM 3109 N N . SER B 1 19 ? -8.078 0.198 22.312 1 43.72 19 SER B N 1
ATOM 3110 C CA . SER B 1 19 ? -9.016 0.804 23.25 1 43.72 19 SER B CA 1
ATOM 3111 C C . SER B 1 19 ? -8.492 2.143 23.766 1 43.72 19 SER B C 1
ATOM 3113 O O . SER B 1 19 ? -9.273 3.008 24.156 1 43.72 19 SER B O 1
ATOM 3115 N N . SER B 1 20 ? -7.012 2.375 23.547 1 59.28 20 SER B N 1
ATOM 3116 C CA . SER B 1 20 ? -6.586 3.428 24.453 1 59.28 20 SER B CA 1
ATOM 3117 C C . SER B 1 20 ? -6.754 4.809 23.828 1 59.28 20 SER B C 1
ATOM 3119 O O . SER B 1 20 ? -6.727 5.82 24.531 1 59.28 20 SER B O 1
ATOM 3121 N N . TYR B 1 21 ? -7.098 4.75 22.438 1 73.06 21 TYR B N 1
ATOM 3122 C CA . TYR B 1 21 ? -7.117 6.102 21.891 1 73.06 21 TYR B CA 1
ATOM 3123 C C . TYR B 1 21 ? -8.547 6.594 21.719 1 73.06 21 TYR B C 1
ATOM 3125 O O . TYR B 1 21 ? -8.781 7.629 21.078 1 73.06 21 TYR B O 1
ATOM 3133 N N . MET B 1 22 ? -9.461 5.75 22.25 1 80.31 22 MET B N 1
ATOM 3134 C CA . MET B 1 22 ? -10.859 6.137 22.141 1 80.31 22 MET B CA 1
ATOM 3135 C C . MET B 1 22 ? -11.578 5.961 23.469 1 80.31 22 MET B C 1
ATOM 3137 O O . MET B 1 22 ? -11.305 5.016 24.219 1 80.31 22 MET B O 1
ATOM 3141 N N . VAL B 1 23 ? -12.445 6.906 23.797 1 83.81 23 VAL B N 1
ATOM 3142 C CA . VAL B 1 23 ? -13.25 6.836 25.016 1 83.81 23 VAL B CA 1
ATOM 3143 C C . VAL B 1 23 ? -14.727 6.938 24.672 1 83.81 23 VAL B C 1
ATOM 3145 O O . VAL B 1 23 ? -15.125 7.762 23.844 1 83.81 23 VAL B O 1
ATOM 3148 N N . LYS B 1 24 ? -15.492 6.086 25.281 1 90.31 24 LYS B N 1
ATOM 3149 C CA . LYS B 1 24 ? -16.938 6.109 25.062 1 90.31 24 LYS B CA 1
ATOM 3150 C C . LYS B 1 24 ? -17.547 7.414 25.562 1 90.31 24 LYS B C 1
ATOM 3152 O O . LYS B 1 24 ? -17.188 7.902 26.641 1 90.31 24 LYS B O 1
ATOM 3157 N N . VAL B 1 25 ? -18.391 7.949 24.719 1 90.81 25 VAL B N 1
ATOM 3158 C CA . VAL B 1 25 ? -19.094 9.172 25.109 1 90.81 25 VAL B CA 1
ATOM 3159 C C . VAL B 1 25 ? -20.5 8.844 25.594 1 90.81 25 VAL B C 1
ATOM 3161 O O . VAL B 1 25 ? -21.312 8.312 24.844 1 90.81 25 VAL B O 1
ATOM 3164 N N . ASP B 1 26 ? -20.812 9.133 26.797 1 86 26 ASP B N 1
ATOM 3165 C CA . ASP B 1 26 ? -22.094 8.766 27.391 1 86 26 ASP B CA 1
ATOM 3166 C C . ASP B 1 26 ? -23.203 9.695 26.922 1 86 26 ASP B C 1
ATOM 3168 O O . ASP B 1 26 ? -24.266 9.242 26.484 1 86 26 ASP B O 1
ATOM 3172 N N . ASP B 1 27 ? -23.109 10.984 27.078 1 84.56 27 ASP B N 1
ATOM 3173 C CA . ASP B 1 27 ? -24.125 11.945 26.656 1 84.56 27 ASP B CA 1
ATOM 3174 C C . ASP B 1 27 ? -23.875 12.391 25.219 1 84.56 27 ASP B C 1
ATOM 3176 O O . ASP B 1 27 ? -23.5 13.547 24.969 1 84.56 27 ASP B O 1
ATOM 3180 N N . SER B 1 28 ? -24.281 11.453 24.25 1 89.69 28 SER B N 1
ATOM 3181 C CA . SER B 1 28 ? -23.844 11.672 22.875 1 89.69 28 SER B CA 1
ATOM 3182 C C . SER B 1 28 ? -25.047 11.875 21.953 1 89.69 28 SER B C 1
ATOM 3184 O O . SER B 1 28 ? -24.969 11.633 20.75 1 89.69 28 SER B O 1
ATOM 3186 N N . ASP B 1 29 ? -26.188 12.289 22.469 1 93.62 29 ASP B N 1
ATOM 3187 C CA . ASP B 1 29 ? -27.406 12.344 21.688 1 93.62 29 ASP B CA 1
ATOM 3188 C C . ASP B 1 29 ? -27.281 13.359 20.547 1 93.62 29 ASP B C 1
ATOM 3190 O O . ASP B 1 29 ? -27.734 13.102 19.438 1 93.62 29 ASP B O 1
ATOM 3194 N N . GLU B 1 30 ? -26.766 14.461 20.891 1 93.31 30 GLU B N 1
ATOM 3195 C CA . GLU B 1 30 ? -26.594 15.484 19.859 1 93.31 30 GLU B CA 1
ATOM 3196 C C . GLU B 1 30 ? -25.734 14.977 18.719 1 93.31 30 GLU B C 1
ATOM 3198 O O . GLU B 1 30 ? -26.016 15.266 17.547 1 93.31 30 GLU B O 1
ATOM 3203 N N . LEU B 1 31 ? -24.719 14.305 19.062 1 95.62 31 LEU B N 1
ATOM 3204 C CA . LEU B 1 31 ? -23.812 13.742 18.062 1 95.62 31 LEU B CA 1
ATOM 3205 C C . LEU B 1 31 ? -24.516 12.68 17.219 1 95.62 31 LEU B C 1
ATOM 3207 O O . LEU B 1 31 ? -24.359 12.633 16 1 95.62 31 LEU B O 1
ATOM 3211 N N . LYS B 1 32 ? -25.266 11.883 17.938 1 96.44 32 LYS B N 1
ATOM 3212 C CA . LYS B 1 32 ? -26.047 10.852 17.25 1 96.44 32 LYS B CA 1
ATOM 3213 C C . LYS B 1 32 ? -27.047 11.477 16.297 1 96.44 32 LYS B C 1
ATOM 3215 O O . LYS B 1 32 ? -27.234 10.969 15.18 1 96.44 32 LYS B O 1
ATOM 3220 N N . ASP B 1 33 ? -27.625 12.531 16.703 1 96.25 33 ASP B N 1
ATOM 3221 C CA . ASP B 1 33 ? -28.609 13.227 15.867 1 96.25 33 ASP B CA 1
ATOM 3222 C C . ASP B 1 33 ? -27.969 13.727 14.578 1 96.25 33 ASP B C 1
ATOM 3224 O O . ASP B 1 33 ? -28.578 13.656 13.508 1 96.25 33 ASP B O 1
ATOM 3228 N N . ILE B 1 34 ? -26.828 14.258 14.688 1 95.56 34 ILE B N 1
ATOM 3229 C CA . ILE B 1 34 ? -26.109 14.75 13.516 1 95.56 34 ILE B CA 1
ATOM 3230 C C . ILE B 1 34 ? -25.906 13.617 12.516 1 95.56 34 ILE B C 1
ATOM 3232 O O . ILE B 1 34 ? -26.172 13.773 11.328 1 95.56 34 ILE B O 1
ATOM 3236 N N . CYS B 1 35 ? -25.484 12.477 12.992 1 95.62 35 CYS B N 1
ATOM 3237 C CA . CYS B 1 35 ? -25.188 11.352 12.117 1 95.62 35 CYS B CA 1
ATOM 3238 C C . CYS B 1 35 ? -26.453 10.766 11.516 1 95.62 35 CYS B C 1
ATOM 3240 O O . CYS B 1 35 ? -26.484 10.383 10.344 1 95.62 35 CYS B O 1
ATOM 3242 N N . ILE B 1 36 ? -27.5 10.734 12.305 1 94.75 36 ILE B N 1
ATOM 3243 C CA . ILE B 1 36 ? -28.781 10.234 11.812 1 94.75 36 ILE B CA 1
ATOM 3244 C C . ILE B 1 36 ? -29.281 11.133 10.688 1 94.75 36 ILE B C 1
ATOM 3246 O O . ILE B 1 36 ? -29.828 10.641 9.695 1 94.75 36 ILE B O 1
ATOM 3250 N N . LYS B 1 37 ? -29.031 12.336 10.828 1 94.81 37 LYS B N 1
ATOM 3251 C CA . LYS B 1 37 ? -29.516 13.328 9.875 1 94.81 37 LYS B CA 1
ATOM 3252 C C . LYS B 1 37 ? -28.688 13.289 8.586 1 94.81 37 LYS B C 1
ATOM 3254 O O . LYS B 1 37 ? -29.25 13.43 7.488 1 94.81 37 LYS B O 1
ATOM 3259 N N . TYR B 1 38 ? -27.422 13.102 8.734 1 94.12 38 TYR B N 1
ATOM 3260 C CA . TYR B 1 38 ? -26.578 13.414 7.586 1 94.12 38 TYR B CA 1
ATOM 3261 C C . TYR B 1 38 ? -26 12.141 6.973 1 94.12 38 TYR B C 1
ATOM 3263 O O . TYR B 1 38 ? -25.547 12.148 5.824 1 94.12 38 TYR B O 1
ATOM 3271 N N . VAL B 1 39 ? -25.891 11.039 7.699 1 92.75 39 VAL B N 1
ATOM 3272 C CA . VAL B 1 39 ? -25.359 9.805 7.141 1 92.75 39 VAL B CA 1
ATOM 3273 C C . VAL B 1 39 ? -26.438 9.07 6.355 1 92.75 39 VAL B C 1
ATOM 3275 O O . VAL B 1 39 ? -27.516 8.805 6.879 1 92.75 39 VAL B O 1
ATOM 3278 N N . PRO B 1 40 ? -26.125 8.766 5.18 1 86.88 40 PRO B N 1
ATOM 3279 C CA . PRO B 1 40 ? -27.125 8.07 4.375 1 86.88 40 PRO B CA 1
ATOM 3280 C C . PRO B 1 40 ? -27.656 6.805 5.047 1 86.88 40 PRO B C 1
ATOM 3282 O O . PRO B 1 40 ? -26.859 5.996 5.547 1 86.88 40 PRO B O 1
ATOM 3285 N N . PHE B 1 41 ? -28.938 6.652 5.203 1 82.88 41 PHE B N 1
ATOM 3286 C CA . PHE B 1 41 ? -29.672 5.473 5.645 1 82.88 41 PHE B CA 1
ATOM 3287 C C . PHE B 1 41 ? -29.641 5.355 7.164 1 82.88 41 PHE B C 1
ATOM 3289 O O . PHE B 1 41 ? -30.141 4.371 7.727 1 82.88 41 PHE B O 1
ATOM 3296 N N . TRP B 1 42 ? -29.047 6.309 7.793 1 90.06 42 TRP B N 1
ATOM 3297 C CA . TRP B 1 42 ? -28.984 6.219 9.25 1 90.06 42 TRP B CA 1
ATOM 3298 C C . TRP B 1 42 ? -30.281 6.719 9.875 1 90.06 42 TRP B C 1
ATOM 3300 O O . TRP B 1 42 ? -30.469 6.613 11.086 1 90.06 42 TRP B O 1
ATOM 3310 N N . ASP B 1 43 ? -31.234 7.172 9.078 1 88.81 43 ASP B N 1
ATOM 3311 C CA . ASP B 1 43 ? -32.531 7.672 9.57 1 88.81 43 ASP B CA 1
ATOM 3312 C C . ASP B 1 43 ? -33.375 6.531 10.125 1 88.81 43 ASP B C 1
ATOM 3314 O O . ASP B 1 43 ? -34.344 6.773 10.844 1 88.81 43 ASP B O 1
ATOM 3318 N N . LYS B 1 44 ? -33 5.383 9.844 1 87.38 44 LYS B N 1
ATOM 3319 C CA . LYS B 1 44 ? -33.75 4.223 10.305 1 87.38 44 LYS B CA 1
ATOM 3320 C C . LYS B 1 44 ? -33.312 3.812 11.711 1 87.38 44 LYS B C 1
ATOM 3322 O O . LYS B 1 44 ? -34 3.02 12.367 1 87.38 44 LYS B O 1
ATOM 3327 N N . PHE B 1 45 ? -32.281 4.336 12.133 1 89.88 45 PHE B N 1
ATOM 3328 C CA . PHE B 1 45 ? -31.75 3.953 13.43 1 89.88 45 PHE B CA 1
ATOM 3329 C C . PHE B 1 45 ? -32.188 4.93 14.516 1 89.88 45 PHE B C 1
ATOM 3331 O O . PHE B 1 45 ? -32.438 6.102 14.234 1 89.88 45 PHE B O 1
ATOM 3338 N N . GLY B 1 46 ? -32.312 4.395 15.766 1 91.25 46 GLY B N 1
ATOM 3339 C CA . GLY B 1 46 ? -32.5 5.23 16.938 1 91.25 46 GLY B CA 1
ATOM 3340 C C . GLY B 1 46 ? -31.203 5.43 17.734 1 91.25 46 GLY B C 1
ATOM 3341 O O . GLY B 1 46 ? -30.172 4.82 17.422 1 91.25 46 GLY B O 1
ATOM 3342 N N . HIS B 1 47 ? -31.297 6.242 18.734 1 94.12 47 HIS B N 1
ATOM 3343 C CA . HIS B 1 47 ? -30.141 6.539 19.578 1 94.12 47 HIS B CA 1
ATOM 3344 C C . HIS B 1 47 ? -29.562 5.273 20.188 1 94.12 47 HIS B C 1
ATOM 3346 O O . HIS B 1 47 ? -28.344 5.148 20.344 1 94.12 47 HIS B O 1
ATOM 3352 N N . GLY B 1 48 ? -30.375 4.395 20.516 1 92 48 GLY B N 1
ATOM 3353 C CA . GLY B 1 48 ? -29.953 3.154 21.156 1 92 48 GLY B CA 1
ATOM 3354 C C . GLY B 1 48 ? -29.172 2.248 20.234 1 92 48 GLY B C 1
ATOM 3355 O O . GLY B 1 48 ? -28.453 1.359 20.688 1 92 48 GLY B O 1
ATOM 3356 N N . ASP B 1 49 ? -29.266 2.535 18.984 1 92.62 49 ASP B N 1
ATOM 3357 C CA . ASP B 1 49 ? -28.609 1.697 17.984 1 92.62 49 ASP B CA 1
ATOM 3358 C C . ASP B 1 49 ? -27.219 2.225 17.656 1 92.62 49 ASP B C 1
ATOM 3360 O O . ASP B 1 49 ? -26.469 1.589 16.922 1 92.62 49 ASP B O 1
ATOM 3364 N N . ILE B 1 50 ? -26.922 3.334 18.188 1 94.75 50 ILE B N 1
ATOM 3365 C CA . ILE B 1 50 ? -25.703 4.031 17.781 1 94.75 50 ILE B CA 1
ATOM 3366 C C . ILE B 1 50 ? -24.812 4.27 19 1 94.75 50 ILE B C 1
ATOM 3368 O O . ILE B 1 50 ? -25.297 4.617 20.078 1 94.75 50 ILE B O 1
ATOM 3372 N N . GLN B 1 51 ? -23.562 4.062 18.812 1 94.88 51 GLN B N 1
ATOM 3373 C CA . GLN B 1 51 ? -22.562 4.301 19.844 1 94.88 51 GLN B CA 1
ATOM 3374 C C . GLN B 1 51 ? -21.516 5.309 19.375 1 94.88 51 GLN B C 1
ATOM 3376 O O . GLN B 1 51 ? -21.109 5.297 18.219 1 94.88 51 GLN B O 1
ATOM 3381 N N . VAL B 1 52 ? -21.109 6.152 20.312 1 95.31 52 VAL B N 1
ATOM 3382 C CA . VAL B 1 52 ? -20.156 7.207 19.984 1 95.31 52 VAL B CA 1
ATOM 3383 C C . VAL B 1 52 ? -18.906 7.078 20.859 1 95.31 52 VAL B C 1
ATOM 3385 O O . VAL B 1 52 ? -19.016 6.902 22.078 1 95.31 52 VAL B O 1
ATOM 3388 N N . HIS B 1 53 ? -17.766 7.086 20.188 1 92.75 53 HIS B N 1
ATOM 3389 C CA . HIS B 1 53 ? -16.469 7.141 20.875 1 92.75 53 HIS B CA 1
ATOM 3390 C C . HIS B 1 53 ? -15.688 8.383 20.469 1 92.75 53 HIS B C 1
ATOM 3392 O O . HIS B 1 53 ? -15.578 8.695 19.281 1 92.75 53 HIS B O 1
ATOM 3398 N N . LYS B 1 54 ? -15.203 9.039 21.453 1 89.81 54 LYS B N 1
ATOM 3399 C CA . LYS B 1 54 ? -14.328 10.18 21.203 1 89.81 54 LYS B CA 1
ATOM 3400 C C . LYS B 1 54 ? -12.891 9.727 20.938 1 89.81 54 LYS B C 1
ATOM 3402 O O . LYS B 1 54 ? -12.375 8.852 21.641 1 89.81 54 LYS B O 1
ATOM 3407 N N . ILE B 1 55 ? -12.312 10.234 19.891 1 85.5 55 ILE B N 1
ATOM 3408 C CA . ILE B 1 55 ? -10.906 9.984 19.625 1 85.5 55 ILE B CA 1
ATOM 3409 C C . ILE B 1 55 ? -10.047 10.961 20.422 1 85.5 55 ILE B C 1
ATOM 3411 O O . ILE B 1 55 ? -10.016 12.156 20.125 1 85.5 55 ILE B O 1
ATOM 3415 N N . THR B 1 56 ? -9.297 10.477 21.312 1 76.5 56 THR B N 1
ATOM 3416 C CA . THR B 1 56 ? -8.586 11.312 22.281 1 76.5 56 THR B CA 1
ATOM 3417 C C . THR B 1 56 ? -7.266 11.805 21.703 1 76.5 56 THR B C 1
ATOM 3419 O O . THR B 1 56 ? -6.668 12.75 22.219 1 76.5 56 THR B O 1
ATOM 3422 N N . SER B 1 57 ? -6.848 11.188 20.672 1 71.62 57 SER B N 1
ATOM 3423 C CA . SER B 1 57 ? -5.562 11.531 20.078 1 71.62 57 SER B CA 1
ATOM 3424 C C . SER B 1 57 ? -5.684 12.758 19.172 1 71.62 57 SER B C 1
ATOM 3426 O O . SER B 1 57 ? -4.676 13.328 18.75 1 71.62 57 SER B O 1
ATOM 3428 N N . ALA B 1 58 ? -6.867 13.211 18.984 1 71.94 58 ALA B N 1
ATOM 3429 C CA . ALA B 1 58 ? -7.051 14.383 18.141 1 71.94 58 ALA B CA 1
ATOM 3430 C C . ALA B 1 58 ? -6.609 15.656 18.859 1 71.94 58 ALA B C 1
ATOM 3432 O O . ALA B 1 58 ? -6.977 15.875 20.016 1 71.94 58 ALA B O 1
ATOM 3433 N N . MET B 1 59 ? -5.859 16.484 18.203 1 66.19 59 MET B N 1
ATOM 3434 C CA . MET B 1 59 ? -5.195 17.594 18.891 1 66.19 59 MET B CA 1
ATOM 3435 C C . MET B 1 59 ? -5.906 18.922 18.609 1 66.19 59 MET B C 1
ATOM 3437 O O . MET B 1 59 ? -5.762 19.875 19.375 1 66.19 59 MET B O 1
ATOM 3441 N N . THR B 1 60 ? -6.594 19 17.516 1 67.25 60 THR B N 1
ATOM 3442 C CA . THR B 1 60 ? -7.176 20.281 17.141 1 67.25 60 THR B CA 1
ATOM 3443 C C . THR B 1 60 ? -8.695 20.234 17.203 1 67.25 60 THR B C 1
ATOM 3445 O O . THR B 1 60 ? -9.32 21.031 17.906 1 67.25 60 THR B O 1
ATOM 3448 N N . ASN B 1 61 ? -9.234 19.266 16.516 1 70.5 61 ASN B N 1
ATOM 3449 C CA . ASN B 1 61 ? -10.68 19.156 16.391 1 70.5 61 ASN B CA 1
ATOM 3450 C C . ASN B 1 61 ? -11.234 18.016 17.234 1 70.5 61 ASN B C 1
ATOM 3452 O O . ASN B 1 61 ? -10.477 17.172 17.734 1 70.5 61 ASN B O 1
ATOM 3456 N N . ARG B 1 62 ? -12.523 18.188 17.5 1 83.5 62 ARG B N 1
ATOM 3457 C CA . ARG B 1 62 ? -13.203 17.062 18.125 1 83.5 62 ARG B CA 1
ATOM 3458 C C . ARG B 1 62 ? -13.57 16 17.094 1 83.5 62 ARG B C 1
ATOM 3460 O O . ARG B 1 62 ? -14.297 16.281 16.141 1 83.5 62 ARG B O 1
ATOM 3467 N N . VAL B 1 63 ? -13.023 14.867 17.297 1 88.94 63 VAL B N 1
ATOM 3468 C CA . VAL B 1 63 ? -13.219 13.789 16.328 1 88.94 63 VAL B CA 1
ATOM 3469 C C . VAL B 1 63 ? -13.82 12.57 17.031 1 88.94 63 VAL B C 1
ATOM 3471 O O . VAL B 1 63 ? -13.383 12.195 18.109 1 88.94 63 VAL B O 1
ATOM 3474 N N . TYR B 1 64 ? -14.852 11.977 16.391 1 93.06 64 TYR B N 1
ATOM 3475 C CA . TYR B 1 64 ? -15.586 10.867 16.984 1 93.06 64 TYR B CA 1
ATOM 3476 C C . TYR B 1 64 ? -15.734 9.711 15.992 1 93.06 64 TYR B C 1
ATOM 3478 O O . TYR B 1 64 ? -15.953 9.938 14.805 1 93.06 64 TYR B O 1
ATOM 3486 N N . ARG B 1 65 ? -15.547 8.57 16.516 1 93.25 65 ARG B N 1
ATOM 3487 C CA . ARG B 1 65 ? -16.047 7.406 15.789 1 93.25 65 ARG B CA 1
ATOM 3488 C C . ARG B 1 65 ? -17.5 7.125 16.141 1 93.25 65 ARG B C 1
ATOM 3490 O O . ARG B 1 65 ? -17.859 6.996 17.312 1 93.25 65 ARG B O 1
ATOM 3497 N N . VAL B 1 66 ? -18.359 7.082 15.227 1 95.19 66 VAL B N 1
ATOM 3498 C CA . VAL B 1 66 ? -19.766 6.781 15.422 1 95.19 66 VAL B CA 1
ATOM 3499 C C . VAL B 1 66 ? -20.125 5.477 14.711 1 95.19 66 VAL B C 1
ATOM 3501 O O . VAL B 1 66 ? -19.875 5.328 13.516 1 95.19 66 VAL B O 1
ATOM 3504 N N . GLN B 1 67 ? -20.703 4.594 15.422 1 93.69 67 GLN B N 1
ATOM 3505 C CA . GLN B 1 67 ? -20.906 3.268 14.859 1 93.69 67 GLN B CA 1
ATOM 3506 C C . GLN B 1 67 ? -22.297 2.744 15.188 1 93.69 67 GLN B C 1
ATOM 3508 O O . GLN B 1 67 ? -22.812 2.963 16.281 1 93.69 67 GLN B O 1
ATOM 3513 N N . VAL B 1 68 ? -22.844 2.043 14.281 1 91.62 68 VAL B N 1
ATOM 3514 C CA . VAL B 1 68 ? -24.078 1.312 14.508 1 91.62 68 VAL B CA 1
ATOM 3515 C C . VAL B 1 68 ? -23.781 -0.008 15.219 1 91.62 68 VAL B C 1
ATOM 3517 O O . VAL B 1 68 ? -22.875 -0.742 14.82 1 91.62 68 VAL B O 1
ATOM 3520 N N . LEU B 1 69 ? -24.281 -0.393 16.328 1 86 69 LEU B N 1
ATOM 3521 C CA . LEU B 1 69 ? -24 -1.535 17.188 1 86 69 LEU B CA 1
ATOM 3522 C C . LEU B 1 69 ? -24.391 -2.84 16.516 1 86 69 LEU B C 1
ATOM 3524 O O . LEU B 1 69 ? -23.656 -3.828 16.578 1 86 69 LEU B O 1
ATOM 3528 N N . GLU B 1 70 ? -25.516 -3.08 15.992 1 76 70 GLU B N 1
ATOM 3529 C CA . GLU B 1 70 ? -25.953 -4.316 15.352 1 76 70 GLU B CA 1
ATOM 3530 C C . GLU B 1 70 ? -26.266 -4.094 13.875 1 76 70 GLU B C 1
ATOM 3532 O O . GLU B 1 70 ? -27.422 -3.979 13.484 1 76 70 GLU B O 1
ATOM 3537 N N . PRO B 1 71 ? -25.141 -3.977 13.305 1 64.19 71 PRO B N 1
ATOM 3538 C CA . PRO B 1 71 ? -25.422 -3.748 11.883 1 64.19 71 PRO B CA 1
ATOM 3539 C C . PRO B 1 71 ? -26.031 -4.973 11.203 1 64.19 71 PRO B C 1
ATOM 3541 O O . PRO B 1 71 ? -25.641 -6.105 11.484 1 64.19 71 PRO B O 1
ATOM 3544 N N . ARG B 1 72 ? -27.156 -4.828 10.688 1 57.44 72 ARG B N 1
ATOM 3545 C CA . ARG B 1 72 ? -27.766 -5.941 9.969 1 57.44 72 ARG B CA 1
ATOM 3546 C C . ARG B 1 72 ? -26.938 -6.312 8.734 1 57.44 72 ARG B C 1
ATOM 3548 O O . ARG B 1 72 ? -26.344 -5.445 8.102 1 57.44 72 ARG B O 1
ATOM 3555 N N . LYS B 1 73 ? -26.672 -7.508 8.617 1 53.19 73 LYS B N 1
ATOM 3556 C CA . LYS B 1 73 ? -25.906 -8.086 7.527 1 53.19 73 LYS B CA 1
ATOM 3557 C C . LYS B 1 73 ? -26.297 -7.465 6.188 1 53.19 73 LYS B C 1
ATOM 3559 O O . LYS B 1 73 ? -25.469 -7.332 5.289 1 53.19 73 LYS B O 1
ATOM 3564 N N . ASP B 1 74 ? -27.625 -7.082 6.152 1 48.5 74 ASP B N 1
ATOM 3565 C CA . ASP B 1 74 ? -28.188 -6.613 4.891 1 48.5 74 ASP B CA 1
ATOM 3566 C C . ASP B 1 74 ? -28.109 -5.09 4.785 1 48.5 74 ASP B C 1
ATOM 3568 O O . ASP B 1 74 ? -28.656 -4.496 3.852 1 48.5 74 ASP B O 1
ATOM 3572 N N . SER B 1 75 ? -27.422 -4.605 5.734 1 52.28 75 SER B N 1
ATOM 3573 C CA . SER B 1 75 ? -27.531 -3.148 5.773 1 52.28 75 SER B CA 1
ATOM 3574 C C . SER B 1 75 ? -26.578 -2.496 4.789 1 52.28 75 SER B C 1
ATOM 3576 O O . SER B 1 75 ? -25.422 -2.916 4.668 1 52.28 75 SER B O 1
ATOM 3578 N N . LEU B 1 76 ? -27.141 -1.749 3.846 1 52.31 76 LEU B N 1
ATOM 3579 C CA . LEU B 1 76 ? -26.531 -1.048 2.729 1 52.31 76 LEU B CA 1
ATOM 3580 C C . LEU B 1 76 ? -25.656 0.107 3.223 1 52.31 76 LEU B C 1
ATOM 3582 O O . LEU B 1 76 ? -24.781 0.588 2.5 1 52.31 76 LEU B O 1
ATOM 3586 N N . GLY B 1 77 ? -25.75 0.407 4.461 1 60.53 77 GLY B N 1
ATOM 3587 C CA . GLY B 1 77 ? -25.094 1.641 4.848 1 60.53 77 GLY B CA 1
ATOM 3588 C C . GLY B 1 77 ? -23.828 1.408 5.656 1 60.53 77 GLY B C 1
ATOM 3589 O O . GLY B 1 77 ? -23.484 0.267 5.977 1 60.53 77 GLY B O 1
ATOM 3590 N N . ALA B 1 78 ? -23.016 2.484 5.633 1 76.19 78 ALA B N 1
ATOM 3591 C CA . ALA B 1 78 ? -21.844 2.455 6.492 1 76.19 78 ALA B CA 1
ATOM 3592 C C . ALA B 1 78 ? -22.203 2.059 7.918 1 76.19 78 ALA B C 1
ATOM 3594 O O . ALA B 1 78 ? -23.25 2.467 8.438 1 76.19 78 ALA B O 1
ATOM 3595 N N . HIS B 1 79 ? -21.391 1.273 8.445 1 86 79 HIS B N 1
ATOM 3596 C CA . HIS B 1 79 ? -21.641 0.878 9.828 1 86 79 HIS B CA 1
ATOM 3597 C C . HIS B 1 79 ? -20.875 1.759 10.805 1 86 79 HIS B C 1
ATOM 3599 O O . HIS B 1 79 ? -21.172 1.79 11.992 1 86 79 HIS B O 1
ATOM 3605 N N . LYS B 1 80 ? -19.875 2.359 10.281 1 91.38 80 LYS B N 1
ATOM 3606 C CA . LYS B 1 80 ? -19.031 3.262 11.062 1 91.38 80 LYS B CA 1
ATOM 3607 C C . LYS B 1 80 ? -18.672 4.516 10.266 1 91.38 80 LYS B C 1
ATOM 3609 O O . LYS B 1 80 ? -18.469 4.445 9.055 1 91.38 80 LYS B O 1
ATOM 3614 N N . VAL B 1 81 ? -18.688 5.637 10.938 1 94.56 81 VAL B N 1
ATOM 3615 C CA . VAL B 1 81 ? -18.266 6.879 10.297 1 94.56 81 VAL B CA 1
ATOM 3616 C C . VAL B 1 81 ? -17.406 7.688 11.266 1 94.56 81 VAL B C 1
ATOM 3618 O O . VAL B 1 81 ? -17.359 7.391 12.461 1 94.56 81 VAL B O 1
ATOM 3621 N N . LEU B 1 82 ? -16.656 8.625 10.727 1 94.5 82 LEU B N 1
ATOM 3622 C CA . LEU B 1 82 ? -15.875 9.586 11.5 1 94.5 82 LEU B CA 1
ATOM 3623 C C . LEU B 1 82 ? -16.531 10.961 11.492 1 94.5 82 LEU B C 1
ATOM 3625 O O . LEU B 1 82 ? -16.734 11.555 10.43 1 94.5 82 LEU B O 1
ATOM 3629 N N . LEU B 1 83 ? -16.938 11.383 12.656 1 95.12 83 LEU B N 1
ATOM 3630 C CA . LEU B 1 83 ? -17.531 12.711 12.812 1 95.12 83 LEU B CA 1
ATOM 3631 C C . LEU B 1 83 ? -16.5 13.711 13.305 1 95.12 83 LEU B C 1
ATOM 3633 O O . LEU B 1 83 ? -15.875 13.508 14.344 1 95.12 83 LEU B O 1
ATOM 3637 N N . ARG B 1 84 ? -16.297 14.766 12.539 1 91.19 84 ARG B N 1
ATOM 3638 C CA . ARG B 1 84 ? -15.391 15.852 12.914 1 91.19 84 ARG B CA 1
ATOM 3639 C C . ARG B 1 84 ? -16.156 17.156 13.133 1 91.19 84 ARG B C 1
ATOM 3641 O O . ARG B 1 84 ? -16.875 17.609 12.242 1 91.19 84 ARG B O 1
ATOM 3648 N N . LEU B 1 85 ? -16.016 17.656 14.273 1 87.75 85 LEU B N 1
ATOM 3649 C CA . LEU B 1 85 ? -16.609 18.953 14.602 1 87.75 85 LEU B CA 1
ATOM 3650 C C . LEU B 1 85 ? -15.523 20.031 14.688 1 87.75 85 LEU B C 1
ATOM 3652 O O . LEU B 1 85 ? -14.523 19.859 15.391 1 87.75 85 LEU B O 1
ATOM 3656 N N . VAL B 1 86 ? -15.75 21 13.844 1 77.19 86 VAL B N 1
ATOM 3657 C CA . VAL B 1 86 ? -14.742 22.062 13.766 1 77.19 86 VAL B CA 1
ATOM 3658 C C . VAL B 1 86 ? -15.164 23.234 14.625 1 77.19 86 VAL B C 1
ATOM 3660 O O . VAL B 1 86 ? -16.344 23.594 14.664 1 77.19 86 VAL B O 1
ATOM 3663 N N . TYR B 1 87 ? -14.297 23.688 15.414 1 68 87 TYR B N 1
ATOM 3664 C CA . TYR B 1 87 ? -14.57 24.891 16.203 1 68 87 TYR B CA 1
ATOM 3665 C C . TYR B 1 87 ? -14.531 26.141 15.344 1 68 87 TYR B C 1
ATOM 3667 O O . TYR B 1 87 ? -13.711 26.234 14.422 1 68 87 TYR B O 1
ATOM 3675 N N . PRO B 1 88 ? -15.641 26.891 15.484 1 60.25 88 PRO B N 1
ATOM 3676 C CA . PRO B 1 88 ? -15.617 28.156 14.75 1 60.25 88 PRO B CA 1
ATOM 3677 C C . PRO B 1 88 ? -14.414 29.031 15.125 1 60.25 88 PRO B C 1
ATOM 3679 O O . PRO B 1 88 ? -14.195 29.312 16.297 1 60.25 88 PRO B O 1
ATOM 3682 N N . ASP B 1 89 ? -13.234 28.641 14.812 1 59.41 89 ASP B N 1
ATOM 3683 C CA . ASP B 1 89 ? -12.18 29.516 15.312 1 59.41 89 ASP B CA 1
ATOM 3684 C C . ASP B 1 89 ? -11.484 30.25 14.164 1 59.41 89 ASP B C 1
ATOM 3686 O O . ASP B 1 89 ? -11.117 29.641 13.156 1 59.41 89 ASP B O 1
ATOM 3690 N N . GLU B 1 90 ? -11.625 31.516 14.312 1 56.69 90 GLU B N 1
ATOM 3691 C CA . GLU B 1 90 ? -11.047 32.469 13.375 1 56.69 90 GLU B CA 1
ATOM 3692 C C . GLU B 1 90 ? -9.531 32.312 13.281 1 56.69 90 GLU B C 1
ATOM 3694 O O . GLU B 1 90 ? -8.914 32.688 12.289 1 56.69 90 GLU B O 1
ATOM 3699 N N . LEU B 1 91 ? -8.961 31.781 14.312 1 54.91 91 LEU B N 1
ATOM 3700 C CA . LEU B 1 91 ? -7.504 31.891 14.391 1 54.91 91 LEU B CA 1
ATOM 3701 C C . LEU B 1 91 ? -6.832 30.812 13.531 1 54.91 91 LEU B C 1
ATOM 3703 O O . LEU B 1 91 ? -5.926 31.125 12.75 1 54.91 91 LEU B O 1
ATOM 3707 N N . VAL B 1 92 ? -7.23 29.594 13.758 1 56 92 VAL B N 1
ATOM 3708 C CA . VAL B 1 92 ? -6.609 28.484 13.047 1 56 92 VAL B CA 1
ATOM 3709 C C . VAL B 1 92 ? -7.594 27.891 12.039 1 56 92 VAL B C 1
ATOM 3711 O O . VAL B 1 92 ? -7.383 26.797 11.516 1 56 92 VAL B O 1
ATOM 3714 N N . SER B 1 93 ? -8.602 28.859 11.641 1 56.88 93 SER B N 1
ATOM 3715 C CA . SER B 1 93 ? -9.734 28.312 10.906 1 56.88 93 SER B CA 1
ATOM 3716 C C . SER B 1 93 ? -9.352 27.969 9.469 1 56.88 93 SER B C 1
ATOM 3718 O O . SER B 1 93 ? -8.602 28.703 8.828 1 56.88 93 SER B O 1
ATOM 3720 N N . PHE B 1 94 ? -9.492 26.75 9.234 1 62.12 94 PHE B N 1
ATOM 3721 C CA . PHE B 1 94 ? -9.375 26.25 7.867 1 62.12 94 PHE B CA 1
ATOM 3722 C C . PHE B 1 94 ? -10.625 26.594 7.062 1 62.12 94 PHE B C 1
ATOM 3724 O O . PHE B 1 94 ? -11.711 26.75 7.629 1 62.12 94 PHE B O 1
ATOM 3731 N N . ASP B 1 95 ? -10.328 27.094 5.863 1 72.31 95 ASP B N 1
ATOM 3732 C CA . ASP B 1 95 ? -11.43 27.203 4.914 1 72.31 95 ASP B CA 1
ATOM 3733 C C . ASP B 1 95 ? -12.102 25.859 4.684 1 72.31 95 ASP B C 1
ATOM 3735 O O . ASP B 1 95 ? -11.633 25.047 3.875 1 72.31 95 ASP B O 1
ATOM 3739 N N . MET B 1 96 ? -13.188 25.656 5.438 1 75.38 96 MET B N 1
ATOM 3740 C CA . MET B 1 96 ? -13.875 24.375 5.414 1 75.38 96 MET B CA 1
ATOM 3741 C C . MET B 1 96 ? -14.305 24 3.996 1 75.38 96 MET B C 1
ATOM 3743 O O . MET B 1 96 ? -14.266 22.828 3.617 1 75.38 96 MET B O 1
ATOM 3747 N N . GLU B 1 97 ? -14.695 25 3.309 1 78.5 97 GLU B N 1
ATOM 3748 C CA . GLU B 1 97 ? -15.125 24.734 1.939 1 78.5 97 GLU B CA 1
ATOM 3749 C C . GLU B 1 97 ? -13.969 24.203 1.094 1 78.5 97 GLU B C 1
ATOM 3751 O O . GLU B 1 97 ? -14.133 23.25 0.324 1 78.5 97 GLU B O 1
ATOM 3756 N N . CYS B 1 98 ? -12.906 24.859 1.28 1 82.12 98 CYS B N 1
ATOM 3757 C CA . CYS B 1 98 ? -11.727 24.422 0.546 1 82.12 98 CYS B CA 1
ATOM 3758 C C . CYS B 1 98 ? -11.297 23.016 0.986 1 82.12 98 CYS B C 1
ATOM 3760 O O . CYS B 1 98 ? -10.953 22.188 0.153 1 82.12 98 CYS B O 1
ATOM 3762 N N . GLN B 1 99 ? -11.414 22.766 2.23 1 84.5 99 GLN B N 1
ATOM 3763 C CA . GLN B 1 99 ? -11.023 21.469 2.762 1 84.5 99 GLN B CA 1
ATOM 3764 C C . GLN B 1 99 ? -11.945 20.359 2.242 1 84.5 99 GLN B C 1
ATOM 3766 O O . GLN B 1 99 ? -11.484 19.25 1.946 1 84.5 99 GLN B O 1
ATOM 3771 N N . ASN B 1 100 ? -13.125 20.703 2.18 1 87.62 100 ASN B N 1
ATOM 3772 C CA . ASN B 1 100 ? -14.078 19.734 1.663 1 87.62 100 ASN B CA 1
ATOM 3773 C C . ASN B 1 100 ? -13.828 19.422 0.192 1 87.62 100 ASN B C 1
ATOM 3775 O O . ASN B 1 100 ? -13.961 18.266 -0.237 1 87.62 100 ASN B O 1
ATOM 3779 N N . GLU B 1 101 ? -13.484 20.438 -0.538 1 89.62 101 GLU B N 1
ATOM 3780 C CA . GLU B 1 101 ? -13.156 20.234 -1.947 1 89.62 101 GLU B CA 1
ATOM 3781 C C . GLU B 1 101 ? -11.922 19.359 -2.109 1 89.62 101 GLU B C 1
ATOM 3783 O O . GLU B 1 101 ? -11.883 18.5 -2.994 1 89.62 101 GLU B O 1
ATOM 3788 N N . VAL B 1 102 ? -11.016 19.625 -1.296 1 91.25 102 VAL B N 1
ATOM 3789 C CA . VAL B 1 102 ? -9.781 18.828 -1.314 1 91.25 102 VAL B CA 1
ATOM 3790 C C . VAL B 1 102 ? -10.102 17.375 -0.989 1 91.25 102 VAL B C 1
ATOM 3792 O O . VAL B 1 102 ? -9.656 16.469 -1.693 1 91.25 102 VAL B O 1
ATOM 3795 N N . LEU B 1 103 ? -10.867 17.156 0.02 1 91.06 103 LEU B N 1
ATOM 3796 C CA . LEU B 1 103 ? -11.234 15.812 0.425 1 91.06 103 LEU B CA 1
ATOM 3797 C C . LEU B 1 103 ? -11.984 15.094 -0.688 1 91.06 103 LEU B C 1
ATOM 3799 O O . LEU B 1 103 ? -11.805 13.891 -0.896 1 91.06 103 LEU B O 1
ATOM 3803 N N . GLU B 1 104 ? -12.805 15.805 -1.302 1 90.56 104 GLU B N 1
ATOM 3804 C CA . GLU B 1 104 ? -13.57 15.219 -2.396 1 90.56 104 GLU B CA 1
ATOM 3805 C C . GLU B 1 104 ? -12.664 14.766 -3.535 1 90.56 104 GLU B C 1
ATOM 3807 O O . GLU B 1 104 ? -12.82 13.672 -4.07 1 90.56 104 GLU B O 1
ATOM 3812 N N . LEU B 1 105 ? -11.766 15.633 -3.881 1 91.25 105 LEU B N 1
ATOM 3813 C CA . LEU B 1 105 ? -10.844 15.289 -4.957 1 91.25 105 LEU B CA 1
ATOM 3814 C C . LEU B 1 105 ? -9.953 14.117 -4.559 1 91.25 105 LEU B C 1
ATOM 3816 O O . LEU B 1 105 ? -9.773 13.18 -5.332 1 91.25 105 LEU B O 1
ATOM 3820 N N . LEU B 1 106 ? -9.453 14.18 -3.355 1 92.12 106 LEU B N 1
ATOM 3821 C CA . LEU B 1 106 ? -8.555 13.133 -2.891 1 92.12 106 LEU B CA 1
ATOM 3822 C C . LEU B 1 106 ? -9.281 11.797 -2.793 1 92.12 106 LEU B C 1
ATOM 3824 O O . LEU B 1 106 ? -8.711 10.742 -3.088 1 92.12 106 LEU B O 1
ATOM 3828 N N . SER B 1 107 ? -10.492 11.852 -2.34 1 87.69 107 SER B N 1
ATOM 3829 C CA . SER B 1 107 ? -11.289 10.633 -2.209 1 87.69 107 SER B CA 1
ATOM 3830 C C . SER B 1 107 ? -11.578 10.008 -3.57 1 87.69 107 SER B C 1
ATOM 3832 O O . SER B 1 107 ? -11.625 8.789 -3.703 1 87.69 107 SER B O 1
ATOM 3834 N N . SER B 1 108 ? -11.805 10.844 -4.508 1 83.38 108 SER B N 1
ATOM 3835 C CA . SER B 1 108 ? -12.078 10.359 -5.855 1 83.38 108 SER B CA 1
ATOM 3836 C C . SER B 1 108 ? -10.883 9.609 -6.426 1 83.38 108 SER B C 1
ATOM 3838 O O . SER B 1 108 ? -11.031 8.766 -7.312 1 83.38 108 SER B O 1
ATOM 3840 N N . HIS B 1 109 ? -9.742 9.883 -5.852 1 79.75 109 HIS B N 1
ATOM 3841 C CA . HIS B 1 109 ? -8.531 9.188 -6.273 1 79.75 109 HIS B CA 1
ATOM 3842 C C . HIS B 1 109 ? -8.047 8.219 -5.203 1 79.75 109 HIS B C 1
ATOM 3844 O O . HIS B 1 109 ? -6.91 7.75 -5.246 1 79.75 109 HIS B O 1
ATOM 3850 N N . GLU B 1 110 ? -8.852 8.07 -4.184 1 79.31 110 GLU B N 1
ATOM 3851 C CA . GLU B 1 110 ? -8.711 7.07 -3.131 1 79.31 110 GLU B CA 1
ATOM 3852 C C . GLU B 1 110 ? -7.504 7.359 -2.248 1 79.31 110 GLU B C 1
ATOM 3854 O O . GLU B 1 110 ? -6.914 6.441 -1.673 1 79.31 110 GLU B O 1
ATOM 3859 N N . PHE B 1 111 ? -7.074 8.602 -2.236 1 85.62 111 PHE B N 1
ATOM 3860 C CA . PHE B 1 111 ? -5.98 8.984 -1.354 1 85.62 111 PHE B CA 1
ATOM 3861 C C . PHE B 1 111 ? -6.488 9.25 0.059 1 85.62 111 PHE B C 1
ATOM 3863 O O . PHE B 1 111 ? -5.746 9.086 1.03 1 85.62 111 PHE B O 1
ATOM 3870 N N . SER B 1 112 ? -7.727 9.633 0.11 1 88.88 112 SER B N 1
ATOM 3871 C CA . SER B 1 112 ? -8.312 9.984 1.401 1 88.88 112 SER B CA 1
ATOM 3872 C C . SER B 1 112 ? -9.578 9.188 1.671 1 88.88 112 SER B C 1
ATOM 3874 O O . SER B 1 112 ? -10.125 8.555 0.764 1 88.88 112 SER B O 1
ATOM 3876 N N . PRO B 1 113 ? -9.945 9.18 2.975 1 88.06 113 PRO B N 1
ATOM 3877 C CA . PRO B 1 113 ? -11.312 8.703 3.205 1 88.06 113 PRO B CA 1
ATOM 3878 C C . PRO B 1 113 ? -12.359 9.516 2.447 1 88.06 113 PRO B C 1
ATOM 3880 O O . PRO B 1 113 ? -12.125 10.688 2.129 1 88.06 113 PRO B O 1
ATOM 3883 N N . ARG B 1 114 ? -13.438 8.922 2.209 1 88.12 114 ARG B N 1
ATOM 3884 C CA . ARG B 1 114 ? -14.508 9.602 1.479 1 88.12 114 ARG B CA 1
ATOM 3885 C C . ARG B 1 114 ? -15.227 10.609 2.371 1 88.12 114 ARG B C 1
ATOM 3887 O O . ARG B 1 114 ? -15.438 10.359 3.559 1 88.12 114 ARG B O 1
ATOM 3894 N N . LEU B 1 115 ? -15.594 11.688 1.754 1 90.25 115 LEU B N 1
ATOM 3895 C CA . LEU B 1 115 ? -16.484 12.633 2.424 1 90.25 115 LEU B CA 1
ATOM 3896 C C . LEU B 1 115 ? -17.922 12.133 2.393 1 90.25 115 LEU B C 1
ATOM 3898 O O . LEU B 1 115 ? -18.516 12 1.319 1 90.25 115 LEU B O 1
ATOM 3902 N N . VAL B 1 116 ? -18.469 11.797 3.518 1 91.38 116 VAL B N 1
ATOM 3903 C CA . VAL B 1 116 ? -19.828 11.289 3.611 1 91.38 116 VAL B CA 1
ATOM 3904 C C . VAL B 1 116 ? -20.828 12.453 3.59 1 91.38 116 VAL B C 1
ATOM 3906 O O . VAL B 1 116 ? -21.828 12.398 2.887 1 91.38 116 VAL B O 1
ATOM 3909 N N . ALA B 1 117 ? -20.531 13.43 4.375 1 92.62 117 ALA B N 1
ATOM 3910 C CA . ALA B 1 117 ? -21.391 14.617 4.441 1 92.62 117 ALA B CA 1
ATOM 3911 C C . ALA B 1 117 ? -20.641 15.797 5.043 1 92.62 117 ALA B C 1
ATOM 3913 O O . ALA B 1 117 ? -19.734 15.617 5.855 1 92.62 117 ALA B O 1
ATOM 3914 N N . ALA B 1 118 ? -21.062 16.969 4.523 1 91.31 118 ALA B N 1
ATOM 3915 C CA . ALA B 1 118 ? -20.594 18.219 5.117 1 91.31 118 ALA B CA 1
ATOM 3916 C C . ALA B 1 118 ? -21.75 19.031 5.688 1 91.31 118 ALA B C 1
ATOM 3918 O O . ALA B 1 118 ? -22.844 19.047 5.121 1 91.31 118 ALA B O 1
ATOM 3919 N N . PHE B 1 119 ? -21.594 19.609 6.812 1 89.38 119 PHE B N 1
ATOM 3920 C CA . PHE B 1 119 ? -22.594 20.453 7.457 1 89.38 119 PHE B CA 1
ATOM 3921 C C . PHE B 1 119 ? -21.922 21.609 8.195 1 89.38 119 PHE B C 1
ATOM 3923 O O . PHE B 1 119 ? -20.719 21.609 8.422 1 89.38 119 PHE B O 1
ATOM 3930 N N . PRO B 1 120 ? -22.75 22.562 8.438 1 83.62 120 PRO B N 1
ATOM 3931 C CA . PRO B 1 120 ? -22.172 23.672 9.211 1 83.62 120 PRO B CA 1
ATOM 3932 C C . PRO B 1 120 ? -21.594 23.203 10.547 1 83.62 120 PRO B C 1
ATOM 3934 O O . PRO B 1 120 ? -22.297 22.578 11.344 1 83.62 120 PRO B O 1
ATOM 3937 N N . GLY B 1 121 ? -20.375 23.422 10.695 1 82.56 121 GLY B N 1
ATOM 3938 C CA . GLY B 1 121 ? -19.75 23.094 11.969 1 82.56 121 GLY B CA 1
ATOM 3939 C C . GLY B 1 121 ? -18.922 21.828 11.922 1 82.56 121 GLY B C 1
ATOM 3940 O O . GLY B 1 121 ? -18.266 21.469 12.906 1 82.56 121 GLY B O 1
ATOM 3941 N N . GLY B 1 122 ? -19.078 21.172 10.75 1 89.25 122 GLY B N 1
ATOM 3942 C CA . GLY B 1 122 ? -18.25 19.969 10.711 1 89.25 122 GLY B CA 1
ATOM 3943 C C . GLY B 1 122 ? -18.469 19.141 9.461 1 89.25 122 GLY B C 1
ATOM 3944 O O . GLY B 1 122 ? -18.969 19.641 8.453 1 89.25 122 GLY B O 1
ATOM 3945 N N . ARG B 1 123 ? -17.938 17.906 9.547 1 91.69 123 ARG B N 1
ATOM 3946 C CA . ARG B 1 123 ? -18.109 16.969 8.438 1 91.69 123 ARG B CA 1
ATOM 3947 C C . ARG B 1 123 ? -18.078 15.523 8.93 1 91.69 123 ARG B C 1
ATOM 3949 O O . ARG B 1 123 ? -17.656 15.258 10.062 1 91.69 123 ARG B O 1
ATOM 3956 N N . ILE B 1 124 ? -18.609 14.688 8.125 1 94 124 ILE B N 1
ATOM 3957 C CA . ILE B 1 124 ? -18.609 13.25 8.352 1 94 124 ILE B CA 1
ATOM 3958 C C . ILE B 1 124 ? -17.812 12.555 7.254 1 94 124 ILE B C 1
ATOM 3960 O O . ILE B 1 124 ? -18.016 12.805 6.066 1 94 124 ILE B O 1
ATOM 3964 N N . GLU B 1 125 ? -16.844 11.773 7.688 1 93.19 125 GLU B N 1
ATOM 3965 C CA . GLU B 1 125 ? -15.984 11.047 6.758 1 93.19 125 GLU B CA 1
ATOM 3966 C C . GLU B 1 125 ? -16.141 9.539 6.918 1 93.19 125 GLU B C 1
ATOM 3968 O O . GLU B 1 125 ? -16.625 9.062 7.941 1 93.19 125 GLU B O 1
ATOM 3973 N N . GLN B 1 126 ? -15.734 8.891 5.887 1 91.19 126 GLN B N 1
ATOM 3974 C CA . GLN B 1 126 ? -15.633 7.438 5.941 1 91.19 126 GLN B CA 1
ATOM 3975 C C . GLN B 1 126 ? -14.68 6.988 7.047 1 91.19 126 GLN B C 1
ATOM 3977 O O . GLN B 1 126 ? -13.617 7.586 7.238 1 91.19 126 GLN B O 1
ATOM 3982 N N . TRP B 1 127 ? -15.133 6.016 7.793 1 89.56 127 TRP B N 1
ATOM 3983 C CA . TRP B 1 127 ? -14.242 5.379 8.758 1 89.56 127 TRP B CA 1
ATOM 3984 C C . TRP B 1 127 ? -13.344 4.355 8.062 1 89.56 127 TRP B C 1
ATOM 3986 O O . TRP B 1 127 ? -13.828 3.498 7.32 1 89.56 127 TRP B O 1
ATOM 3996 N N . LEU B 1 128 ? -12.109 4.426 8.258 1 83 128 LEU B N 1
ATOM 3997 C CA . LEU B 1 128 ? -11.18 3.434 7.742 1 83 128 LEU B CA 1
ATOM 3998 C C . LEU B 1 128 ? -10.859 2.381 8.797 1 83 128 LEU B C 1
ATOM 4000 O O . LEU B 1 128 ? -10.344 2.707 9.867 1 83 128 LEU B O 1
ATOM 4004 N N . ASP B 1 129 ? -11.234 1.193 8.43 1 79.19 129 ASP B N 1
ATOM 4005 C CA . ASP B 1 129 ? -10.852 0.105 9.328 1 79.19 129 ASP B CA 1
ATOM 4006 C C . ASP B 1 129 ? -9.352 -0.169 9.242 1 79.19 129 ASP B C 1
ATOM 4008 O O . ASP B 1 129 ? -8.805 -0.367 8.156 1 79.19 129 ASP B O 1
ATOM 4012 N N . GLY B 1 130 ? -8.648 0.052 10.32 1 81.12 130 GLY B N 1
ATOM 4013 C CA . GLY B 1 130 ? -7.215 -0.167 10.391 1 81.12 130 GLY B CA 1
ATOM 4014 C C . GLY B 1 130 ? -6.652 0.015 11.789 1 81.12 130 GLY B C 1
ATOM 4015 O O . GLY B 1 130 ? -7.383 -0.082 12.773 1 81.12 130 GLY B O 1
ATOM 4016 N N . TYR B 1 131 ? -5.332 0.05 11.75 1 77.06 131 TYR B N 1
ATOM 4017 C CA . TYR B 1 131 ? -4.656 0.179 13.039 1 77.06 131 TYR B CA 1
ATOM 4018 C C . TYR B 1 131 ? -3.684 1.352 13.023 1 77.06 131 TYR B C 1
ATOM 4020 O O . TYR B 1 131 ? -3.123 1.691 11.984 1 77.06 131 TYR B O 1
ATOM 4028 N N . ILE B 1 132 ? -3.65 1.928 14.156 1 76.62 132 ILE B N 1
ATOM 4029 C CA . ILE B 1 132 ? -2.697 3.023 14.297 1 76.62 132 ILE B CA 1
ATOM 4030 C C . ILE B 1 132 ? -1.297 2.461 14.539 1 76.62 132 ILE B C 1
ATOM 4032 O O . ILE B 1 132 ? -1.138 1.443 15.211 1 76.62 132 ILE B O 1
ATOM 4036 N N . LEU B 1 133 ? -0.342 3.072 14.031 1 83.19 133 LEU B N 1
ATOM 4037 C CA . LEU B 1 133 ? 1.049 2.646 14.148 1 83.19 133 LEU B CA 1
ATOM 4038 C C . LEU B 1 133 ? 1.64 3.088 15.484 1 83.19 133 LEU B C 1
ATOM 4040 O O . LEU B 1 133 ? 1.25 4.125 16.031 1 83.19 133 LEU B O 1
ATOM 4044 N N . CYS B 1 134 ? 2.434 2.273 16.062 1 77.62 134 CYS B N 1
ATOM 4045 C CA . CYS B 1 134 ? 3.121 2.621 17.297 1 77.62 134 CYS B CA 1
ATOM 4046 C C . CYS B 1 134 ? 4.406 3.391 17.016 1 77.62 134 CYS B C 1
ATOM 4048 O O . CYS B 1 134 ? 4.93 3.338 15.898 1 77.62 134 CYS B O 1
ATOM 4050 N N . THR B 1 135 ? 4.797 3.924 18.266 1 73.75 135 THR B N 1
ATOM 4051 C CA . THR B 1 135 ? 6.043 4.672 18.156 1 73.75 135 THR B CA 1
ATOM 4052 C C . THR B 1 135 ? 7.188 3.766 17.719 1 73.75 135 THR B C 1
ATOM 4054 O O . THR B 1 135 ? 7.328 2.646 18.203 1 73.75 135 THR B O 1
ATOM 4057 N N . GLY B 1 136 ? 7.809 3.889 16.734 1 83.12 136 GLY B N 1
ATOM 4058 C CA . GLY B 1 136 ? 8.945 3.119 16.25 1 83.12 136 GLY B CA 1
ATOM 4059 C C . GLY B 1 136 ? 8.625 2.293 15.023 1 83.12 136 GLY B C 1
ATOM 4060 O O . GLY B 1 136 ? 9.531 1.812 14.344 1 83.12 136 GLY B O 1
ATOM 4061 N N . SER B 1 137 ? 7.324 2.078 14.867 1 86.38 137 SER B N 1
ATOM 4062 C CA . SER B 1 137 ? 6.914 1.265 13.727 1 86.38 137 SER B CA 1
ATOM 4063 C C . SER B 1 137 ? 7.582 1.737 12.438 1 86.38 137 SER B C 1
ATOM 4065 O O . SER B 1 137 ? 7.957 0.924 11.594 1 86.38 137 SER B O 1
ATOM 4067 N N . LEU B 1 138 ? 7.773 2.941 12.391 1 91.12 138 LEU B N 1
ATOM 4068 C CA . LEU B 1 138 ? 8.234 3.529 11.133 1 91.12 138 LEU B CA 1
ATOM 4069 C C . LEU B 1 138 ? 9.742 3.379 10.984 1 91.12 138 LEU B C 1
ATOM 4071 O O . LEU B 1 138 ? 10.305 3.742 9.953 1 91.12 138 LEU B O 1
ATOM 4075 N N . GLN B 1 139 ? 10.32 2.748 12.023 1 93.56 139 GLN B N 1
ATOM 4076 C CA . GLN B 1 139 ? 11.727 2.393 11.891 1 93.56 139 GLN B CA 1
ATOM 4077 C C . GLN B 1 139 ? 11.906 1.193 10.961 1 93.56 139 GLN B C 1
ATOM 4079 O O . GLN B 1 139 ? 13 0.949 10.453 1 93.56 139 GLN B O 1
ATOM 4084 N N . ASN B 1 140 ? 10.883 0.458 10.812 1 94.31 140 ASN B N 1
ATOM 4085 C CA . ASN B 1 140 ? 10.93 -0.7 9.922 1 94.31 140 ASN B CA 1
ATOM 4086 C C . ASN B 1 140 ? 11 -0.281 8.461 1 94.31 140 ASN B C 1
ATOM 4088 O O . ASN B 1 140 ? 10.188 0.524 7.996 1 94.31 140 ASN B O 1
ATOM 4092 N N . ILE B 1 141 ? 11.906 -0.901 7.766 1 96.88 141 ILE B N 1
ATOM 4093 C CA . ILE B 1 141 ? 12.234 -0.51 6.395 1 96.88 141 ILE B CA 1
ATOM 4094 C C . ILE B 1 141 ? 11 -0.677 5.508 1 96.88 141 ILE B C 1
ATOM 4096 O O . ILE B 1 141 ? 10.711 0.182 4.672 1 96.88 141 ILE B O 1
ATOM 4100 N N . SER B 1 142 ? 10.289 -1.751 5.656 1 94.69 142 SER B N 1
ATOM 4101 C CA . SER B 1 142 ? 9.141 -2.01 4.797 1 94.69 142 SER B CA 1
ATOM 4102 C C . SER B 1 142 ? 8.047 -0.961 5.004 1 94.69 142 SER B C 1
ATOM 4104 O O . SER B 1 142 ? 7.441 -0.493 4.039 1 94.69 142 SER B O 1
ATOM 4106 N N . LEU B 1 143 ? 7.785 -0.547 6.215 1 94.06 143 LEU B N 1
ATOM 4107 C CA . LEU B 1 143 ? 6.785 0.476 6.508 1 94.06 143 LEU B CA 1
ATOM 4108 C C . LEU B 1 143 ? 7.262 1.847 6.035 1 94.06 143 LEU B C 1
ATOM 4110 O O . LEU B 1 143 ? 6.496 2.596 5.422 1 94.06 143 LEU B O 1
ATOM 4114 N N . LEU B 1 144 ? 8.523 2.09 6.352 1 96.75 144 LEU B N 1
ATOM 4115 C CA . LEU B 1 144 ? 9.086 3.383 5.988 1 96.75 144 LEU B CA 1
ATOM 4116 C C . LEU B 1 144 ? 9.055 3.586 4.477 1 96.75 144 LEU B C 1
ATOM 4118 O O . LEU B 1 144 ? 8.68 4.66 4 1 96.75 144 LEU B O 1
ATOM 4122 N N . THR B 1 145 ? 9.43 2.547 3.691 1 96.88 145 THR B N 1
ATOM 4123 C CA . THR B 1 145 ? 9.453 2.664 2.238 1 96.88 145 THR B CA 1
ATOM 4124 C C . THR B 1 145 ? 8.031 2.717 1.683 1 96.88 145 THR B C 1
ATOM 4126 O O . THR B 1 145 ? 7.781 3.352 0.656 1 96.88 145 THR B O 1
ATOM 4129 N N . SER B 1 146 ? 7.09 2.078 2.375 1 94.88 146 SER B N 1
ATOM 4130 C CA . SER B 1 146 ? 5.688 2.195 1.979 1 94.88 146 SER B CA 1
ATOM 4131 C C . SER B 1 146 ? 5.199 3.633 2.107 1 94.88 146 SER B C 1
ATOM 4133 O O . SER B 1 146 ? 4.5 4.137 1.224 1 94.88 146 SER B O 1
ATOM 4135 N N . VAL B 1 147 ? 5.582 4.277 3.197 1 96 147 VAL B N 1
ATOM 4136 C CA . VAL B 1 147 ? 5.23 5.68 3.381 1 96 147 VAL B CA 1
ATOM 4137 C C . VAL B 1 147 ? 5.844 6.516 2.26 1 96 147 VAL B C 1
ATOM 4139 O O . VAL B 1 147 ? 5.172 7.367 1.672 1 96 147 VAL B O 1
ATOM 4142 N N . ALA B 1 148 ? 7.105 6.273 1.955 1 97.75 148 ALA B N 1
ATOM 4143 C CA . ALA B 1 148 ? 7.82 7.012 0.918 1 97.75 148 ALA B CA 1
ATOM 4144 C C . ALA B 1 148 ? 7.133 6.863 -0.436 1 97.75 148 ALA B C 1
ATOM 4146 O O . ALA B 1 148 ? 6.957 7.844 -1.16 1 97.75 148 ALA B O 1
ATOM 4147 N N . ALA B 1 149 ? 6.746 5.633 -0.759 1 95.75 149 ALA B N 1
ATOM 4148 C CA . ALA B 1 149 ? 6.105 5.348 -2.039 1 95.75 149 ALA B CA 1
ATOM 4149 C C . ALA B 1 149 ? 4.766 6.07 -2.158 1 95.75 149 ALA B C 1
ATOM 4151 O O . ALA B 1 149 ? 4.473 6.672 -3.193 1 95.75 149 ALA B O 1
ATOM 4152 N N . ILE B 1 150 ? 3.951 6.047 -1.109 1 94.69 150 ILE B N 1
ATOM 4153 C CA . ILE B 1 150 ? 2.627 6.656 -1.118 1 94.69 150 ILE B CA 1
ATOM 4154 C C . ILE B 1 150 ? 2.762 8.18 -1.202 1 94.69 150 ILE B C 1
ATOM 4156 O O . ILE B 1 150 ? 2.049 8.828 -1.97 1 94.69 150 ILE B O 1
ATOM 4160 N N . LEU B 1 151 ? 3.678 8.711 -0.434 1 97 151 LEU B N 1
ATOM 4161 C CA . LEU B 1 151 ? 3.873 10.156 -0.427 1 97 151 LEU B CA 1
ATOM 4162 C C . LEU B 1 151 ? 4.332 10.648 -1.795 1 97 151 LEU B C 1
ATOM 4164 O O . LEU B 1 151 ? 3.85 11.672 -2.287 1 97 151 LEU B O 1
ATOM 4168 N N . GLY B 1 152 ? 5.309 9.922 -2.379 1 97.12 152 GLY B N 1
ATOM 4169 C CA . GLY B 1 152 ? 5.762 10.289 -3.711 1 97.12 152 GLY B CA 1
ATOM 4170 C C . GLY B 1 152 ? 4.656 10.25 -4.75 1 97.12 152 GLY B C 1
ATOM 4171 O O . GLY B 1 152 ? 4.523 11.172 -5.555 1 97.12 152 GLY B O 1
ATOM 4172 N N . LYS B 1 153 ? 3.916 9.164 -4.719 1 93.75 153 LYS B N 1
ATOM 4173 C CA . LYS B 1 153 ? 2.787 9.031 -5.637 1 93.75 153 LYS B CA 1
ATOM 4174 C C . LYS B 1 153 ? 1.768 10.148 -5.414 1 93.75 153 LYS B C 1
ATOM 4176 O O . LYS B 1 153 ? 1.213 10.688 -6.375 1 93.75 153 LYS B O 1
ATOM 4181 N N . PHE B 1 154 ? 1.494 10.438 -4.195 1 95.38 154 PHE B N 1
ATOM 4182 C CA . PHE B 1 154 ? 0.57 11.5 -3.82 1 95.38 154 PHE B CA 1
ATOM 4183 C C . PHE B 1 154 ? 1.019 12.836 -4.402 1 95.38 154 PHE B C 1
ATOM 4185 O O . PHE B 1 154 ? 0.234 13.531 -5.051 1 95.38 154 PHE B O 1
ATOM 4192 N N . HIS B 1 155 ? 2.277 13.148 -4.172 1 97.31 155 HIS B N 1
ATOM 4193 C CA . HIS B 1 155 ? 2.84 14.398 -4.684 1 97.31 155 HIS B CA 1
ATOM 4194 C C . HIS B 1 155 ? 2.742 14.461 -6.203 1 97.31 155 HIS B C 1
ATOM 4196 O O . HIS B 1 155 ? 2.408 15.508 -6.762 1 97.31 155 HIS B O 1
ATOM 4202 N N . ARG B 1 156 ? 3.033 13.422 -6.82 1 94.5 156 ARG B N 1
ATOM 4203 C CA . ARG B 1 156 ? 3.059 13.375 -8.281 1 94.5 156 ARG B CA 1
ATOM 4204 C C . ARG B 1 156 ? 1.647 13.43 -8.852 1 94.5 156 ARG B C 1
ATOM 4206 O O . ARG B 1 156 ? 1.38 14.203 -9.773 1 94.5 156 ARG B O 1
ATOM 4213 N N . THR B 1 157 ? 0.708 12.711 -8.312 1 91.69 157 THR B N 1
ATOM 4214 C CA . THR B 1 157 ? -0.623 12.516 -8.875 1 91.69 157 THR B CA 1
ATOM 4215 C C . THR B 1 157 ? -1.513 13.727 -8.586 1 91.69 157 THR B C 1
ATOM 4217 O O . THR B 1 157 ? -2.131 14.281 -9.5 1 91.69 157 THR B O 1
ATOM 4220 N N . VAL B 1 158 ? -1.555 14.141 -7.375 1 93.19 158 VAL B N 1
ATOM 4221 C CA . VAL B 1 158 ? -2.504 15.18 -6.977 1 93.19 158 VAL B CA 1
ATOM 4222 C C . VAL B 1 158 ? -2.088 16.516 -7.574 1 93.19 158 VAL B C 1
ATOM 4224 O O . VAL B 1 158 ? -2.938 17.344 -7.91 1 93.19 158 VAL B O 1
ATOM 4227 N N . SER B 1 159 ? -0.787 16.734 -7.738 1 94.69 159 SER B N 1
ATOM 4228 C CA . SER B 1 159 ? -0.313 17.969 -8.344 1 94.69 159 SER B CA 1
ATOM 4229 C C . SER B 1 159 ? -0.825 18.125 -9.773 1 94.69 159 SER B C 1
ATOM 4231 O O . SER B 1 159 ? -1.016 19.234 -10.25 1 94.69 159 SER B O 1
ATOM 4233 N N . VAL B 1 160 ? -1.033 17.016 -10.398 1 91.75 160 VAL B N 1
ATOM 4234 C CA . VAL B 1 160 ? -1.484 17.016 -11.789 1 91.75 160 VAL B CA 1
ATOM 4235 C C . VAL B 1 160 ? -2.998 17.188 -11.836 1 91.75 160 VAL B C 1
ATOM 4237 O O . VAL B 1 160 ? -3.514 17.938 -12.68 1 91.75 160 VAL B O 1
ATOM 4240 N N . VAL B 1 161 ? -3.73 16.656 -10.898 1 91.25 161 VAL B N 1
ATOM 4241 C CA . VAL B 1 161 ? -5.184 16.625 -11 1 91.25 161 VAL B CA 1
ATOM 4242 C C . VAL B 1 161 ? -5.797 17.734 -10.164 1 91.25 161 VAL B C 1
ATOM 4244 O O . VAL B 1 161 ? -7 18 -10.242 1 91.25 161 VAL B O 1
ATOM 4247 N N . ALA B 1 162 ? -4.949 18.422 -9.383 1 93.38 162 ALA B N 1
ATOM 4248 C CA . ALA B 1 162 ? -5.438 19.5 -8.531 1 93.38 162 ALA B CA 1
ATOM 4249 C C . ALA B 1 162 ? -6.113 20.594 -9.359 1 93.38 162 ALA B C 1
ATOM 4251 O O . ALA B 1 162 ? -5.699 20.875 -10.484 1 93.38 162 ALA B O 1
ATOM 4252 N N . LYS B 1 163 ? -7.086 21.188 -8.781 1 92.88 163 LYS B N 1
ATOM 4253 C CA . LYS B 1 163 ? -7.824 22.234 -9.469 1 92.88 163 LYS B CA 1
ATOM 4254 C C . LYS B 1 163 ? -6.934 23.438 -9.742 1 92.88 163 LYS B C 1
ATOM 4256 O O . LYS B 1 163 ? -6.133 23.844 -8.891 1 92.88 163 LYS B O 1
ATOM 4261 N N . PRO B 1 164 ? -7.113 24.031 -10.945 1 92.88 164 PRO B N 1
ATOM 4262 C CA . PRO B 1 164 ? -6.32 25.219 -11.289 1 92.88 164 PRO B CA 1
ATOM 4263 C C . PRO B 1 164 ? -6.578 26.391 -10.352 1 92.88 164 PRO B C 1
ATOM 4265 O O . PRO B 1 164 ? -5.699 27.234 -10.164 1 92.88 164 PRO B O 1
ATOM 4268 N N . SER B 1 165 ? -7.734 26.391 -9.68 1 91.44 165 SER B N 1
ATOM 4269 C CA . SER B 1 165 ? -8.125 27.5 -8.828 1 91.44 165 SER B CA 1
ATOM 4270 C C . SER B 1 165 ? -7.406 27.453 -7.484 1 91.44 165 SER B C 1
ATOM 4272 O O . SER B 1 165 ? -7.387 28.438 -6.75 1 91.44 165 SER B O 1
ATOM 4274 N N . TRP B 1 166 ? -6.863 26.344 -7.176 1 91.56 166 TRP B N 1
ATOM 4275 C CA . TRP B 1 166 ? -6.164 26.234 -5.902 1 91.56 166 TRP B CA 1
ATOM 4276 C C . TRP B 1 166 ? -4.852 27.016 -5.93 1 91.56 166 TRP B C 1
ATOM 4278 O O . TRP B 1 166 ? -4.105 26.953 -6.914 1 91.56 166 TRP B O 1
ATOM 4288 N N . SER B 1 167 ? -4.574 27.75 -4.859 1 91.44 167 SER B N 1
ATOM 4289 C CA . SER B 1 167 ? -3.357 28.547 -4.781 1 91.44 167 SER B CA 1
ATOM 4290 C C . SER B 1 167 ? -2.113 27.688 -4.918 1 91.44 167 SER B C 1
ATOM 4292 O O . SER B 1 167 ? -2.025 26.609 -4.301 1 91.44 167 SER B O 1
ATOM 4294 N N . ARG B 1 168 ? -1.16 28.141 -5.695 1 95.06 168 ARG B N 1
ATOM 4295 C CA . ARG B 1 168 ? 0.103 27.438 -5.871 1 95.06 168 ARG B CA 1
ATOM 4296 C C . ARG B 1 168 ? 1.193 28.031 -4.984 1 95.06 168 ARG B C 1
ATOM 4298 O O . ARG B 1 168 ? 2.342 27.578 -5.02 1 95.06 168 ARG B O 1
ATOM 4305 N N . LYS B 1 169 ? 0.773 29.062 -4.223 1 94.88 169 LYS B N 1
ATOM 4306 C CA . LYS B 1 169 ? 1.709 29.609 -3.244 1 94.88 169 LYS B CA 1
ATOM 4307 C C . LYS B 1 169 ? 1.974 28.609 -2.119 1 94.88 169 LYS B C 1
ATOM 4309 O O . LYS B 1 169 ? 1.043 27.984 -1.603 1 94.88 169 LYS B O 1
ATOM 4314 N N . PRO B 1 170 ? 3.24 28.422 -1.761 1 97.44 170 PRO B N 1
ATOM 4315 C CA . PRO B 1 170 ? 3.533 27.469 -0.687 1 97.44 170 PRO B CA 1
ATOM 4316 C C . PRO B 1 170 ? 2.713 27.734 0.574 1 97.44 170 PRO B C 1
ATOM 4318 O O . PRO B 1 170 ? 2.697 28.859 1.081 1 97.44 170 PRO B O 1
ATOM 4321 N N . MET B 1 171 ? 2.057 26.75 1.028 1 95 171 MET B N 1
ATOM 4322 C CA . MET B 1 171 ? 1.14 26.812 2.162 1 95 171 MET B CA 1
ATOM 4323 C C . MET B 1 171 ? 1.847 27.344 3.406 1 95 171 MET B C 1
ATOM 4325 O O . MET B 1 171 ? 1.271 28.125 4.168 1 95 171 MET B O 1
ATOM 4329 N N . VAL B 1 172 ? 3.082 26.953 3.65 1 97.19 172 VAL B N 1
ATOM 4330 C CA . VAL B 1 172 ? 3.832 27.344 4.84 1 97.19 172 VAL B CA 1
ATOM 4331 C C . VAL B 1 172 ? 3.986 28.859 4.883 1 97.19 172 VAL B C 1
ATOM 4333 O O . VAL B 1 172 ? 3.832 29.484 5.941 1 97.19 172 VAL B O 1
ATOM 4336 N N . ASP B 1 173 ? 4.25 29.484 3.756 1 96.38 173 ASP B N 1
ATOM 4337 C CA . ASP B 1 173 ? 4.398 30.938 3.686 1 96.38 173 ASP B CA 1
ATOM 4338 C C . ASP B 1 173 ? 3.086 31.641 4.02 1 96.38 173 ASP B C 1
ATOM 4340 O O . ASP B 1 173 ? 3.068 32.594 4.805 1 96.38 173 ASP B O 1
ATOM 4344 N N . ARG B 1 174 ? 2.07 31.125 3.482 1 93.56 174 ARG B N 1
ATOM 4345 C CA . ARG B 1 174 ? 0.756 31.734 3.666 1 93.56 174 ARG B CA 1
ATOM 4346 C C . ARG B 1 174 ? 0.291 31.594 5.113 1 93.56 174 ARG B C 1
ATOM 4348 O O . ARG B 1 174 ? -0.188 32.562 5.707 1 93.56 174 ARG B O 1
ATOM 4355 N N . ILE B 1 175 ? 0.427 30.469 5.66 1 93.31 175 ILE B N 1
ATOM 4356 C CA . ILE B 1 175 ? -0.111 30.188 6.984 1 93.31 175 ILE B CA 1
ATOM 4357 C C . ILE B 1 175 ? 0.713 30.906 8.047 1 93.31 175 ILE B C 1
ATOM 4359 O O . ILE B 1 175 ? 0.157 31.5 8.977 1 93.31 175 ILE B O 1
ATOM 4363 N N . VAL B 1 176 ? 2.004 30.875 7.926 1 96.38 176 VAL B N 1
ATOM 4364 C CA . VAL B 1 176 ? 2.859 31.547 8.906 1 96.38 176 VAL B CA 1
ATOM 4365 C C . VAL B 1 176 ? 2.611 33.031 8.875 1 96.38 176 VAL B C 1
ATOM 4367 O O . VAL B 1 176 ? 2.514 33.688 9.922 1 96.38 176 VAL B O 1
ATOM 4370 N N . GLU B 1 177 ? 2.547 33.562 7.648 1 94.5 177 GLU B N 1
ATOM 4371 C CA . GLU B 1 177 ? 2.264 35 7.5 1 94.5 177 GLU B CA 1
ATOM 4372 C C . GLU B 1 177 ? 0.938 35.375 8.156 1 94.5 177 GLU B C 1
ATOM 4374 O O . GLU B 1 177 ? 0.825 36.406 8.789 1 94.5 177 GLU B O 1
ATOM 4379 N N . ARG B 1 178 ? 0.025 34.531 8.055 1 92.31 178 ARG B N 1
ATOM 4380 C CA . ARG B 1 178 ? -1.308 34.781 8.602 1 92.31 178 ARG B CA 1
ATOM 4381 C C . ARG B 1 178 ? -1.318 34.594 10.117 1 92.31 178 ARG B C 1
ATOM 4383 O O . ARG B 1 178 ? -2.018 35.312 10.828 1 92.31 178 ARG B O 1
ATOM 4390 N N . TRP B 1 179 ? -0.589 33.656 10.656 1 94.5 179 TRP B N 1
ATOM 4391 C CA . TRP B 1 179 ? -0.668 33.25 12.062 1 94.5 179 TRP B CA 1
ATOM 4392 C C . TRP B 1 179 ? 0.142 34.188 12.938 1 94.5 179 TRP B C 1
ATOM 4394 O O . TRP B 1 179 ? -0.185 34.375 14.109 1 94.5 179 TRP B O 1
ATOM 4404 N N . LEU B 1 180 ? 1.189 34.844 12.414 1 96.44 180 LEU B N 1
ATOM 4405 C CA . LEU B 1 180 ? 2.133 35.594 13.219 1 96.44 180 LEU B CA 1
ATOM 4406 C C . LEU B 1 180 ? 1.425 36.75 13.953 1 96.44 180 LEU B C 1
ATOM 4408 O O . LEU B 1 180 ? 1.595 36.906 15.156 1 96.44 180 LEU B O 1
ATOM 4412 N N . PRO B 1 181 ? 0.55 37.531 13.258 1 95.12 181 PRO B N 1
ATOM 4413 C CA . PRO B 1 181 ? -0.18 38.562 13.984 1 95.12 181 PRO B CA 1
ATOM 4414 C C . PRO B 1 181 ? -1.08 38 15.086 1 95.12 181 PRO B C 1
ATOM 4416 O O . PRO B 1 181 ? -1.221 38.594 16.141 1 95.12 181 PRO B O 1
ATOM 4419 N N . HIS B 1 182 ? -1.674 36.844 14.828 1 93.12 182 HIS B N 1
ATOM 4420 C CA . HIS B 1 182 ? -2.533 36.219 15.82 1 93.12 182 HIS B CA 1
ATOM 4421 C C . HIS B 1 182 ? -1.723 35.688 17.016 1 93.12 182 HIS B C 1
ATOM 4423 O O . HIS B 1 182 ? -2.199 35.719 18.141 1 93.12 182 HIS B O 1
ATOM 4429 N N . VAL B 1 183 ? -0.536 35.25 16.734 1 95.88 183 VAL B N 1
ATOM 4430 C CA . VAL B 1 183 ? 0.367 34.812 17.781 1 95.88 183 VAL B CA 1
ATOM 4431 C C . VAL B 1 183 ? 0.737 35.969 18.688 1 95.88 183 VAL B C 1
ATOM 4433 O O . VAL B 1 183 ? 0.742 35.844 19.922 1 95.88 183 VAL B O 1
ATOM 4436 N N . LYS B 1 184 ? 1.023 37.094 18.094 1 96.19 184 LYS B N 1
ATOM 4437 C CA . LYS B 1 184 ? 1.348 38.281 18.859 1 96.19 184 LYS B CA 1
ATOM 4438 C C . LYS B 1 184 ? 0.217 38.656 19.828 1 96.19 184 LYS B C 1
ATOM 4440 O O . LYS B 1 184 ? 0.455 38.875 21.016 1 96.19 184 LYS B O 1
ATOM 4445 N N . VAL B 1 185 ? -0.974 38.625 19.328 1 94.5 185 VAL B N 1
ATOM 4446 C CA . VAL B 1 185 ? -2.148 38.938 20.125 1 94.5 185 VAL B CA 1
ATOM 4447 C C . VAL B 1 185 ? -2.326 37.906 21.234 1 94.5 185 VAL B C 1
ATOM 4449 O O . VAL B 1 185 ? -2.59 38.281 22.391 1 94.5 185 VAL B O 1
ATOM 4452 N N . ALA B 1 186 ? -2.166 36.688 20.906 1 93.69 186 ALA B N 1
ATOM 4453 C CA . ALA B 1 186 ? -2.35 35.594 21.859 1 93.69 186 ALA B CA 1
ATOM 4454 C C . ALA B 1 186 ? -1.334 35.688 23 1 93.69 186 ALA B C 1
ATOM 4456 O O . ALA B 1 186 ? -1.682 35.5 24.172 1 93.69 186 ALA B O 1
ATOM 4457 N N . VAL B 1 187 ? -0.121 35.938 22.688 1 96 187 VAL B N 1
ATOM 4458 C CA . VAL B 1 187 ? 0.956 36 23.672 1 96 187 VAL B CA 1
ATOM 4459 C C . VAL B 1 187 ? 0.702 37.156 24.625 1 96 187 VAL B C 1
ATOM 4461 O O . VAL B 1 187 ? 0.869 37.031 25.844 1 96 187 VAL B O 1
ATOM 4464 N N . GLN B 1 188 ? 0.266 38.25 24.109 1 95.44 188 GLN B N 1
ATOM 4465 C CA . GLN B 1 188 ? -0.016 39.438 24.922 1 95.44 188 GLN B CA 1
ATOM 4466 C C . GLN B 1 188 ? -1.225 39.219 25.828 1 95.44 188 GLN B C 1
ATOM 4468 O O . GLN B 1 188 ? -1.179 39.5 27.016 1 95.44 188 GLN B O 1
ATOM 4473 N N . LYS B 1 189 ? -2.213 38.688 25.25 1 93.38 189 LYS B N 1
ATOM 4474 C CA . LYS B 1 189 ? -3.467 38.5 25.969 1 93.38 189 LYS B CA 1
ATOM 4475 C C . LYS B 1 189 ? -3.301 37.469 27.094 1 93.38 189 LYS B C 1
ATOM 4477 O O . LYS B 1 189 ? -3.879 37.625 28.172 1 93.38 189 LYS B O 1
ATOM 4482 N N . CYS B 1 190 ? -2.539 36.438 26.859 1 93.75 190 CYS B N 1
ATOM 4483 C CA . CYS B 1 190 ? -2.443 35.344 27.812 1 93.75 190 CYS B CA 1
ATOM 4484 C C . CYS B 1 190 ? -1.182 35.469 28.672 1 93.75 190 CYS B C 1
ATOM 4486 O O . CYS B 1 190 ? -0.948 34.656 29.562 1 93.75 190 CYS B O 1
ATOM 4488 N N . GLY B 1 191 ? -0.383 36.438 28.422 1 94.12 191 GLY B N 1
ATOM 4489 C CA . GLY B 1 191 ? 0.838 36.656 29.188 1 94.12 191 GLY B CA 1
ATOM 4490 C C . GLY B 1 191 ? 1.818 35.5 29.062 1 94.12 191 GLY B C 1
ATOM 4491 O O . GLY B 1 191 ? 2.373 35.031 30.062 1 94.12 191 GLY B O 1
ATOM 4492 N N . MET B 1 192 ? 1.959 35 27.844 1 94.56 192 MET B N 1
ATOM 4493 C CA . MET B 1 192 ? 2.844 33.844 27.625 1 94.56 192 MET B CA 1
ATOM 4494 C C . MET B 1 192 ? 4.305 34.281 27.594 1 94.56 192 MET B C 1
ATOM 4496 O O . MET B 1 192 ? 4.613 35.406 27.172 1 94.56 192 MET B O 1
ATOM 4500 N N . ASP B 1 193 ? 5.172 33.438 28.109 1 94.38 193 ASP B N 1
ATOM 4501 C CA . ASP B 1 193 ? 6.613 33.688 28.047 1 94.38 193 ASP B CA 1
ATOM 4502 C C . ASP B 1 193 ? 7.184 33.281 26.688 1 94.38 193 ASP B C 1
ATOM 4504 O O . ASP B 1 193 ? 7.887 32.281 26.562 1 94.38 193 ASP B O 1
ATOM 4508 N N . VAL B 1 194 ? 6.898 34.031 25.688 1 96.25 194 VAL B N 1
ATOM 4509 C CA . VAL B 1 194 ? 7.312 33.781 24.297 1 96.25 194 VAL B CA 1
ATOM 4510 C C . VAL B 1 194 ? 7.836 35.094 23.703 1 96.25 194 VAL B C 1
ATOM 4512 O O . VAL B 1 194 ? 7.223 36.156 23.859 1 96.25 194 VAL B O 1
ATOM 4515 N N . ASP B 1 195 ? 8.984 35.062 23.109 1 96.19 195 ASP B N 1
ATOM 4516 C CA . ASP B 1 195 ? 9.555 36.219 22.422 1 96.19 195 ASP B CA 1
ATOM 4517 C C . ASP B 1 195 ? 8.984 36.344 21 1 96.19 195 ASP B C 1
ATOM 4519 O O . ASP B 1 195 ? 9.539 35.781 20.047 1 96.19 195 ASP B O 1
ATOM 4523 N N . VAL B 1 196 ? 7.98 37.156 20.859 1 97.06 196 VAL B N 1
ATOM 4524 C CA . VAL B 1 196 ? 7.254 37.281 19.609 1 97.06 196 VAL B CA 1
ATOM 4525 C C . VAL B 1 196 ? 8.172 37.906 18.547 1 97.06 196 VAL B C 1
ATOM 4527 O O . VAL B 1 196 ? 8.094 37.531 17.359 1 97.06 196 VAL B O 1
ATOM 4530 N N . ASP B 1 197 ? 9.031 38.812 18.875 1 96.31 197 ASP B N 1
ATOM 4531 C CA . ASP B 1 197 ? 9.969 39.438 17.938 1 96.31 197 ASP B CA 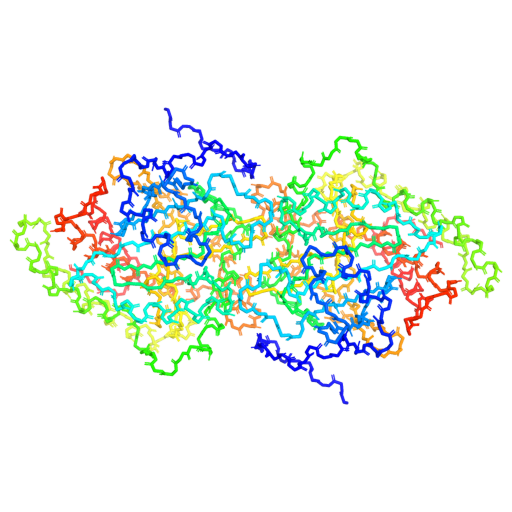1
ATOM 4532 C C . ASP B 1 197 ? 10.898 38.375 17.344 1 96.31 197 ASP B C 1
ATOM 4534 O O . ASP B 1 197 ? 11.258 38.438 16.156 1 96.31 197 ASP B O 1
ATOM 4538 N N . LYS B 1 198 ? 11.289 37.469 18.156 1 96.69 198 LYS B N 1
ATOM 4539 C CA . LYS B 1 198 ? 12.148 36.375 17.688 1 96.69 198 LYS B CA 1
ATOM 4540 C C . LYS B 1 198 ? 11.422 35.5 16.656 1 96.69 198 LYS B C 1
ATOM 4542 O O . LYS B 1 198 ? 12.039 35 15.719 1 96.69 198 LYS B O 1
ATOM 4547 N N . LEU B 1 199 ? 10.164 35.312 16.859 1 97.75 199 LEU B N 1
ATOM 4548 C CA . LEU B 1 199 ? 9.367 34.531 15.922 1 97.75 199 LEU B CA 1
ATOM 4549 C C . LEU B 1 199 ? 9.273 35.25 14.57 1 97.75 199 LEU B C 1
ATOM 4551 O O . LEU B 1 199 ? 9.391 34.594 13.523 1 97.75 199 LEU B O 1
ATOM 4555 N N . TYR B 1 200 ? 9.039 36.531 14.578 1 97.5 200 TYR B N 1
ATOM 4556 C CA . TYR B 1 200 ? 9.008 37.312 13.344 1 97.5 200 TYR B CA 1
ATOM 4557 C C . TYR B 1 200 ? 10.359 37.281 12.633 1 97.5 200 TYR B C 1
ATOM 4559 O O . TYR B 1 200 ? 10.414 37.125 11.406 1 97.5 200 TYR B O 1
ATOM 4567 N N . ARG B 1 201 ? 11.43 37.375 13.414 1 96.88 201 ARG B N 1
ATOM 4568 C CA . ARG B 1 201 ? 12.766 37.281 12.844 1 96.88 201 ARG B CA 1
ATOM 4569 C C . ARG B 1 201 ? 13 35.906 12.227 1 96.88 201 ARG B C 1
ATOM 4571 O O . ARG B 1 201 ? 13.625 35.812 11.172 1 96.88 201 ARG B O 1
ATOM 4578 N N . ALA B 1 202 ? 12.539 34.875 12.914 1 97.38 202 ALA B N 1
ATOM 4579 C CA . ALA B 1 202 ? 12.672 33.531 12.414 1 97.38 202 ALA B CA 1
ATOM 4580 C C . ALA B 1 202 ? 11.992 33.375 11.055 1 97.38 202 ALA B C 1
ATOM 4582 O O . ALA B 1 202 ? 12.531 32.719 10.156 1 97.38 202 ALA B O 1
ATOM 4583 N N . PHE B 1 203 ? 10.828 33.938 10.922 1 98.06 203 PHE B N 1
ATOM 4584 C CA . PHE B 1 203 ? 10.109 33.875 9.656 1 98.06 203 PHE B CA 1
ATOM 4585 C C . PHE B 1 203 ? 10.875 34.594 8.555 1 98.06 203 PHE B C 1
ATOM 4587 O O . PHE B 1 203 ? 10.953 34.094 7.422 1 98.06 203 PHE B O 1
ATOM 4594 N N . ASP B 1 204 ? 11.461 35.75 8.867 1 96.94 204 ASP B N 1
ATOM 4595 C CA . ASP B 1 204 ? 12.258 36.5 7.902 1 96.94 204 ASP B CA 1
ATOM 4596 C C . ASP B 1 204 ? 13.469 35.688 7.449 1 96.94 204 ASP B C 1
ATOM 4598 O O . ASP B 1 204 ? 13.797 35.656 6.258 1 96.94 204 ASP B O 1
ATOM 4602 N N . VAL B 1 205 ? 14.133 35.062 8.406 1 96.44 205 VAL B N 1
ATOM 4603 C CA . VAL B 1 205 ? 15.297 34.25 8.109 1 96.44 205 VAL B CA 1
ATOM 4604 C C . VAL B 1 205 ? 14.883 33.062 7.246 1 96.44 205 VAL B C 1
ATOM 4606 O O . VAL B 1 205 ? 15.547 32.719 6.266 1 96.44 205 VAL B O 1
ATOM 4609 N N . TYR B 1 206 ? 13.781 32.438 7.645 1 97.12 206 TYR B N 1
ATOM 4610 C CA . TYR B 1 206 ? 13.25 31.328 6.875 1 97.12 206 TYR B CA 1
ATOM 4611 C C . TYR B 1 206 ? 13.047 31.719 5.414 1 97.12 206 TYR B C 1
ATOM 4613 O O . TYR B 1 206 ? 13.5 31.016 4.508 1 97.12 206 TYR B O 1
ATOM 4621 N N . LYS B 1 207 ? 12.391 32.812 5.164 1 97.06 207 LYS B N 1
ATOM 4622 C CA . LYS B 1 207 ? 12.094 33.281 3.807 1 97.06 207 LYS B CA 1
ATOM 4623 C C . LYS B 1 207 ? 13.383 33.5 3.014 1 97.06 207 LYS B C 1
ATOM 4625 O O . LYS B 1 207 ? 13.477 33.125 1.848 1 97.06 207 LYS B O 1
ATOM 4630 N N . LYS B 1 208 ? 14.367 34.094 3.648 1 95.56 208 LYS B N 1
ATOM 4631 C CA . LYS B 1 208 ? 15.641 34.375 2.99 1 95.56 208 LYS B CA 1
ATOM 4632 C C . LYS B 1 208 ? 16.375 33.094 2.645 1 95.56 208 LYS B C 1
ATOM 4634 O O . LYS B 1 208 ? 16.906 32.938 1.543 1 95.56 208 LYS B O 1
ATOM 4639 N N . VAL B 1 209 ? 16.391 32.156 3.58 1 95.75 209 VAL B N 1
ATOM 4640 C CA . VAL B 1 209 ? 17.094 30.906 3.404 1 95.75 209 VAL B CA 1
ATOM 4641 C C . VAL B 1 209 ? 16.469 30.094 2.273 1 95.75 209 VAL B C 1
ATOM 4643 O O . VAL B 1 209 ? 17.156 29.594 1.396 1 95.75 209 VAL B O 1
ATOM 4646 N N . ILE B 1 210 ? 15.172 30.016 2.262 1 96.56 210 ILE B N 1
ATOM 4647 C CA . ILE B 1 210 ? 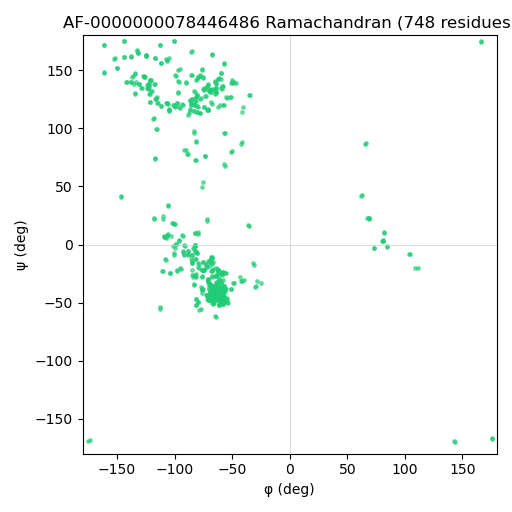14.469 29.203 1.275 1 96.56 210 ILE B CA 1
ATOM 4648 C C . ILE B 1 210 ? 14.609 29.844 -0.107 1 96.56 210 ILE B C 1
ATOM 4650 O O . ILE B 1 210 ? 14.773 29.125 -1.104 1 96.56 210 ILE B O 1
ATOM 4654 N N . ALA B 1 211 ? 14.5 31.172 -0.152 1 95.19 211 ALA B N 1
ATOM 4655 C CA . ALA B 1 211 ? 14.688 31.859 -1.424 1 95.19 211 ALA B CA 1
ATOM 4656 C C . ALA B 1 211 ? 16.062 31.578 -2.004 1 95.19 211 ALA B C 1
ATOM 4658 O O . ALA B 1 211 ? 16.203 31.25 -3.186 1 95.19 211 ALA B O 1
ATOM 4659 N N . LYS B 1 212 ? 17.078 31.688 -1.212 1 93.94 212 LYS B N 1
ATOM 4660 C CA . LYS B 1 212 ? 18.453 31.438 -1.658 1 93.94 212 LYS B CA 1
ATOM 4661 C C . LYS B 1 212 ? 18.625 29.969 -2.053 1 93.94 212 LYS B C 1
ATOM 4663 O O . LYS B 1 212 ? 19.266 29.672 -3.064 1 93.94 212 LYS B O 1
ATOM 4668 N N . HIS B 1 213 ? 18.078 29.125 -1.214 1 94.5 213 HIS B N 1
ATOM 4669 C CA . HIS B 1 213 ? 18.203 27.703 -1.467 1 94.5 213 HIS B CA 1
ATOM 4670 C C . HIS B 1 213 ? 17.531 27.312 -2.779 1 94.5 213 HIS B C 1
ATOM 4672 O O . HIS B 1 213 ? 18.062 26.516 -3.547 1 94.5 213 HIS B O 1
ATOM 4678 N N . SER B 1 214 ? 16.391 27.828 -3.053 1 94.25 214 SER B N 1
ATOM 4679 C CA . SER B 1 214 ? 15.648 27.547 -4.273 1 94.25 214 SER B CA 1
ATOM 4680 C C . SER B 1 214 ? 16.406 28.016 -5.512 1 94.25 214 SER B C 1
ATOM 4682 O O . SER B 1 214 ? 16.266 27.438 -6.59 1 94.25 214 SER B O 1
ATOM 4684 N N . GLU B 1 215 ? 17.25 28.984 -5.316 1 94 215 GLU B N 1
ATOM 4685 C CA . GLU B 1 215 ? 18.031 29.531 -6.422 1 94 215 GLU B CA 1
ATOM 4686 C C . GLU B 1 215 ? 19.297 28.703 -6.66 1 94 215 GLU B C 1
ATOM 4688 O O . GLU B 1 215 ? 19.781 28.609 -7.789 1 94 215 GLU B O 1
ATOM 4693 N N . THR B 1 216 ? 19.766 28.062 -5.637 1 93.25 216 THR B N 1
ATOM 4694 C CA . THR B 1 216 ? 21.109 27.484 -5.727 1 93.25 216 THR B CA 1
ATOM 4695 C C . THR B 1 216 ? 21.031 25.969 -5.824 1 93.25 216 THR B C 1
ATOM 4697 O O . THR B 1 216 ? 22.016 25.312 -6.184 1 93.25 216 THR B O 1
ATOM 4700 N N . SER B 1 217 ? 19.859 25.422 -5.559 1 94.88 217 SER B N 1
ATOM 4701 C CA . SER B 1 217 ? 19.719 23.969 -5.578 1 94.88 217 SER B CA 1
ATOM 4702 C C . SER B 1 217 ? 18.625 23.531 -6.543 1 94.88 217 SER B C 1
ATOM 4704 O O . SER B 1 217 ? 17.562 24.141 -6.602 1 94.88 217 SER B O 1
ATOM 4706 N N . GLN B 1 218 ? 18.953 22.484 -7.266 1 93.75 218 GLN B N 1
ATOM 4707 C CA . GLN B 1 218 ? 17.984 21.938 -8.203 1 93.75 218 GLN B CA 1
ATOM 4708 C C . GLN B 1 218 ? 17.297 20.703 -7.629 1 93.75 218 GLN B C 1
ATOM 4710 O O . GLN B 1 218 ? 16.703 19.922 -8.367 1 93.75 218 GLN B O 1
ATOM 4715 N N . SER B 1 219 ? 17.391 20.562 -6.379 1 96.81 219 SER B N 1
ATOM 4716 C CA . SER B 1 219 ? 16.797 19.422 -5.707 1 96.81 219 SER B CA 1
ATOM 4717 C C . SER B 1 219 ? 15.281 19.406 -5.906 1 96.81 219 SER B C 1
ATOM 4719 O O . SER B 1 219 ? 14.633 20.453 -5.883 1 96.81 219 SER B O 1
ATOM 4721 N N . PHE B 1 220 ? 14.75 18.141 -6.055 1 97.56 220 PHE B N 1
ATOM 4722 C CA . PHE B 1 220 ? 13.305 17.969 -6.164 1 97.56 220 PHE B CA 1
ATOM 4723 C C . PHE B 1 220 ? 12.594 18.547 -4.949 1 97.56 220 PHE B C 1
ATOM 4725 O O . PHE B 1 220 ? 11.43 18.922 -5.027 1 97.56 220 PHE B O 1
ATOM 4732 N N . SER B 1 221 ? 13.25 18.672 -3.832 1 97.38 221 SER B N 1
ATOM 4733 C CA . SER B 1 221 ? 12.688 19.188 -2.588 1 97.38 221 SER B CA 1
ATOM 4734 C C . SER B 1 221 ? 12.18 20.625 -2.762 1 97.38 221 SER B C 1
ATOM 4736 O O . SER B 1 221 ? 11.32 21.078 -2.008 1 97.38 221 SER B O 1
ATOM 4738 N N . ASN B 1 222 ? 12.734 21.375 -3.73 1 97.56 222 ASN B N 1
ATOM 4739 C CA . ASN B 1 222 ? 12.383 22.781 -3.943 1 97.56 222 ASN B CA 1
ATOM 4740 C C . ASN B 1 222 ? 11.141 22.906 -4.824 1 97.56 222 ASN B C 1
ATOM 4742 O O . ASN B 1 222 ? 10.586 24 -4.957 1 97.56 222 ASN B O 1
ATOM 4746 N N . LYS B 1 223 ? 10.719 21.781 -5.379 1 97.75 223 LYS B N 1
ATOM 4747 C CA . LYS B 1 223 ? 9.531 21.812 -6.23 1 97.75 223 LYS B CA 1
ATOM 4748 C C . LYS B 1 223 ? 8.273 22.031 -5.402 1 97.75 223 LYS B C 1
ATOM 4750 O O . LYS B 1 223 ? 8.133 21.484 -4.309 1 97.75 223 LYS B O 1
ATOM 4755 N N . VAL B 1 224 ? 7.414 22.891 -5.938 1 98.06 224 VAL B N 1
ATOM 4756 C CA . VAL B 1 224 ? 6.109 23.094 -5.312 1 98.06 224 VAL B CA 1
ATOM 4757 C C . VAL B 1 224 ? 5.121 22.047 -5.836 1 98.06 224 VAL B C 1
ATOM 4759 O O . VAL B 1 224 ? 4.863 21.984 -7.039 1 98.06 224 VAL B O 1
ATOM 4762 N N . VAL B 1 225 ? 4.637 21.188 -4.941 1 98.38 225 VAL B N 1
ATOM 4763 C CA . VAL B 1 225 ? 3.682 20.125 -5.254 1 98.38 225 VAL B CA 1
ATOM 4764 C C . VAL B 1 225 ? 2.543 20.141 -4.242 1 98.38 225 VAL B C 1
ATOM 4766 O O . VAL B 1 225 ? 2.584 20.891 -3.26 1 98.38 225 VAL B O 1
ATOM 4769 N N . PHE B 1 226 ? 1.469 19.453 -4.578 1 97.69 226 PHE B N 1
ATOM 4770 C CA . PHE B 1 226 ? 0.392 19.328 -3.6 1 97.69 226 PHE B CA 1
ATOM 4771 C C . PHE B 1 226 ? 0.793 18.406 -2.455 1 97.69 226 PHE B C 1
ATOM 4773 O O . PHE B 1 226 ? 1.013 17.219 -2.664 1 97.69 226 PHE B O 1
ATOM 4780 N N . CYS B 1 227 ? 0.875 18.953 -1.241 1 98.31 227 CYS B N 1
ATOM 4781 C CA . CYS B 1 227 ? 1.443 18.266 -0.092 1 98.31 227 CYS B CA 1
ATOM 4782 C C . CYS B 1 227 ? 0.366 17.938 0.935 1 98.31 227 CYS B C 1
ATOM 4784 O O . CYS B 1 227 ? -0.697 18.562 0.946 1 98.31 227 CYS B O 1
ATOM 4786 N N . HIS B 1 228 ? 0.628 16.922 1.753 1 97.12 228 HIS B N 1
ATOM 4787 C CA . HIS B 1 228 ? -0.172 16.625 2.938 1 97.12 228 HIS B CA 1
ATOM 4788 C C . HIS B 1 228 ? 0.01 17.703 4 1 97.12 228 HIS B C 1
ATOM 4790 O O . HIS B 1 228 ? -0.96 18.125 4.637 1 97.12 228 HIS B O 1
ATOM 4796 N N . ASN B 1 229 ? 1.24 18.109 4.207 1 97.44 229 ASN B N 1
ATOM 4797 C CA . ASN B 1 229 ? 1.688 19.234 5.027 1 97.44 229 ASN B CA 1
ATOM 4798 C C . ASN B 1 229 ? 1.546 18.922 6.52 1 97.44 229 ASN B C 1
ATOM 4800 O O . ASN B 1 229 ? 1.944 19.734 7.359 1 97.44 229 ASN B O 1
ATOM 4804 N N . ASP B 1 230 ? 1.021 17.797 6.906 1 96.06 230 ASP B N 1
ATOM 4805 C CA . ASP B 1 230 ? 0.937 17.375 8.305 1 96.06 230 ASP B CA 1
ATOM 4806 C C . ASP B 1 230 ? 1.074 15.867 8.445 1 96.06 230 ASP B C 1
ATOM 4808 O O . ASP B 1 230 ? 0.315 15.234 9.18 1 96.06 230 ASP B O 1
ATOM 4812 N N . LEU B 1 231 ? 1.968 15.305 7.707 1 95.88 231 LEU B N 1
ATOM 4813 C CA . LEU B 1 231 ? 2.168 13.859 7.777 1 95.88 231 LEU B CA 1
ATOM 4814 C C . LEU B 1 231 ? 3.023 13.484 8.984 1 95.88 231 LEU B C 1
ATOM 4816 O O . LEU B 1 231 ? 4.172 13.922 9.094 1 95.88 231 LEU B O 1
ATOM 4820 N N . HIS B 1 232 ? 2.51 12.828 9.898 1 92.94 232 HIS B N 1
ATOM 4821 C CA . HIS B 1 232 ? 3.164 12.211 11.039 1 92.94 232 HIS B CA 1
ATOM 4822 C C . HIS B 1 232 ? 2.512 10.883 11.398 1 92.94 232 HIS B C 1
ATOM 4824 O O . HIS B 1 232 ? 1.532 10.477 10.766 1 92.94 232 HIS B O 1
ATOM 4830 N N . ILE B 1 233 ? 3.035 10.164 12.328 1 90.25 233 ILE B N 1
ATOM 4831 C CA . ILE B 1 233 ? 2.699 8.766 12.57 1 90.25 233 ILE B CA 1
ATOM 4832 C C . ILE B 1 233 ? 1.212 8.641 12.891 1 90.25 233 ILE B C 1
ATOM 4834 O O . ILE B 1 233 ? 0.572 7.648 12.523 1 90.25 233 ILE B O 1
ATOM 4838 N N . LYS B 1 234 ? 0.571 9.625 13.562 1 88.12 234 LYS B N 1
ATOM 4839 C CA . LYS B 1 234 ? -0.832 9.547 13.961 1 88.12 234 LYS B CA 1
ATOM 4840 C C . LYS B 1 234 ? -1.755 9.758 12.766 1 88.12 234 LYS B C 1
ATOM 4842 O O . LYS B 1 234 ? -2.951 9.469 12.836 1 88.12 234 LYS B O 1
ATOM 4847 N N . ASN B 1 235 ? -1.2 10.258 11.711 1 91.94 235 ASN B N 1
ATOM 4848 C CA . ASN B 1 235 ? -1.995 10.5 10.516 1 91.94 235 ASN B CA 1
ATOM 4849 C C . ASN B 1 235 ? -1.77 9.422 9.461 1 91.94 235 ASN B C 1
ATOM 4851 O O . ASN B 1 235 ? -1.993 9.648 8.273 1 91.94 235 ASN B O 1
ATOM 4855 N N . ILE B 1 236 ? -1.255 8.32 9.906 1 92.19 236 ILE B N 1
ATOM 4856 C CA . ILE B 1 236 ? -1.08 7.137 9.07 1 92.19 236 ILE B CA 1
ATOM 4857 C C . ILE B 1 236 ? -1.846 5.961 9.672 1 92.19 236 ILE B C 1
ATOM 4859 O O . ILE B 1 236 ? -1.634 5.605 10.836 1 92.19 236 ILE B O 1
ATOM 4863 N N . VAL B 1 237 ? -2.713 5.43 8.898 1 89.62 237 VAL B N 1
ATOM 4864 C CA . VAL B 1 237 ? -3.471 4.254 9.312 1 89.62 237 VAL B CA 1
ATOM 4865 C C . VAL B 1 237 ? -2.971 3.023 8.555 1 89.62 237 VAL B C 1
ATOM 4867 O O . VAL B 1 237 ? -2.885 3.035 7.324 1 89.62 237 VAL B O 1
ATOM 4870 N N . ALA B 1 238 ? -2.555 2.078 9.305 1 86.56 238 ALA B N 1
ATOM 4871 C CA . ALA B 1 238 ? -2.158 0.812 8.688 1 86.56 238 ALA B CA 1
ATOM 4872 C C . ALA B 1 238 ? -3.367 -0.093 8.469 1 86.56 238 ALA B C 1
ATOM 4874 O O . ALA B 1 238 ? -4.188 -0.274 9.375 1 86.56 238 ALA B O 1
ATOM 4875 N N . THR B 1 239 ? -3.469 -0.469 7.246 1 77.81 239 THR B N 1
ATOM 4876 C CA . THR B 1 239 ? -4.484 -1.46 6.906 1 77.81 239 THR B CA 1
ATOM 4877 C C . THR B 1 239 ? -3.834 -2.771 6.473 1 77.81 239 THR B C 1
ATOM 4879 O O . THR B 1 239 ? -2.609 -2.857 6.367 1 77.81 239 THR B O 1
ATOM 4882 N N . TYR B 1 240 ? -4.621 -3.779 6.312 1 66.25 240 TYR B N 1
ATOM 4883 C CA . TYR B 1 240 ? -4.082 -5.062 5.879 1 66.25 240 TYR B CA 1
ATOM 4884 C C . TYR B 1 240 ? -3.553 -4.984 4.453 1 66.25 240 TYR B C 1
ATOM 4886 O O . TYR B 1 240 ? -2.67 -5.754 4.066 1 66.25 240 TYR B O 1
ATOM 4894 N N . THR B 1 241 ? -4.047 -4.016 3.779 1 67.88 241 THR B N 1
ATOM 4895 C CA . THR B 1 241 ? -3.654 -3.941 2.375 1 67.88 241 THR B CA 1
ATOM 4896 C C . THR B 1 241 ? -2.682 -2.789 2.145 1 67.88 241 THR B C 1
ATOM 4898 O O . THR B 1 241 ? -2.346 -2.473 1.001 1 67.88 241 THR B O 1
ATOM 4901 N N . GLY B 1 242 ? -2.312 -2.189 3.201 1 78.19 242 GLY B N 1
ATOM 4902 C CA . GLY B 1 242 ? -1.349 -1.114 3.035 1 78.19 242 GLY B CA 1
ATOM 4903 C C . GLY B 1 242 ? -1.594 0.057 3.967 1 78.19 242 GLY B C 1
ATOM 4904 O O . GLY B 1 242 ? -2.338 -0.064 4.941 1 78.19 242 GLY B O 1
ATOM 4905 N N . LEU B 1 243 ? -0.921 1.128 3.719 1 89.5 243 LEU B N 1
ATOM 4906 C CA . LEU B 1 243 ? -1.018 2.322 4.551 1 89.5 243 LEU B CA 1
ATOM 4907 C C . LEU B 1 243 ? -1.951 3.35 3.918 1 89.5 243 LEU B C 1
ATOM 4909 O O . LEU B 1 243 ? -2.061 3.424 2.693 1 89.5 243 LEU B O 1
ATOM 4913 N N . ARG B 1 244 ? -2.646 4.062 4.754 1 89.62 244 ARG B N 1
ATOM 4914 C CA . ARG B 1 244 ? -3.514 5.152 4.324 1 89.62 244 ARG B CA 1
ATOM 4915 C C . ARG B 1 244 ? -3.225 6.426 5.121 1 89.62 244 ARG B C 1
ATOM 4917 O O . ARG B 1 244 ? -3.014 6.371 6.332 1 89.62 244 ARG B O 1
ATOM 4924 N N . PHE B 1 245 ? -3.146 7.5 4.383 1 93.06 245 PHE B N 1
ATOM 4925 C CA . PHE B 1 245 ? -3.016 8.789 5.059 1 93.06 245 PHE B CA 1
ATOM 4926 C C . PHE B 1 245 ? -4.383 9.328 5.453 1 93.06 245 PHE B C 1
ATOM 4928 O O . PHE B 1 245 ? -5.383 9.062 4.781 1 93.06 245 PHE B O 1
ATOM 4935 N N . ILE B 1 246 ? -4.441 10 6.566 1 91 246 ILE B N 1
ATOM 4936 C CA . ILE B 1 246 ? -5.672 10.648 7.004 1 91 246 ILE B CA 1
ATOM 4937 C C . ILE B 1 246 ? -5.371 12.086 7.438 1 91 246 ILE B C 1
ATOM 4939 O O . ILE B 1 246 ? -4.211 12.492 7.488 1 91 246 ILE B O 1
ATOM 4943 N N . ASP B 1 247 ? -6.359 12.883 7.609 1 90.38 247 ASP B N 1
ATOM 4944 C CA . ASP B 1 247 ? -6.316 14.258 8.078 1 90.38 247 ASP B CA 1
ATOM 4945 C C . ASP B 1 247 ? -5.598 15.164 7.078 1 90.38 247 ASP B C 1
ATOM 4947 O O . ASP B 1 247 ? -4.426 15.492 7.266 1 90.38 247 ASP B O 1
ATOM 4951 N N . PHE B 1 248 ? -6.293 15.648 6.18 1 91.75 248 PHE B N 1
ATOM 4952 C CA . PHE B 1 248 ? -5.758 16.484 5.109 1 91.75 248 PHE B CA 1
ATOM 4953 C C . PHE B 1 248 ? -6.133 17.953 5.324 1 91.75 248 PHE B C 1
ATOM 4955 O O . PHE B 1 248 ? -6.332 18.688 4.359 1 91.75 248 PHE B O 1
ATOM 4962 N N . ASP B 1 249 ? -6.199 18.328 6.551 1 87.25 249 ASP B N 1
ATOM 4963 C CA . ASP B 1 249 ? -6.668 19.656 6.902 1 87.25 249 ASP B CA 1
ATOM 4964 C C . ASP B 1 249 ? -5.684 20.734 6.438 1 87.25 249 ASP B C 1
ATOM 4966 O O . ASP B 1 249 ? -6.082 21.859 6.121 1 87.25 249 ASP B O 1
ATOM 4970 N N . TYR B 1 250 ? -4.484 20.344 6.359 1 91.56 250 TYR B N 1
ATOM 4971 C CA . TYR B 1 250 ? -3.463 21.312 5.977 1 91.56 250 TYR B CA 1
ATOM 4972 C C . TYR B 1 250 ? -2.98 21.062 4.551 1 91.56 250 TYR B C 1
ATOM 4974 O O . TYR B 1 250 ? -2.006 21.672 4.105 1 91.56 250 TYR B O 1
ATOM 4982 N N . ALA B 1 251 ? -3.641 20.188 3.906 1 94.69 251 ALA B N 1
ATOM 4983 C CA . ALA B 1 251 ? -3.195 19.828 2.561 1 94.69 251 ALA B CA 1
ATOM 4984 C C . ALA B 1 251 ? -3.26 21.031 1.625 1 94.69 251 ALA B C 1
ATOM 4986 O O . ALA B 1 251 ? -4.176 21.859 1.719 1 94.69 251 ALA B O 1
ATOM 4987 N N . GLY B 1 252 ? -2.357 21.156 0.782 1 95.19 252 GLY B N 1
ATOM 4988 C CA . GLY B 1 252 ? -2.213 22.234 -0.193 1 95.19 252 GLY B CA 1
ATOM 4989 C C . GLY B 1 252 ? -0.844 22.266 -0.847 1 95.19 252 GLY B C 1
ATOM 4990 O O . GLY B 1 252 ? 0.045 21.484 -0.473 1 95.19 252 GLY B O 1
ATOM 4991 N N . PHE B 1 253 ? -0.714 23.141 -1.801 1 97.44 253 PHE B N 1
ATOM 4992 C CA . PHE B 1 253 ? 0.558 23.234 -2.508 1 97.44 253 PHE B CA 1
ATOM 4993 C C . PHE B 1 253 ? 1.646 23.781 -1.594 1 97.44 253 PHE B C 1
ATOM 4995 O O . PHE B 1 253 ? 1.402 24.719 -0.817 1 97.44 253 PHE B O 1
ATOM 5002 N N . ASN B 1 254 ? 2.75 23.188 -1.574 1 98.5 254 ASN B N 1
ATOM 5003 C CA . ASN B 1 254 ? 3.918 23.516 -0.762 1 98.5 254 ASN B CA 1
ATOM 5004 C C . ASN B 1 254 ? 5.188 22.875 -1.334 1 98.5 254 ASN B C 1
ATOM 5006 O O . ASN B 1 254 ? 5.129 22.156 -2.334 1 98.5 254 ASN B O 1
ATOM 5010 N N . TYR B 1 255 ? 6.332 23.234 -0.776 1 98.62 255 TYR B N 1
ATOM 5011 C CA . TYR B 1 255 ? 7.566 22.578 -1.196 1 98.62 255 TYR B CA 1
ATOM 5012 C C . TYR B 1 255 ? 7.539 21.094 -0.856 1 98.62 255 TYR B C 1
ATOM 5014 O O . TYR B 1 255 ? 7.18 20.719 0.259 1 98.62 255 TYR B O 1
ATOM 5022 N N . ALA B 1 256 ? 7.887 20.25 -1.861 1 98.75 256 ALA B N 1
ATOM 5023 C CA . ALA B 1 256 ? 7.988 18.812 -1.601 1 98.75 256 ALA B CA 1
ATOM 5024 C C . ALA B 1 256 ? 8.867 18.547 -0.385 1 98.75 256 ALA B C 1
ATOM 5026 O O . ALA B 1 256 ? 8.555 17.672 0.434 1 98.75 256 ALA B O 1
ATOM 5027 N N . GLY B 1 257 ? 9.93 19.344 -0.264 1 98.69 257 GLY B N 1
ATOM 5028 C CA . GLY B 1 257 ? 10.859 19.188 0.839 1 98.69 257 GLY B CA 1
ATOM 5029 C C . GLY B 1 257 ? 10.234 19.469 2.193 1 98.69 257 GLY B C 1
ATOM 5030 O O . GLY B 1 257 ? 10.633 18.875 3.199 1 98.69 257 GLY B O 1
ATOM 5031 N N . TYR B 1 258 ? 9.289 20.359 2.254 1 98.62 258 TYR B N 1
ATOM 5032 C CA . TYR B 1 258 ? 8.578 20.641 3.496 1 98.62 258 TYR B CA 1
ATOM 5033 C C . TYR B 1 258 ? 7.879 19.391 4.027 1 98.62 258 TYR B C 1
ATOM 5035 O O . TYR B 1 258 ? 7.961 19.094 5.219 1 98.62 258 TYR B O 1
ATOM 5043 N N . ASP B 1 259 ? 7.172 18.703 3.123 1 98.69 259 ASP B N 1
ATOM 5044 C CA . ASP B 1 259 ? 6.359 17.562 3.508 1 98.69 259 ASP B CA 1
ATOM 5045 C C . ASP B 1 259 ? 7.234 16.422 4.043 1 98.69 259 ASP B C 1
ATOM 5047 O O . ASP B 1 259 ? 6.922 15.828 5.074 1 98.69 259 ASP B O 1
ATOM 5051 N N . VAL B 1 260 ? 8.328 16.172 3.369 1 98.81 260 VAL B N 1
ATOM 5052 C CA . VAL B 1 260 ? 9.266 15.133 3.797 1 98.81 260 VAL B CA 1
ATOM 5053 C C . VAL B 1 260 ? 9.938 15.555 5.102 1 98.81 260 VAL B C 1
ATOM 5055 O O . VAL B 1 260 ? 10.086 14.742 6.02 1 98.81 260 VAL B O 1
ATOM 5058 N N . ALA B 1 261 ? 10.32 16.844 5.188 1 98.69 261 ALA B N 1
ATOM 5059 C CA . ALA B 1 261 ? 10.961 17.375 6.387 1 98.69 261 ALA B CA 1
ATOM 5060 C C . ALA B 1 261 ? 10.039 17.266 7.598 1 98.69 261 ALA B C 1
ATOM 5062 O O . ALA B 1 261 ? 10.492 16.938 8.695 1 98.69 261 ALA B O 1
ATOM 5063 N N . ASN B 1 262 ? 8.789 17.594 7.332 1 98.5 262 ASN B N 1
ATOM 5064 C CA . ASN B 1 262 ? 7.816 17.484 8.414 1 98.5 262 ASN B CA 1
ATOM 5065 C C . ASN B 1 262 ? 7.734 16.047 8.945 1 98.5 262 ASN B C 1
ATOM 5067 O O . ASN B 1 262 ? 7.703 15.836 10.156 1 98.5 262 ASN B O 1
ATOM 5071 N N . PHE B 1 263 ? 7.711 15.117 8.047 1 97.88 263 PHE B N 1
ATOM 5072 C CA . PHE B 1 263 ? 7.641 13.703 8.414 1 97.88 263 PHE B CA 1
ATOM 5073 C C . PHE B 1 263 ? 8.883 13.281 9.195 1 97.88 263 PHE B C 1
ATOM 5075 O O . PHE B 1 263 ? 8.773 12.648 10.242 1 97.88 263 PHE B O 1
ATOM 5082 N N . PHE B 1 264 ? 10.07 13.703 8.734 1 97.81 264 PHE B N 1
ATOM 5083 C CA . PHE B 1 264 ? 11.32 13.344 9.391 1 97.81 264 PHE B CA 1
ATOM 5084 C C . PHE B 1 264 ? 11.422 13.992 10.758 1 97.81 264 PHE B C 1
ATOM 5086 O O . PHE B 1 264 ? 11.805 13.344 11.734 1 97.81 264 PHE B O 1
ATOM 5093 N N . ALA B 1 265 ? 11.062 15.258 10.828 1 96.56 265 ALA B N 1
ATOM 5094 C CA . ALA B 1 265 ? 11.234 16.031 12.055 1 96.56 265 ALA B CA 1
ATOM 5095 C C . ALA B 1 265 ? 10.305 15.531 13.156 1 96.56 265 ALA B C 1
ATOM 5097 O O . ALA B 1 265 ? 10.586 15.695 14.344 1 96.56 265 ALA B O 1
ATOM 5098 N N . ASP B 1 266 ? 9.234 14.875 12.75 1 95.25 266 ASP B N 1
ATOM 5099 C CA . ASP B 1 266 ? 8.242 14.445 13.727 1 95.25 266 ASP B CA 1
ATOM 5100 C C . ASP B 1 266 ? 8.547 13.031 14.227 1 95.25 266 ASP B C 1
ATOM 5102 O O . ASP B 1 266 ? 7.98 12.586 15.227 1 95.25 266 ASP B O 1
ATOM 5106 N N . MET B 1 267 ? 9.477 12.336 13.648 1 94.31 267 MET B N 1
ATOM 5107 C CA . MET B 1 267 ? 9.789 10.945 13.969 1 94.31 267 MET B CA 1
ATOM 5108 C C . MET B 1 267 ? 10.133 10.789 15.445 1 94.31 267 MET B C 1
ATOM 5110 O O . MET B 1 267 ? 9.68 9.844 16.094 1 94.31 267 MET B O 1
ATOM 5114 N N . PRO B 1 268 ? 10.844 11.773 16.031 1 94 268 PRO B N 1
ATOM 5115 C CA . PRO B 1 268 ? 11.227 11.586 17.438 1 94 268 PRO B CA 1
ATOM 5116 C C . PRO B 1 268 ? 10.094 11.914 18.406 1 94 268 PRO B C 1
ATOM 5118 O O . PRO B 1 268 ? 10.234 11.719 19.609 1 94 268 PRO B O 1
ATOM 5121 N N . PHE B 1 269 ? 8.992 12.453 17.922 1 91.06 269 PHE B N 1
ATOM 5122 C CA . PHE B 1 269 ? 7.895 12.844 18.797 1 91.06 269 PHE B CA 1
ATOM 5123 C C . PHE B 1 269 ? 6.977 11.664 19.078 1 91.06 269 PHE B C 1
ATOM 5125 O O . PHE B 1 269 ? 6.441 11.047 18.156 1 91.06 269 PHE B O 1
ATOM 5132 N N . CYS B 1 270 ? 6.844 11.336 20.328 1 86.81 270 CYS B N 1
ATOM 5133 C CA . CYS B 1 270 ? 5.945 10.297 20.797 1 86.81 270 CYS B CA 1
ATOM 5134 C C . CYS B 1 270 ? 4.707 10.898 21.453 1 86.81 270 CYS B C 1
ATOM 5136 O O . CYS B 1 270 ? 4.805 11.531 22.5 1 86.81 270 CYS B O 1
ATOM 5138 N N . TYR B 1 271 ? 3.654 10.648 20.844 1 81.25 271 TYR B N 1
ATOM 5139 C CA . TYR B 1 271 ? 2.408 11.195 21.375 1 81.25 271 TYR B CA 1
ATOM 5140 C C . TYR B 1 271 ? 1.717 10.195 22.297 1 81.25 271 TYR B C 1
ATOM 5142 O O . TYR B 1 271 ? 1.515 9.039 21.922 1 81.25 271 TYR B O 1
ATOM 5150 N N . VAL B 1 272 ? 1.541 10.625 23.484 1 73.19 272 VAL B N 1
ATOM 5151 C CA . VAL B 1 272 ? 1.003 9.75 24.531 1 73.19 272 VAL B CA 1
ATOM 5152 C C . VAL B 1 272 ? -0.233 10.391 25.156 1 73.19 272 VAL B C 1
ATOM 5154 O O . VAL B 1 272 ? -0.493 11.578 24.953 1 73.19 272 VAL B O 1
ATOM 5157 N N . ASP B 1 273 ? -0.967 9.609 25.812 1 68.75 273 ASP B N 1
ATOM 5158 C CA . ASP B 1 273 ? -2.221 10.078 26.406 1 68.75 273 ASP B CA 1
ATOM 5159 C C . ASP B 1 273 ? -1.972 10.844 27.703 1 68.75 273 ASP B C 1
ATOM 5161 O O . ASP B 1 273 ? -2.777 11.695 28.094 1 68.75 273 ASP B O 1
ATOM 5165 N N . GLN B 1 274 ? -0.884 10.672 28.297 1 67.5 274 GLN B N 1
ATOM 5166 C CA . GLN B 1 274 ? -0.596 11.344 29.562 1 67.5 274 GLN B CA 1
ATOM 5167 C C . GLN B 1 274 ? 0.07 12.695 29.312 1 67.5 274 GLN B C 1
ATOM 5169 O O . GLN B 1 274 ? 0.82 12.867 28.359 1 67.5 274 GLN B O 1
ATOM 5174 N N . SER B 1 275 ? -0.411 13.672 30.172 1 67 275 SER B N 1
ATOM 5175 C CA . SER B 1 275 ? 0.241 14.977 30.094 1 67 275 SER B CA 1
ATOM 5176 C C . SER B 1 275 ? 1.76 14.836 30.125 1 67 275 SER B C 1
ATOM 5178 O O . SER B 1 275 ? 2.299 14.031 30.891 1 67 275 SER B O 1
ATOM 5180 N N . PRO B 1 276 ? 2.535 15.555 29.375 1 72.75 276 PRO B N 1
ATOM 5181 C CA . PRO B 1 276 ? 2.143 16.625 28.469 1 72.75 276 PRO B CA 1
ATOM 5182 C C . PRO B 1 276 ? 1.651 16.109 27.109 1 72.75 276 PRO B C 1
ATOM 5184 O O . PRO B 1 276 ? 1.584 16.875 26.141 1 72.75 276 PRO B O 1
ATOM 5187 N N . SER B 1 277 ? 1.444 14.891 26.969 1 76.94 277 SER B N 1
ATOM 5188 C CA . SER B 1 277 ? 0.809 14.172 25.859 1 76.94 277 SER B CA 1
ATOM 5189 C C . SER B 1 277 ? 1.778 13.969 24.703 1 76.94 277 SER B C 1
ATOM 5191 O O . SER B 1 277 ? 1.361 13.648 23.594 1 76.94 277 SER B O 1
ATOM 5193 N N . PHE B 1 278 ? 3.109 14.453 24.984 1 84 278 PHE B N 1
ATOM 5194 C CA . PHE B 1 278 ? 4.141 14.086 24.031 1 84 278 PHE B CA 1
ATOM 5195 C C . PHE B 1 278 ? 5.5 13.977 24.703 1 84 278 PHE B C 1
ATOM 5197 O O . PHE B 1 278 ? 5.703 14.523 25.797 1 84 278 PHE B O 1
ATOM 5204 N N . ARG B 1 279 ? 6.316 13.203 24.203 1 88.31 279 ARG B N 1
ATOM 5205 C CA . ARG B 1 279 ? 7.723 13.078 24.578 1 88.31 279 ARG B CA 1
ATOM 5206 C C . ARG B 1 279 ? 8.617 13.016 23.344 1 88.31 279 ARG B C 1
ATOM 5208 O O . ARG B 1 279 ? 8.164 12.617 22.266 1 88.31 279 ARG B O 1
ATOM 5215 N N . VAL B 1 280 ? 9.773 13.586 23.547 1 92.19 280 VAL B N 1
ATOM 5216 C CA . VAL B 1 280 ? 10.734 13.516 22.453 1 92.19 280 VAL B CA 1
ATOM 5217 C C . VAL B 1 280 ? 11.758 12.422 22.719 1 92.19 280 VAL B C 1
ATOM 5219 O O . VAL B 1 280 ? 12.406 12.414 23.781 1 92.19 280 VAL B O 1
ATOM 5222 N N . ASP B 1 281 ? 11.844 11.5 21.891 1 92.81 281 ASP B N 1
ATOM 5223 C CA . ASP B 1 281 ? 12.812 10.414 21.938 1 92.81 281 ASP B CA 1
ATOM 5224 C C . ASP B 1 281 ? 13.766 10.461 20.75 1 92.81 281 ASP B C 1
ATOM 5226 O O . ASP B 1 281 ? 13.461 9.922 19.688 1 92.81 281 ASP B O 1
ATOM 5230 N N . GLU B 1 282 ? 14.914 10.984 20.953 1 91.88 282 GLU B N 1
ATOM 5231 C CA . GLU B 1 282 ? 15.891 11.219 19.891 1 91.88 282 GLU B CA 1
ATOM 5232 C C . GLU B 1 282 ? 16.328 9.914 19.234 1 91.88 282 GLU B C 1
ATOM 5234 O O . GLU B 1 282 ? 16.797 9.906 18.094 1 91.88 282 GLU B O 1
ATOM 5239 N N . SER B 1 283 ? 16.172 8.797 19.922 1 91.94 283 SER B N 1
ATOM 5240 C CA . SER B 1 283 ? 16.562 7.504 19.375 1 91.94 283 SER B CA 1
ATOM 5241 C C . SER B 1 283 ? 15.672 7.102 18.203 1 91.94 283 SER B C 1
ATOM 5243 O O . SER B 1 283 ? 16 6.188 17.453 1 91.94 283 SER B O 1
ATOM 5245 N N . LEU B 1 284 ? 14.617 7.852 18.078 1 92.38 284 LEU B N 1
ATOM 5246 C CA . LEU B 1 284 ? 13.664 7.516 17.031 1 92.38 284 LEU B CA 1
ATOM 5247 C C . LEU B 1 284 ? 13.922 8.344 15.781 1 92.38 284 LEU B C 1
ATOM 5249 O O . LEU B 1 284 ? 13.211 8.203 14.781 1 92.38 284 LEU B O 1
ATOM 5253 N N . GLU B 1 285 ? 14.945 9.125 15.836 1 94.94 285 GLU B N 1
ATOM 5254 C CA . GLU B 1 285 ? 15.359 9.797 14.602 1 94.94 285 GLU B CA 1
ATOM 5255 C C . GLU B 1 285 ? 15.812 8.789 13.555 1 94.94 285 GLU B C 1
ATOM 5257 O O . GLU B 1 285 ? 16.484 7.805 13.875 1 94.94 285 GLU B O 1
ATOM 5262 N N . LEU B 1 286 ? 15.43 8.992 12.328 1 95.88 286 LEU B N 1
ATOM 5263 C CA . LEU B 1 286 ? 15.836 8.078 11.266 1 95.88 286 LEU B CA 1
ATOM 5264 C C . LEU B 1 286 ? 17.344 8.125 11.055 1 95.88 286 LEU B C 1
ATOM 5266 O O . LEU B 1 286 ? 17.938 9.203 11.031 1 95.88 286 LEU B O 1
ATOM 5270 N N . SER B 1 287 ? 17.953 6.992 10.969 1 95.94 287 SER B N 1
ATOM 5271 C CA . SER B 1 287 ? 19.359 6.926 10.609 1 95.94 287 SER B CA 1
ATOM 5272 C C . SER B 1 287 ? 19.578 7.367 9.164 1 95.94 287 SER B C 1
ATOM 5274 O O . SER B 1 287 ? 18.641 7.453 8.383 1 95.94 287 SER B O 1
ATOM 5276 N N . ARG B 1 288 ? 20.797 7.66 8.82 1 96.31 288 ARG B N 1
ATOM 5277 C CA . ARG B 1 288 ? 21.141 8.047 7.457 1 96.31 288 ARG B CA 1
ATOM 5278 C C . ARG B 1 288 ? 20.75 6.961 6.465 1 96.31 288 ARG B C 1
ATOM 5280 O O . ARG B 1 288 ? 20.219 7.254 5.387 1 96.31 288 ARG B O 1
ATOM 5287 N N . ASP B 1 289 ? 21 5.703 6.797 1 96.94 289 ASP B N 1
ATOM 5288 C CA . ASP B 1 289 ? 20.656 4.582 5.926 1 96.94 289 ASP B CA 1
ATOM 5289 C C . ASP B 1 289 ? 19.156 4.551 5.633 1 96.94 289 ASP B C 1
ATOM 5291 O O . ASP B 1 289 ? 18.75 4.328 4.492 1 96.94 289 ASP B O 1
ATOM 5295 N N . LEU B 1 290 ? 18.391 4.734 6.641 1 97.5 290 LEU B N 1
ATOM 5296 C CA . LEU B 1 290 ? 16.938 4.723 6.48 1 97.5 290 LEU B CA 1
ATOM 5297 C C . LEU B 1 290 ? 16.484 5.922 5.656 1 97.5 290 LEU B C 1
ATOM 5299 O O . LEU B 1 290 ? 15.578 5.797 4.824 1 97.5 290 LEU B O 1
ATOM 5303 N N . LYS B 1 291 ? 17.125 7.109 5.891 1 98.31 291 LYS B N 1
ATOM 5304 C CA . LYS B 1 291 ? 16.781 8.297 5.113 1 98.31 291 LYS B CA 1
ATOM 5305 C C . LYS B 1 291 ? 17.125 8.102 3.639 1 98.31 291 LYS B C 1
ATOM 5307 O O . LYS B 1 291 ? 16.406 8.57 2.762 1 98.31 291 LYS B O 1
ATOM 5312 N N . VAL B 1 292 ? 18.203 7.426 3.395 1 98.31 292 VAL B N 1
ATOM 5313 C CA . VAL B 1 292 ? 18.625 7.152 2.025 1 98.31 292 VAL B CA 1
ATOM 5314 C C . VAL B 1 292 ? 17.609 6.258 1.334 1 98.31 292 VAL B C 1
ATOM 5316 O O . VAL B 1 292 ? 17.219 6.512 0.191 1 98.31 292 VAL B O 1
ATOM 5319 N N . LEU B 1 293 ? 17.156 5.199 2.016 1 98 293 LEU B N 1
ATOM 5320 C CA . LEU B 1 293 ? 16.156 4.297 1.452 1 98 293 LEU B CA 1
ATOM 5321 C C . LEU B 1 293 ? 14.844 5.035 1.197 1 98 293 LEU B C 1
ATOM 5323 O O . LEU B 1 293 ? 14.219 4.855 0.148 1 98 293 LEU B O 1
ATOM 5327 N N . PHE B 1 294 ? 14.453 5.879 2.184 1 98.62 294 PHE B N 1
ATOM 5328 C CA . PHE B 1 294 ? 13.258 6.691 2.012 1 98.62 294 PHE B CA 1
ATOM 5329 C C . PHE B 1 294 ? 13.375 7.57 0.774 1 98.62 294 PHE B C 1
ATOM 5331 O O . PHE B 1 294 ? 12.461 7.602 -0.059 1 98.62 294 PHE B O 1
ATOM 5338 N N . ALA B 1 295 ? 14.484 8.25 0.667 1 98.81 295 ALA B N 1
ATOM 5339 C CA . ALA B 1 295 ? 14.703 9.188 -0.431 1 98.81 295 ALA B CA 1
ATOM 5340 C C . ALA B 1 295 ? 14.672 8.477 -1.778 1 98.81 295 ALA B C 1
ATOM 5342 O O . ALA B 1 295 ? 14.094 8.977 -2.744 1 98.81 295 ALA B O 1
ATOM 5343 N N . SER B 1 296 ? 15.312 7.328 -1.865 1 98.69 296 SER B N 1
ATOM 5344 C CA . SER B 1 296 ? 15.352 6.535 -3.088 1 98.69 296 SER B CA 1
ATOM 5345 C C . SER B 1 296 ? 13.945 6.172 -3.561 1 98.69 296 SER B C 1
ATOM 5347 O O . SER B 1 296 ? 13.578 6.449 -4.703 1 98.69 296 SER B O 1
ATOM 5349 N N . VAL B 1 297 ? 13.156 5.629 -2.674 1 98.44 297 VAL B N 1
ATOM 5350 C CA . VAL B 1 297 ? 11.812 5.18 -3.014 1 98.44 297 VAL B CA 1
ATOM 5351 C C . VAL B 1 297 ? 10.922 6.387 -3.311 1 98.44 297 VAL B C 1
ATOM 5353 O O . VAL B 1 297 ? 10.188 6.395 -4.305 1 98.44 297 VAL B O 1
ATOM 5356 N N . TYR B 1 298 ? 11.008 7.441 -2.471 1 98.69 298 TYR B N 1
ATOM 5357 C CA . TYR B 1 298 ? 10.188 8.641 -2.619 1 98.69 298 TYR B CA 1
ATOM 5358 C C . TYR B 1 298 ? 10.453 9.32 -3.955 1 98.69 298 TYR B C 1
ATOM 5360 O O . TYR B 1 298 ? 9.523 9.625 -4.703 1 98.69 298 TYR B O 1
ATOM 5368 N N . LEU B 1 299 ? 11.742 9.555 -4.227 1 98.75 299 LEU B N 1
ATOM 5369 C CA . LEU B 1 299 ? 12.094 10.25 -5.457 1 98.75 299 LEU B CA 1
ATOM 5370 C C . LEU B 1 299 ? 11.688 9.438 -6.68 1 98.75 299 LEU B C 1
ATOM 5372 O O . LEU B 1 299 ? 11.227 9.992 -7.68 1 98.75 299 LEU B O 1
ATOM 5376 N N . SER B 1 300 ? 11.867 8.109 -6.605 1 97.94 300 SER B N 1
ATOM 5377 C CA . SER B 1 300 ? 11.477 7.254 -7.719 1 97.94 300 SER B CA 1
ATOM 5378 C C . SER B 1 300 ? 9.977 7.336 -7.977 1 97.94 300 SER B C 1
ATOM 5380 O O . SER B 1 300 ? 9.539 7.328 -9.133 1 97.94 300 SER B O 1
ATOM 5382 N N . ALA B 1 301 ? 9.195 7.398 -6.926 1 95.88 301 ALA B N 1
ATOM 5383 C CA . ALA B 1 301 ? 7.746 7.523 -7.043 1 95.88 301 ALA B CA 1
ATOM 5384 C C . ALA B 1 301 ? 7.352 8.914 -7.543 1 95.88 301 ALA B C 1
ATOM 5386 O O . ALA B 1 301 ? 6.523 9.039 -8.445 1 95.88 301 ALA B O 1
ATOM 5387 N N . ALA B 1 302 ? 7.941 9.945 -6.934 1 97.25 302 ALA B N 1
ATOM 5388 C CA . ALA B 1 302 ? 7.547 11.328 -7.184 1 97.25 302 ALA B CA 1
ATOM 5389 C C . ALA B 1 302 ? 7.938 11.766 -8.594 1 97.25 302 ALA B C 1
ATOM 5391 O O . ALA B 1 302 ? 7.223 12.547 -9.227 1 97.25 302 ALA B O 1
ATOM 5392 N N . THR B 1 303 ? 9.062 11.258 -9.109 1 95.75 303 THR B N 1
ATOM 5393 C CA . THR B 1 303 ? 9.555 11.703 -10.414 1 95.75 303 THR B CA 1
ATOM 5394 C C . THR B 1 303 ? 9.148 10.727 -11.508 1 95.75 303 THR B C 1
ATOM 5396 O O . THR B 1 303 ? 9.195 11.062 -12.695 1 95.75 303 THR B O 1
ATOM 5399 N N . GLY B 1 304 ? 8.867 9.492 -11.117 1 91.69 304 GLY B N 1
ATOM 5400 C CA . GLY B 1 304 ? 8.57 8.469 -12.109 1 91.69 304 GLY B CA 1
ATOM 5401 C C . GLY B 1 304 ? 9.812 7.816 -12.68 1 91.69 304 GLY B C 1
ATOM 5402 O O . GLY B 1 304 ? 9.719 6.883 -13.477 1 91.69 304 GLY B O 1
ATOM 5403 N N . SER B 1 305 ? 10.961 8.289 -12.234 1 94.56 305 SER B N 1
ATOM 5404 C CA . SER B 1 305 ? 12.242 7.742 -12.664 1 94.56 305 SER B CA 1
ATOM 5405 C C . SER B 1 305 ? 13.047 7.219 -11.484 1 94.56 305 SER B C 1
ATOM 5407 O O . SER B 1 305 ? 13.125 7.875 -10.445 1 94.56 305 SER B O 1
ATOM 5409 N N . ASN B 1 306 ? 13.688 6.121 -11.742 1 96.44 306 ASN B N 1
ATOM 5410 C CA . ASN B 1 306 ? 14.367 5.445 -10.641 1 96.44 306 ASN B CA 1
ATOM 5411 C C . ASN B 1 306 ? 15.562 6.25 -10.141 1 96.44 306 ASN B C 1
ATOM 5413 O O . ASN B 1 306 ? 16.375 6.711 -10.938 1 96.44 306 ASN B O 1
ATOM 5417 N N . VAL B 1 307 ? 15.633 6.422 -8.906 1 98 307 VAL B N 1
ATOM 5418 C CA . VAL B 1 307 ? 16.797 6.934 -8.188 1 98 307 VAL B CA 1
ATOM 5419 C C . VAL B 1 307 ? 17.297 5.875 -7.211 1 98 307 VAL B C 1
ATOM 5421 O O . VAL B 1 307 ? 16.688 5.648 -6.164 1 98 307 VAL B O 1
ATOM 5424 N N . LEU B 1 308 ? 18.422 5.285 -7.48 1 97.19 308 LEU B N 1
ATOM 5425 C CA . LEU B 1 308 ? 18.969 4.215 -6.652 1 97.19 308 LEU B CA 1
ATOM 5426 C C . LEU B 1 308 ? 19.578 4.777 -5.375 1 97.19 308 LEU B C 1
ATOM 5428 O O . LEU B 1 308 ? 20.062 5.91 -5.363 1 97.19 308 LEU B O 1
ATOM 5432 N N . PRO B 1 309 ? 19.562 3.984 -4.289 1 96.25 309 PRO B N 1
ATOM 5433 C CA . PRO B 1 309 ? 20.266 4.43 -3.076 1 96.25 309 PRO B CA 1
ATOM 5434 C C . PRO B 1 309 ? 21.734 4.762 -3.322 1 96.25 309 PRO B C 1
ATOM 5436 O O . PRO B 1 309 ? 22.297 5.598 -2.619 1 96.25 309 PRO B O 1
ATOM 5439 N N . SER B 1 310 ? 22.297 4.168 -4.371 1 95 310 SER B N 1
ATOM 5440 C CA . SER B 1 310 ? 23.719 4.352 -4.664 1 95 310 SER B CA 1
ATOM 5441 C C . SER B 1 310 ? 23.953 5.656 -5.414 1 95 310 SER B C 1
ATOM 5443 O O . SER B 1 310 ? 25.109 6.086 -5.566 1 95 310 SER B O 1
ATOM 5445 N N . ASP B 1 311 ? 22.922 6.277 -5.895 1 96.62 311 ASP B N 1
ATOM 5446 C CA . ASP B 1 311 ? 23.062 7.598 -6.5 1 96.62 311 ASP B CA 1
ATOM 5447 C C . ASP B 1 311 ? 23.297 8.672 -5.438 1 96.62 311 ASP B C 1
ATOM 5449 O O . ASP B 1 311 ? 22.422 9.492 -5.18 1 96.62 311 ASP B O 1
ATOM 5453 N N . SER B 1 312 ? 24.469 8.734 -4.93 1 95.75 312 SER B N 1
ATOM 5454 C CA . SER B 1 312 ? 24.797 9.555 -3.777 1 95.75 312 SER B CA 1
ATOM 5455 C C . SER B 1 312 ? 24.625 11.039 -4.086 1 95.75 312 SER B C 1
ATOM 5457 O O . SER B 1 312 ? 24.219 11.812 -3.215 1 95.75 312 SER B O 1
ATOM 5459 N N . GLU B 1 313 ? 24.906 11.414 -5.277 1 96.81 313 GLU B N 1
ATOM 5460 C CA . GLU B 1 313 ? 24.781 12.828 -5.637 1 96.81 313 GLU B CA 1
ATOM 5461 C C . GLU B 1 313 ? 23.344 13.312 -5.492 1 96.81 313 GLU B C 1
ATOM 5463 O O . GLU B 1 313 ? 23.078 14.297 -4.801 1 96.81 313 GLU B O 1
ATOM 5468 N N . THR B 1 314 ? 22.438 12.57 -6.117 1 97.44 314 THR B N 1
ATOM 5469 C CA . THR B 1 314 ? 21.031 12.953 -6.078 1 97.44 314 THR B CA 1
ATOM 5470 C C . THR B 1 314 ? 20.469 12.812 -4.66 1 97.44 314 THR B C 1
ATOM 5472 O O . THR B 1 314 ? 19.766 13.703 -4.18 1 97.44 314 THR B O 1
ATOM 5475 N N . ILE B 1 315 ? 20.828 11.758 -3.986 1 98.06 315 ILE B N 1
ATOM 5476 C CA . ILE B 1 315 ? 20.297 11.445 -2.666 1 98.06 315 ILE B CA 1
ATOM 5477 C C . ILE B 1 315 ? 20.828 12.445 -1.645 1 98.06 315 ILE B C 1
ATOM 5479 O O . ILE B 1 315 ? 20.062 12.984 -0.84 1 98.06 315 ILE B O 1
ATOM 5483 N N . ASP B 1 316 ? 22.125 12.688 -1.664 1 97.25 316 ASP B N 1
ATOM 5484 C CA . ASP B 1 316 ? 22.719 13.602 -0.698 1 97.25 316 ASP B CA 1
ATOM 5485 C C . ASP B 1 316 ? 22.172 15.023 -0.873 1 97.25 316 ASP B C 1
ATOM 5487 O O . ASP B 1 316 ? 21.906 15.711 0.11 1 97.25 316 ASP B O 1
ATOM 5491 N N . GLU B 1 317 ? 22.062 15.398 -2.076 1 97.44 317 GLU B N 1
ATOM 5492 C CA . GLU B 1 317 ? 21.516 16.719 -2.33 1 97.44 317 GLU B CA 1
ATOM 5493 C C . GLU B 1 317 ? 20.078 16.828 -1.809 1 97.44 317 GLU B C 1
ATOM 5495 O O . GLU B 1 317 ? 19.703 17.844 -1.216 1 97.44 317 GLU B O 1
ATOM 5500 N N . PHE B 1 318 ? 19.328 15.844 -2.076 1 98.44 318 PHE B N 1
ATOM 5501 C CA . PHE B 1 318 ? 17.953 15.82 -1.628 1 98.44 318 PHE B CA 1
ATOM 5502 C C . PHE B 1 318 ? 17.875 15.875 -0.107 1 98.44 318 PHE B C 1
ATOM 5504 O O . PHE B 1 318 ? 17.109 16.672 0.453 1 98.44 318 PHE B O 1
ATOM 5511 N N . LEU B 1 319 ? 18.625 15.055 0.593 1 97.94 319 LEU B N 1
ATOM 5512 C CA . LEU B 1 319 ? 18.562 14.969 2.049 1 97.94 319 LEU B CA 1
ATOM 5513 C C . LEU B 1 319 ? 19.078 16.25 2.689 1 97.94 319 LEU B C 1
ATOM 5515 O O . LEU B 1 319 ? 18.547 16.703 3.713 1 97.94 319 LEU B O 1
ATOM 5519 N N . LYS B 1 320 ? 20.109 16.859 2.104 1 96.19 320 LYS B N 1
ATOM 5520 C CA . LYS B 1 320 ? 20.578 18.156 2.586 1 96.19 320 LYS B CA 1
ATOM 5521 C C . LYS B 1 320 ? 19.5 19.234 2.422 1 96.19 320 LYS B C 1
ATOM 5523 O O . LYS B 1 320 ? 19.297 20.047 3.312 1 96.19 320 LYS B O 1
ATOM 5528 N N . SER B 1 321 ? 18.906 19.203 1.292 1 97.25 321 SER B N 1
ATOM 5529 C CA . SER B 1 321 ? 17.828 20.156 1.016 1 97.25 321 SER B CA 1
ATOM 5530 C C . SER B 1 321 ? 16.656 19.969 1.973 1 97.25 321 SER B C 1
ATOM 5532 O O . SER B 1 321 ? 16.078 20.938 2.443 1 97.25 321 SER B O 1
ATOM 5534 N N . VAL B 1 322 ? 16.281 18.719 2.264 1 98.06 322 VAL B N 1
ATOM 5535 C CA . VAL B 1 322 ? 15.203 18.406 3.199 1 98.06 322 VAL B CA 1
ATOM 5536 C C . VAL B 1 322 ? 15.547 18.969 4.578 1 98.06 322 VAL B C 1
ATOM 5538 O O . VAL B 1 322 ? 14.664 19.469 5.285 1 98.06 322 VAL B O 1
ATOM 5541 N N . GLU B 1 323 ? 16.781 18.906 4.973 1 96.62 323 GLU B N 1
ATOM 5542 C CA . GLU B 1 323 ? 17.203 19.484 6.246 1 96.62 323 GLU B CA 1
ATOM 5543 C C . GLU B 1 323 ? 16.953 20.984 6.285 1 96.62 323 GLU B C 1
ATOM 5545 O O . GLU B 1 323 ? 16.5 21.516 7.301 1 96.62 323 GLU B O 1
ATOM 5550 N N . ILE B 1 324 ? 17.234 21.625 5.188 1 96.56 324 ILE B N 1
ATOM 5551 C CA . ILE B 1 324 ? 17 23.062 5.105 1 96.56 324 ILE B CA 1
ATOM 5552 C C . ILE B 1 324 ? 15.508 23.344 5.188 1 96.56 324 ILE B C 1
ATOM 5554 O O . ILE B 1 324 ? 15.078 24.234 5.926 1 96.56 324 ILE B O 1
ATOM 5558 N N . HIS B 1 325 ? 14.695 22.562 4.504 1 98.06 325 HIS B N 1
ATOM 5559 C CA . HIS B 1 325 ? 13.25 22.75 4.473 1 98.06 325 HIS B CA 1
ATOM 5560 C C . HIS B 1 325 ? 12.633 22.453 5.836 1 98.06 325 HIS B C 1
ATOM 5562 O O . HIS B 1 325 ? 11.477 22.812 6.082 1 98.06 325 HIS B O 1
ATOM 5568 N N . THR B 1 326 ? 13.352 21.828 6.754 1 98.19 326 THR B N 1
ATOM 5569 C CA . THR B 1 326 ? 12.852 21.547 8.094 1 98.19 326 THR B CA 1
ATOM 5570 C C . THR B 1 326 ? 12.516 22.828 8.836 1 98.19 326 THR B C 1
ATOM 5572 O O . THR B 1 326 ? 11.68 22.828 9.742 1 98.19 326 THR B O 1
ATOM 5575 N N . LEU B 1 327 ? 13.117 23.969 8.445 1 97.88 327 LEU B N 1
ATOM 5576 C CA . LEU B 1 327 ? 12.844 25.266 9.07 1 97.88 327 LEU B CA 1
ATOM 5577 C C . LEU B 1 327 ? 11.359 25.609 8.984 1 97.88 327 LEU B C 1
ATOM 5579 O O . LEU B 1 327 ? 10.797 26.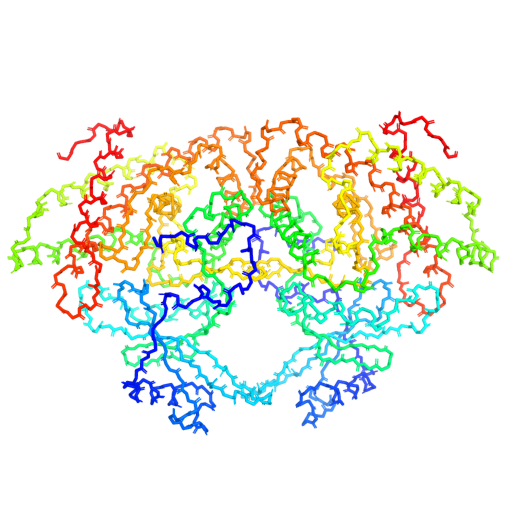172 9.922 1 97.88 327 LEU B O 1
ATOM 5583 N N . GLY B 1 328 ? 10.75 25.219 7.887 1 98.25 328 GLY B N 1
ATOM 5584 C CA . GLY B 1 328 ? 9.344 25.531 7.66 1 98.25 328 GLY B CA 1
ATOM 5585 C C . GLY B 1 328 ? 8.422 24.859 8.656 1 98.25 328 GLY B C 1
ATOM 5586 O O . GLY B 1 328 ? 7.746 25.531 9.438 1 98.25 328 GLY B O 1
ATOM 5587 N N . PRO B 1 329 ? 8.414 23.5 8.672 1 98.56 329 PRO B N 1
ATOM 5588 C CA . PRO B 1 329 ? 7.477 22.812 9.562 1 98.56 329 PRO B CA 1
ATOM 5589 C C . PRO B 1 329 ? 7.746 23.094 11.039 1 98.56 329 PRO B C 1
ATOM 5591 O O . PRO B 1 329 ? 6.809 23.234 11.828 1 98.56 329 PRO B O 1
ATOM 5594 N N . VAL B 1 330 ? 8.961 23.188 11.492 1 98 330 VAL B N 1
ATOM 5595 C CA . VAL B 1 330 ? 9.211 23.406 12.914 1 98 330 VAL B CA 1
ATOM 5596 C C . VAL B 1 330 ? 8.758 24.797 13.312 1 98 330 VAL B C 1
ATOM 5598 O O . VAL B 1 330 ? 8.281 25.016 14.43 1 98 330 VAL B O 1
ATOM 5601 N N . LEU B 1 331 ? 8.922 25.812 12.422 1 98.25 331 LEU B N 1
ATOM 5602 C CA . LEU B 1 331 ? 8.406 27.156 12.688 1 98.25 331 LEU B CA 1
ATOM 5603 C C . LEU B 1 331 ? 6.883 27.156 12.727 1 98.25 331 LEU B C 1
ATOM 5605 O O . LEU B 1 331 ? 6.277 27.688 13.656 1 98.25 331 LEU B O 1
ATOM 5609 N N . LEU B 1 332 ? 6.285 26.578 11.711 1 97.88 332 LEU B N 1
ATOM 5610 C CA . LEU B 1 332 ? 4.828 26.547 11.602 1 97.88 332 LEU B CA 1
ATOM 5611 C C . LEU B 1 332 ? 4.207 25.891 12.836 1 97.88 332 LEU B C 1
ATOM 5613 O O . LEU B 1 332 ? 3.281 26.438 13.43 1 97.88 332 LEU B O 1
ATOM 5617 N N . TRP B 1 333 ? 4.711 24.734 13.25 1 97.12 333 TRP B N 1
ATOM 5618 C CA . TRP B 1 333 ? 4.109 24 14.352 1 97.12 333 TRP B CA 1
ATOM 5619 C C . TRP B 1 333 ? 4.438 24.656 15.688 1 97.12 333 TRP B C 1
ATOM 5621 O O . TRP B 1 333 ? 3.721 24.469 16.672 1 97.12 333 TRP B O 1
ATOM 5631 N N . SER B 1 334 ? 5.527 25.469 15.742 1 97.81 334 SER B N 1
ATOM 5632 C CA . SER B 1 334 ? 5.75 26.312 16.906 1 97.81 334 SER B CA 1
ATOM 5633 C C . SER B 1 334 ? 4.637 27.344 17.062 1 97.81 334 SER B C 1
ATOM 5635 O O . SER B 1 334 ? 4.113 27.531 18.172 1 97.81 334 SER B O 1
ATOM 5637 N N . LEU B 1 335 ? 4.332 27.984 15.977 1 97.12 335 LEU B N 1
ATOM 5638 C CA . LEU B 1 335 ? 3.254 28.969 16.016 1 97.12 335 LEU B CA 1
ATOM 5639 C C . LEU B 1 335 ? 1.926 28.297 16.359 1 97.12 335 LEU B C 1
ATOM 5641 O O . LEU B 1 335 ? 1.144 28.844 17.141 1 97.12 335 LEU B O 1
ATOM 5645 N N . TRP B 1 336 ? 1.696 27.141 15.766 1 94.44 336 TRP B N 1
ATOM 5646 C CA . TRP B 1 336 ? 0.495 26.359 16.031 1 94.44 336 TRP B CA 1
ATOM 5647 C C . TRP B 1 336 ? 0.335 26.094 17.531 1 94.44 336 TRP B C 1
ATOM 5649 O O . TRP B 1 336 ? -0.751 26.281 18.094 1 94.44 336 TRP B O 1
ATOM 5659 N N . GLY B 1 337 ? 1.402 25.688 18.203 1 94.06 337 GLY B N 1
ATOM 5660 C CA . GLY B 1 337 ? 1.369 25.406 19.641 1 94.06 337 GLY B CA 1
ATOM 5661 C C . GLY B 1 337 ? 0.985 26.625 20.469 1 94.06 337 GLY B C 1
ATOM 5662 O O . GLY B 1 337 ? 0.212 26.516 21.422 1 94.06 337 GLY B O 1
ATOM 5663 N N . ILE B 1 338 ? 1.44 27.797 20.125 1 95.31 338 ILE B N 1
ATOM 5664 C CA . ILE B 1 338 ? 1.135 29.031 20.828 1 95.31 338 ILE B CA 1
ATOM 5665 C C . ILE B 1 338 ? -0.346 29.359 20.672 1 95.31 338 ILE B C 1
ATOM 5667 O O . ILE B 1 338 ? -1.025 29.688 21.656 1 95.31 338 ILE B O 1
ATOM 5671 N N . LEU B 1 339 ? -0.805 29.281 19.469 1 91.88 339 LEU B N 1
ATOM 5672 C CA . LEU B 1 339 ? -2.189 29.625 19.188 1 91.88 339 LEU B CA 1
ATOM 5673 C C . LEU B 1 339 ? -3.152 28.703 19.922 1 91.88 339 LEU B C 1
ATOM 5675 O O . LEU B 1 339 ? -4.156 29.156 20.469 1 91.88 339 LEU B O 1
ATOM 5679 N N . LEU B 1 340 ? -2.838 27.422 19.906 1 89.06 340 LEU B N 1
ATOM 5680 C CA . LEU B 1 340 ? -3.73 26.453 20.547 1 89.06 340 LEU B CA 1
ATOM 5681 C C . LEU B 1 340 ? -3.664 26.594 22.078 1 89.06 340 LEU B C 1
ATOM 5683 O O . LEU B 1 340 ? -4.652 26.344 22.766 1 89.06 340 LEU B O 1
ATOM 5687 N N . ALA B 1 341 ? -2.533 27 22.594 1 89.75 341 ALA B N 1
ATOM 5688 C CA . ALA B 1 341 ? -2.398 27.219 24.031 1 89.75 341 ALA B CA 1
ATOM 5689 C C . ALA B 1 341 ? -3.297 28.359 24.5 1 89.75 341 ALA B C 1
ATOM 5691 O O . ALA B 1 341 ? -3.719 28.406 25.656 1 89.75 341 ALA B O 1
ATOM 5692 N N . ALA B 1 342 ? -3.574 29.234 23.625 1 88.25 342 ALA B N 1
ATOM 5693 C CA . ALA B 1 342 ? -4.371 30.422 23.969 1 88.25 342 ALA B CA 1
ATOM 5694 C C . ALA B 1 342 ? -5.863 30.141 23.797 1 88.25 342 ALA B C 1
ATOM 5696 O O . ALA B 1 342 ? -6.699 30.953 24.172 1 88.25 342 ALA B O 1
ATOM 5697 N N . ARG B 1 343 ? -6.168 28.984 23.281 1 82.19 343 ARG B N 1
ATOM 5698 C CA . ARG B 1 343 ? -7.57 28.672 23.031 1 82.19 343 ARG B CA 1
ATOM 5699 C C . ARG B 1 343 ? -8.234 28.094 24.266 1 82.19 343 ARG B C 1
ATOM 5701 O O . ARG B 1 343 ? -7.84 27.016 24.734 1 82.19 343 ARG B O 1
ATOM 5708 N N . PRO B 1 344 ? -9.266 28.766 24.703 1 73.31 344 PRO B N 1
ATOM 5709 C CA . PRO B 1 344 ? -9.938 28.312 25.922 1 73.31 344 PRO B CA 1
ATOM 5710 C C . PRO B 1 344 ? -10.828 27.094 25.688 1 73.31 344 PRO B C 1
ATOM 5712 O O . PRO B 1 344 ? -11.133 26.359 26.625 1 73.31 344 PRO B O 1
ATOM 5715 N N . ASP B 1 345 ? -11.227 26.891 24.516 1 71.44 345 ASP B N 1
ATOM 5716 C CA . ASP B 1 345 ? -12.242 25.891 24.234 1 71.44 345 ASP B CA 1
ATOM 5717 C C . ASP B 1 345 ? -11.602 24.547 23.906 1 71.44 345 ASP B C 1
ATOM 5719 O O . ASP B 1 345 ? -12.297 23.547 23.734 1 71.44 345 ASP B O 1
ATOM 5723 N N . VAL B 1 346 ? -10.359 24.547 23.922 1 67 346 VAL B N 1
ATOM 5724 C CA . VAL B 1 346 ? -9.711 23.281 23.594 1 67 346 VAL B CA 1
ATOM 5725 C C . VAL B 1 346 ? -9.555 22.438 24.859 1 67 346 VAL B C 1
ATOM 5727 O O . VAL B 1 346 ? -8.938 22.875 25.828 1 67 346 VAL B O 1
ATOM 5730 N N . ASP B 1 347 ? -10.273 21.375 24.859 1 65.94 347 ASP B N 1
ATOM 5731 C CA . ASP B 1 347 ? -10.203 20.422 25.953 1 65.94 347 ASP B CA 1
ATOM 5732 C C . ASP B 1 347 ? -9.164 19.328 25.672 1 65.94 347 ASP B C 1
ATOM 5734 O O . ASP B 1 347 ? -9.516 18.234 25.219 1 65.94 347 ASP B O 1
ATOM 5738 N N . SER B 1 348 ? -7.93 19.688 25.938 1 72.88 348 SER B N 1
ATOM 5739 C CA . SER B 1 348 ? -6.863 18.734 25.672 1 72.88 348 SER B CA 1
ATOM 5740 C C . SER B 1 348 ? -5.789 18.781 26.75 1 72.88 348 SER B C 1
ATOM 5742 O O . SER B 1 348 ? -5.516 19.828 27.312 1 72.88 348 SER B O 1
ATOM 5744 N N . ASP B 1 349 ? -5.301 17.641 27.125 1 75.56 349 ASP B N 1
ATOM 5745 C CA . ASP B 1 349 ? -4.191 17.547 28.062 1 75.56 349 ASP B CA 1
ATOM 5746 C C . ASP B 1 349 ? -2.855 17.797 27.375 1 75.56 349 ASP B C 1
ATOM 5748 O O . ASP B 1 349 ? -1.799 17.703 28 1 75.56 349 ASP B O 1
ATOM 5752 N N . PHE B 1 350 ? -2.988 18.219 26.172 1 85.69 350 PHE B N 1
ATOM 5753 C CA . PHE B 1 350 ? -1.78 18.453 25.391 1 85.69 350 PHE B CA 1
ATOM 5754 C C . PHE B 1 350 ? -1.112 19.766 25.812 1 85.69 350 PHE B C 1
ATOM 5756 O O . PHE B 1 350 ? -1.764 20.812 25.875 1 85.69 350 PHE B O 1
ATOM 5763 N N . ASP B 1 351 ? 0.144 19.703 26.156 1 89.81 351 ASP B N 1
ATOM 5764 C CA . ASP B 1 351 ? 0.885 20.906 26.516 1 89.81 351 ASP B CA 1
ATOM 5765 C C . ASP B 1 351 ? 1.379 21.656 25.281 1 89.81 351 ASP B C 1
ATOM 5767 O O . ASP B 1 351 ? 2.553 21.547 24.906 1 89.81 351 ASP B O 1
ATOM 5771 N N . TYR B 1 352 ? 0.587 22.484 24.812 1 91.94 352 TYR B N 1
ATOM 5772 C CA . TYR B 1 352 ? 0.816 23.172 23.547 1 91.94 352 TYR B CA 1
ATOM 5773 C C . TYR B 1 352 ? 2.021 24.094 23.641 1 91.94 352 TYR B C 1
ATOM 5775 O O . TYR B 1 352 ? 2.816 24.188 22.688 1 91.94 352 TYR B O 1
ATOM 5783 N N . LEU B 1 353 ? 2.139 24.766 24.703 1 93.69 353 LEU B N 1
ATOM 5784 C CA . LEU B 1 353 ? 3.223 25.734 24.828 1 93.69 353 LEU B CA 1
ATOM 5785 C C . LEU B 1 353 ? 4.574 25.031 24.906 1 93.69 353 LEU B C 1
ATOM 5787 O O . LEU B 1 353 ? 5.551 25.5 24.312 1 93.69 353 LEU B O 1
ATOM 5791 N N . SER B 1 354 ? 4.633 23.938 25.672 1 93.75 354 SER B N 1
ATOM 5792 C CA . SER B 1 354 ? 5.859 23.156 25.719 1 93.75 354 SER B CA 1
ATOM 5793 C C . SER B 1 354 ? 6.219 22.609 24.344 1 93.75 354 SER B C 1
ATOM 5795 O O . SER B 1 354 ? 7.391 22.562 23.969 1 93.75 354 SER B O 1
ATOM 5797 N N . TYR B 1 355 ? 5.219 22.125 23.672 1 94.31 355 TYR B N 1
ATOM 5798 C CA . TYR B 1 355 ? 5.402 21.656 22.312 1 94.31 355 TYR B CA 1
ATOM 5799 C C . TYR B 1 355 ? 5.98 22.75 21.422 1 94.31 355 TYR B C 1
ATOM 5801 O O . TYR B 1 355 ? 6.922 22.5 20.656 1 94.31 355 TYR B O 1
ATOM 5809 N N . SER B 1 356 ? 5.438 23.922 21.516 1 96.38 356 SER B N 1
ATOM 5810 C CA . SER B 1 356 ? 5.898 25.078 20.75 1 96.38 356 SER B CA 1
ATOM 5811 C C . SER B 1 356 ? 7.371 25.375 21.031 1 96.38 356 SER B C 1
ATOM 5813 O O . SER B 1 356 ? 8.141 25.609 20.094 1 96.38 356 SER B O 1
ATOM 5815 N N . LYS B 1 357 ? 7.719 25.344 22.25 1 96.31 357 LYS B N 1
ATOM 5816 C CA . LYS B 1 357 ? 9.086 25.656 22.641 1 96.31 357 LYS B CA 1
ATOM 5817 C C . LYS B 1 357 ? 10.062 24.625 22.078 1 96.31 357 LYS B C 1
ATOM 5819 O O . LYS B 1 357 ? 11.156 24.969 21.625 1 96.31 357 LYS B O 1
ATOM 5824 N N . VAL B 1 358 ? 9.656 23.375 22.141 1 96.06 358 VAL B N 1
ATOM 5825 C CA . VAL B 1 358 ? 10.5 22.312 21.609 1 96.06 358 VAL B CA 1
ATOM 5826 C C . VAL B 1 358 ? 10.672 22.484 20.109 1 96.06 358 VAL B C 1
ATOM 5828 O O . VAL B 1 358 ? 11.789 22.391 19.594 1 96.06 358 VAL B O 1
ATOM 5831 N N . LYS B 1 359 ? 9.617 22.734 19.406 1 97.06 359 LYS B N 1
ATOM 5832 C CA . LYS B 1 359 ? 9.672 22.906 17.953 1 97.06 359 LYS B CA 1
ATOM 5833 C C . LYS B 1 359 ? 10.531 24.109 17.578 1 97.06 359 LYS B C 1
ATOM 5835 O O . LYS B 1 359 ? 11.336 24.047 16.656 1 97.06 359 LYS B O 1
ATOM 5840 N N . PHE B 1 360 ? 10.375 25.172 18.297 1 97.06 360 PHE B N 1
ATOM 5841 C CA . PHE B 1 360 ? 11.148 26.375 17.984 1 97.06 360 PHE B CA 1
ATOM 5842 C C . PHE B 1 360 ? 12.625 26.156 18.281 1 97.06 360 PHE B C 1
ATOM 5844 O O . PHE B 1 360 ? 13.492 26.688 17.594 1 97.06 360 PHE B O 1
ATOM 5851 N N . SER B 1 361 ? 12.906 25.406 19.328 1 95.69 361 SER B N 1
ATOM 5852 C CA . SER B 1 361 ? 14.297 25.062 19.609 1 95.69 361 SER B CA 1
ATOM 5853 C C . SER B 1 361 ? 14.922 24.312 18.453 1 95.69 361 SER B C 1
ATOM 5855 O O . SER B 1 361 ? 16.109 24.484 18.156 1 95.69 361 SER B O 1
ATOM 5857 N N . LEU B 1 362 ? 14.156 23.438 17.828 1 95.44 362 LEU B N 1
ATOM 5858 C CA . LEU B 1 362 ? 14.625 22.703 16.656 1 95.44 362 LEU B CA 1
ATOM 5859 C C . LEU B 1 362 ? 14.945 23.656 15.508 1 95.44 362 LEU B C 1
ATOM 5861 O O . LEU B 1 362 ? 15.867 23.406 14.727 1 95.44 362 LEU B O 1
ATOM 5865 N N . PHE B 1 363 ? 14.203 24.734 15.383 1 96.38 363 PHE B N 1
ATOM 5866 C CA . PHE B 1 363 ? 14.484 25.75 14.367 1 96.38 363 PHE B CA 1
ATOM 5867 C C . PHE B 1 363 ? 15.906 26.281 14.508 1 96.38 363 PHE B C 1
ATOM 5869 O O . PHE B 1 363 ? 16.641 26.359 13.523 1 96.38 363 PHE B O 1
ATOM 5876 N N . GLY B 1 364 ? 16.266 26.625 15.734 1 93.62 364 GLY B N 1
ATOM 5877 C CA . GLY B 1 364 ? 17.609 27.094 16 1 93.62 364 GLY B CA 1
ATOM 5878 C C . GLY B 1 364 ? 18.672 26.062 15.688 1 93.62 364 GLY B C 1
ATOM 5879 O O . GLY B 1 364 ? 19.719 26.391 15.125 1 93.62 364 GLY B O 1
ATOM 5880 N N . LYS B 1 365 ? 18.375 24.844 16.031 1 92.81 365 LYS B N 1
ATOM 5881 C CA . LYS B 1 365 ? 19.328 23.75 15.789 1 92.81 365 LYS B CA 1
ATOM 5882 C C . LYS B 1 365 ? 19.578 23.562 14.289 1 92.81 365 LYS B C 1
ATOM 5884 O O . LYS B 1 365 ? 20.719 23.375 13.867 1 92.81 365 LYS B O 1
ATOM 5889 N N . VAL B 1 366 ? 18.516 23.609 13.555 1 93.56 366 VAL B N 1
ATOM 5890 C CA . VAL B 1 366 ? 18.625 23.422 12.117 1 93.56 366 VAL B CA 1
ATOM 5891 C C . VAL B 1 366 ? 19.438 24.578 11.508 1 93.56 366 VAL B C 1
ATOM 5893 O O . VAL B 1 366 ? 20.281 24.359 10.641 1 93.56 366 VAL B O 1
ATOM 5896 N N . LEU B 1 367 ? 19.203 25.766 11.953 1 92.06 367 LEU B N 1
ATOM 5897 C CA . LEU B 1 367 ? 19.938 26.922 11.461 1 92.06 367 LEU B CA 1
ATOM 5898 C C . LEU B 1 367 ? 21.422 26.781 11.75 1 92.06 367 LEU B C 1
ATOM 5900 O O . LEU B 1 367 ? 22.266 27.094 10.906 1 92.06 367 LEU B O 1
ATOM 5904 N N . GLU B 1 368 ? 21.719 26.312 12.875 1 88.75 368 GLU B N 1
ATOM 5905 C CA . GLU B 1 368 ? 23.109 26.141 13.289 1 88.75 368 GLU B CA 1
ATOM 5906 C C . GLU B 1 368 ? 23.797 25.047 12.469 1 88.75 368 GLU B C 1
ATOM 5908 O O . GLU B 1 368 ? 24.938 25.219 12.031 1 88.75 368 GLU B O 1
ATOM 5913 N N . GLU B 1 369 ? 23.109 24 12.305 1 86.31 369 GLU B N 1
ATOM 5914 C CA . GLU B 1 369 ? 23.688 22.828 11.641 1 86.31 369 GLU B CA 1
ATOM 5915 C C . GLU B 1 369 ? 23.766 23.047 10.125 1 86.31 369 GLU B C 1
ATOM 5917 O O . GLU B 1 369 ? 24.578 22.406 9.445 1 86.31 369 GLU B O 1
ATOM 5922 N N . SER B 1 370 ? 22.906 23.828 9.594 1 80.81 370 SER B N 1
ATOM 5923 C CA . SER B 1 370 ? 22.891 24.031 8.148 1 80.81 370 SER B CA 1
ATOM 5924 C C . SER B 1 370 ? 24.078 24.875 7.695 1 80.81 370 SER B C 1
ATOM 5926 O O . SER B 1 370 ? 24.422 24.875 6.512 1 80.81 370 SER B O 1
ATOM 5928 N N . GLY B 1 371 ? 24.672 25.578 8.586 1 77.88 371 GLY B N 1
ATOM 5929 C CA . GLY B 1 371 ? 25.828 26.391 8.266 1 77.88 371 GLY B CA 1
ATOM 5930 C C . GLY B 1 371 ? 25.5 27.578 7.379 1 77.88 371 GLY B C 1
ATOM 5931 O O . GLY B 1 371 ? 26.359 28.062 6.633 1 77.88 371 GLY B O 1
ATOM 5932 N N . LEU B 1 372 ? 24.344 27.984 7.375 1 79.56 372 LEU B N 1
ATOM 5933 C CA . LEU B 1 372 ? 23.906 29.016 6.441 1 79.56 372 LEU B CA 1
ATOM 5934 C C . LEU B 1 372 ? 24.219 30.406 6.98 1 79.56 372 LEU B C 1
ATOM 5936 O O . LEU B 1 372 ? 24.031 31.406 6.285 1 79.56 372 LEU B O 1
ATOM 5940 N N . GLY B 1 373 ? 24.75 30.5 8.156 1 74.31 373 GLY B N 1
ATOM 5941 C CA . GLY B 1 373 ? 25.266 31.75 8.68 1 74.31 373 GLY B CA 1
ATOM 5942 C C . GLY B 1 373 ? 24.188 32.625 9.266 1 74.31 373 GLY B C 1
ATOM 5943 O O . GLY B 1 373 ? 24.391 33.844 9.43 1 74.31 373 GLY B O 1
ATOM 5944 N N . TYR B 1 374 ? 23.047 32.125 9.406 1 78.12 374 TYR B N 1
ATOM 5945 C CA . TYR B 1 374 ? 21.984 32.906 10 1 78.12 374 TYR B CA 1
ATOM 5946 C C . TYR B 1 374 ? 21.844 32.625 11.492 1 78.12 374 TYR B C 1
ATOM 5948 O O . TYR B 1 374 ? 22.219 31.531 11.953 1 78.12 374 TYR B O 1
ATOM 5956 N N . ALA B 1 375 ? 21.609 33.656 12.281 1 75.56 375 ALA B N 1
ATOM 5957 C CA . ALA B 1 375 ? 21.328 33.531 13.711 1 75.56 375 ALA B CA 1
ATOM 5958 C C . ALA B 1 375 ? 20.031 34.219 14.078 1 75.56 375 ALA B C 1
ATOM 5960 O O . ALA B 1 375 ? 19.594 35.156 13.391 1 75.56 375 ALA B O 1
ATOM 5961 N N . LEU B 1 376 ? 19.344 33.562 15.055 1 77.75 376 LEU B N 1
ATOM 5962 C CA . LEU B 1 376 ? 18.109 34.156 15.531 1 77.75 376 LEU B CA 1
ATOM 5963 C C . LEU B 1 376 ? 18.391 35.188 16.609 1 77.75 376 LEU B C 1
ATOM 5965 O O . LEU B 1 376 ? 19.281 35 17.438 1 77.75 376 LEU B O 1
#

Foldseek 3Di:
DPPPPPDLPCPDPPVPVVPPQKAWDDPCQVVLVVCCVQFPPSVVDDPVQKTKIWGQLDFAWTKIKMAGNDDDPPDPGAGIKIWTFHPPDPQQDFPVVVVLVVQCVCVVVPQEFHFRADDVGTGITHDDPFAFDAQLNCLDLVQVLLVLLSQLQCQQPCQVVPDPPADQPALLLVSLVRNLVVLVVLCVVVVPPDDSVVLVVLSVVLVVLLVVCLVPAPAQQNDWTWALLQDERRQWGADPVGIHGYDSRSTGTHGNLLRVLNHQVCSQWHADQDPLRIDGHPVRHHDPVSQLSSQQSNCCNNVVHGDDSPNCVNSVSNVLVSLSSNSRSLSSLLSVLSNSVSDPPRDHSHNSNVSSVVSVVVNQVSVVVNPPPDHD/DPPPPPDLPPPDPPVPVVPPQKAWDDPCQVVLVVCCVQFPPSVVDDPVQKTKIWGQLDFAWTKIKMAGNDDDPPDPGAGIKIWTFHDPDPQQDFPVVVVLVVQCVCVVVPQEFHFRADDVGTGITHDDPFDFDAQQNCLDLVQVLLVLLSQLLCQQPCQVVPDPPADQPALLLVSLVRNLVVLVVLCVVVVPPDDSVVLVVLSVVLVVLLVVCLVPAPAQQNDWTWALLQDERRQWGADPVGIHGYDSRSTGTHGNLLRVLNHQVCSQWHADQDPLRIDGHPVRHHDPVSQLSSQQSNCCNNVVHGDDSPNCVNSVSNVLVSLSSNSRSLSSLLSVLSNSVSDPPGDHSHNSNVSSVVSVVVNQVSVVVNPPPDHD

Sequence (752 aa):
MVSECLSPNTLMSNATAASSYMVKVDDSDELKDICIKYVPFWDKFGHGDIQVHKITSAMTNRVYRVQVLEPRKDSLGAHKVLLRLVYPDELVSFDMECQNEVLELLSSHEFSPRLVAAFPGGRIEQWLDGYILCTGSLQNISLLTSVAAILGKFHRTVSVVAKPSWSRKPMVDRIVERWLPHVKVAVQKCGMDVDVDKLYRAFDVYKKVIAKHSETSQSFSNKVVFCHNDLHIKNIVATYTGLRFIDFDYAGFNYAGYDVANFFADMPFCYVDQSPSFRVDESLELSRDLKVLFASVYLSAATGSNVLPSDSETIDEFLKSVEIHTLGPVLLWSLWGILLAARPDVDSDFDYLSYSKVKFSLFGKVLEESGLGYALMVSECLSPNTLMSNATAASSYMVKVDDSDELKDICIKYVPFWDKFGHGDIQVHKITSAMTNRVYRVQVLEPRKDSLGAHKVLLRLVYPDELVSFDMECQNEVLELLSSHEFSPRLVAAFPGGRIEQWLDGYILCTGSLQNISLLTSVAAILGKFHRTVSVVAKPSWSRKPMVDRIVERWLPHVKVAVQKCGMDVDVDKLYRAFDVYKKVIAKHSETSQSFSNKVVFCHNDLHIKNIVATYTGLRFIDFDYAGFNYAGYDVANFFADMPFCYVDQSPSFRVDESLELSRDLKVLFASVYLSAATGSNVLPSDSETIDEFLKSVEIHTLGPVLLWSLWGILLAARPDVDSDFDYLSYSKVKFSLFGKVLEESGLGYAL

Solvent-accessible surface area (backbone atoms only — not comparable to full-atom values): 40459 Å² total; per-residue (Å²): 141,83,67,81,61,71,57,86,79,57,77,62,80,56,72,72,72,59,51,81,48,42,44,80,46,83,92,40,62,69,60,48,48,52,44,31,70,52,39,75,76,31,67,79,57,57,72,89,43,47,47,44,26,36,38,67,76,51,85,84,47,54,36,29,44,37,31,46,72,77,66,53,92,82,53,53,47,79,51,47,32,29,41,36,41,49,68,94,36,85,79,81,48,63,61,60,67,58,43,50,51,49,37,47,56,34,24,75,51,44,53,34,54,41,70,66,36,79,51,95,55,33,36,31,29,47,51,77,82,61,41,75,62,54,91,63,52,64,71,35,48,22,53,33,37,47,51,22,22,52,50,13,39,42,31,43,50,45,48,68,70,49,62,84,85,55,67,74,62,41,42,67,61,54,50,44,65,61,40,50,65,54,41,48,51,40,34,64,74,68,67,51,98,66,66,57,68,58,52,55,50,46,51,53,50,48,53,52,51,50,55,52,44,54,72,74,44,86,39,71,32,64,40,72,27,36,30,53,65,59,51,41,68,91,30,33,35,38,37,70,52,39,63,40,53,50,74,59,78,60,42,40,21,18,38,45,12,32,36,55,17,35,34,57,71,41,46,22,54,39,76,45,92,54,74,50,23,56,46,79,42,75,87,46,44,77,49,71,69,55,48,40,48,29,47,19,22,16,46,10,29,39,69,58,45,74,42,57,70,79,41,50,69,64,50,50,48,35,55,53,45,19,54,60,29,30,44,53,42,27,44,46,50,17,52,49,16,48,49,57,56,62,40,84,83,62,90,64,66,56,39,28,52,62,50,11,52,53,27,42,50,48,34,54,50,46,39,60,71,65,64,73,79,60,82,131,141,82,69,81,63,72,56,86,76,56,78,62,80,56,69,70,72,60,48,78,48,44,44,78,46,84,91,40,62,71,61,47,50,52,44,31,71,53,40,74,76,32,66,79,56,56,73,89,42,47,46,45,27,37,38,68,76,52,85,84,46,53,37,28,44,39,31,48,73,75,67,54,91,81,52,53,47,78,50,47,32,30,39,37,40,49,70,93,35,86,78,83,51,65,61,59,68,59,43,50,51,49,37,47,56,34,23,75,50,43,52,33,57,42,69,66,36,78,50,95,56,34,38,31,29,48,52,75,82,61,40,76,62,55,90,62,51,62,71,34,49,24,53,34,36,46,51,21,22,52,52,13,40,43,32,42,50,45,47,69,69,48,61,87,85,55,66,73,60,41,42,67,61,55,49,45,64,60,39,50,65,53,38,49,51,39,34,63,75,67,67,50,97,66,66,57,68,58,52,56,50,45,52,53,51,48,54,52,50,51,54,53,45,52,73,74,42,87,40,70,33,62,40,72,28,35,30,52,65,59,50,41,65,91,31,32,36,38,35,70,53,39,62,38,53,50,74,59,78,60,42,40,21,17,39,46,12,31,36,54,17,34,34,55,70,39,48,21,55,38,77,44,89,54,77,51,23,55,46,80,41,76,87,46,44,76,50,71,69,56,48,41,49,28,47,21,21,17,47,10,30,40,69,62,46,73,41,55,70,80,42,50,70,65,50,51,48,33,54,54,46,20,54,61,30,31,45,52,44,27,45,46,50,17,51,49,16,48,50,56,56,60,41,84,83,61,88,63,69,55,40,28,51,62,50,13,52,53,28,41,52,49,35,54,50,45,39,61,73,66,65,74,79,61,81,131

Radius of gyration: 27.87 Å; Cα contacts (8 Å, |Δi|>4): 1233; chains: 2; bounding box: 61×79×67 Å